Protein AF-0000000067315307 (afdb_homodimer)

InterPro domains:
  IPR007863 Peptidase M16, C-terminal [PF05193] (104-288)
  IPR011249 Metalloenzyme, LuxS/M16 peptidase-like [SSF63411] (2-149)
  IPR011249 Metalloenzyme, LuxS/M16 peptidase-like [SSF63411] (158-363)
  IPR011765 Peptidase M16, N-terminal [PF00675] (2-97)
  IPR050361 Mitochondrial Processing Peptidase/Ubiquinol-cytochrome c Reductase Complex [PTHR11851] (2-359)

Solvent-accessible surface area (backbone atoms only — not comparable to full-atom values): 39509 Å² total; per-residue (Å²): 108,71,64,56,53,59,40,35,55,52,18,31,39,36,37,56,49,78,58,92,88,48,76,47,78,47,75,46,62,46,78,90,46,44,66,60,49,52,50,51,55,50,44,57,68,74,61,65,77,63,50,55,70,59,44,51,53,50,48,55,53,48,55,51,49,47,54,49,36,68,72,30,65,69,61,37,40,61,50,44,43,32,46,46,20,29,43,55,58,68,20,52,64,85,65,72,51,73,75,53,62,74,68,61,46,36,66,58,52,49,52,50,44,60,65,63,68,20,53,87,72,62,73,91,54,75,52,94,61,59,66,67,61,49,44,67,58,45,47,78,72,52,69,76,50,57,71,48,71,91,69,79,79,75,64,62,44,81,64,22,38,76,46,72,42,77,43,98,53,81,44,22,37,39,37,44,32,20,47,35,82,34,16,55,70,34,53,68,60,41,50,51,49,53,32,48,38,50,34,33,23,24,41,45,54,67,60,69,88,26,69,43,68,43,62,75,12,45,35,23,56,71,36,38,72,69,36,78,68,35,45,28,37,25,45,47,74,51,75,40,60,64,30,26,36,40,34,41,38,36,31,22,36,44,92,47,34,42,59,50,53,50,48,52,52,49,55,56,49,37,51,36,34,87,81,65,63,49,70,65,54,49,49,14,16,46,35,30,48,52,40,52,52,56,59,49,56,46,34,51,71,51,39,16,52,50,44,32,51,29,35,74,74,70,70,43,70,76,60,68,63,59,55,52,49,51,56,69,67,60,48,69,63,55,49,20,52,51,38,36,57,28,45,34,41,55,49,23,39,27,31,35,12,48,42,87,47,41,70,56,64,68,62,59,47,58,75,38,46,86,51,84,108,70,64,56,54,59,40,37,58,52,20,32,38,38,36,56,49,75,59,92,87,47,75,47,77,46,74,46,61,46,76,90,45,44,66,59,48,52,50,50,53,49,44,58,70,73,60,66,77,63,49,54,69,60,44,53,54,51,49,55,52,48,54,53,48,48,55,50,38,70,72,30,64,69,62,37,40,60,50,45,42,32,45,46,19,29,43,54,59,68,20,51,66,84,65,72,50,73,76,53,63,73,68,63,47,35,65,58,51,47,52,49,43,59,64,63,70,21,52,87,71,62,73,91,55,74,52,95,61,59,65,68,61,50,47,68,57,44,47,77,73,52,70,77,50,56,71,47,71,90,69,80,78,74,64,63,44,82,66,22,38,74,47,74,43,78,42,95,52,80,44,22,36,40,37,44,29,21,49,34,80,34,15,56,72,34,52,68,60,40,50,52,49,54,30,48,38,50,35,34,23,24,41,47,54,68,62,68,85,27,71,43,68,43,63,76,11,46,36,22,56,72,36,38,73,70,37,79,68,36,46,28,37,26,47,48,73,53,76,39,59,64,31,26,37,39,35,40,40,35,32,20,36,44,91,47,35,41,58,49,51,51,48,52,51,49,56,56,50,38,50,36,34,88,81,64,64,49,69,66,53,50,50,14,16,46,35,30,48,52,38,52,53,56,57,48,58,46,33,51,70,49,39,16,52,48,45,32,51,30,35,72,74,67,70,42,72,77,59,69,62,58,56,52,49,52,57,70,67,60,46,70,64,54,50,18,52,50,38,35,57,27,45,33,42,57,50,22,38,27,33,35,12,48,43,86,48,42,70,56,63,68,62,58,49,55,74,38,45,85,52,85

Nearest PDB structures (foldseek):
  7jrg-assembly1_B  TM=9.815E-01  e=6.984E-47  Vigna radiata var. radiata
  8e73-assembly1_B  TM=9.822E-01  e=4.317E-45  Vigna radiata
  8e73-assembly1_N  TM=9.803E-01  e=6.118E-45  Vigna radiata
  7v4y-assembly1_B  TM=9.014E-01  e=3.109E-19  Thermus thermophilus HB8
  5hxk-assembly2_C  TM=8.940E-01  e=3.923E-19  Thermus thermophilus HB8

Structure (mmCIF, N/CA/C/O backbone):
data_AF-0000000067315307-model_v1
#
loop_
_entity.id
_entity.type
_entity.pdbx_description
1 polymer 'Uncharacterized protein'
#
loop_
_atom_site.group_PDB
_atom_site.id
_atom_site.type_symbol
_atom_site.label_atom_id
_atom_site.label_alt_id
_atom_site.label_comp_id
_atom_site.label_asym_id
_atom_site.label_entity_id
_atom_site.label_seq_id
_atom_site.pdbx_PDB_ins_code
_atom_site.Cartn_x
_atom_site.Cartn_y
_atom_site.Cartn_z
_atom_site.occupancy
_atom_site.B_iso_or_equiv
_atom_site.auth_seq_id
_atom_site.auth_comp_id
_atom_site.auth_asym_id
_atom_site.auth_atom_id
_atom_site.pdbx_PDB_model_num
ATOM 1 N N . MET A 1 1 ? -25.188 -9.914 -0.04 1 52.94 1 MET A N 1
ATOM 2 C CA . MET A 1 1 ? -24.797 -11.125 -0.756 1 52.94 1 MET A CA 1
ATOM 3 C C . MET A 1 1 ? -25.109 -11 -2.244 1 52.94 1 MET A C 1
ATOM 5 O O . MET A 1 1 ? -24.234 -11.258 -3.086 1 52.94 1 MET A O 1
ATOM 9 N N . GLN A 1 2 ? -26.344 -10.523 -2.566 1 55.81 2 GLN A N 1
ATOM 10 C CA . GLN A 1 2 ? -26.703 -10.406 -3.977 1 55.81 2 GLN A CA 1
ATOM 11 C C . GLN A 1 2 ? -25.812 -9.391 -4.688 1 55.81 2 GLN A C 1
ATOM 13 O O . GLN A 1 2 ? -25.344 -9.648 -5.801 1 55.81 2 GLN A O 1
ATOM 18 N N . ILE A 1 3 ? -25.484 -8.328 -4.004 1 61.16 3 ILE A N 1
ATOM 19 C CA . ILE A 1 3 ? -24.656 -7.266 -4.574 1 61.16 3 ILE A CA 1
ATOM 20 C C . ILE A 1 3 ? -23.25 -7.785 -4.816 1 61.16 3 ILE A C 1
ATOM 22 O O . ILE A 1 3 ? -22.656 -7.512 -5.859 1 61.16 3 ILE A O 1
ATOM 26 N N . VAL A 1 4 ? -22.922 -8.57 -3.928 1 60.66 4 VAL A N 1
ATOM 27 C CA . VAL A 1 4 ? -21.562 -9.086 -4.012 1 60.66 4 VAL A CA 1
ATOM 28 C C . VAL A 1 4 ? -21.422 -9.977 -5.246 1 60.66 4 VAL A C 1
ATOM 30 O O . VAL A 1 4 ? -20.422 -9.891 -5.969 1 60.66 4 VAL A O 1
ATOM 33 N N . GLN A 1 5 ? -22.469 -10.695 -5.516 1 63.44 5 GLN A N 1
ATOM 34 C CA . GLN A 1 5 ? -22.453 -11.586 -6.672 1 63.44 5 GLN A CA 1
ATOM 35 C C . GLN A 1 5 ? -22.438 -10.797 -7.977 1 63.44 5 GLN A C 1
ATOM 37 O O . GLN A 1 5 ? -21.734 -11.156 -8.922 1 63.44 5 GLN A O 1
ATOM 42 N N . GLU A 1 6 ? -23.156 -9.766 -7.977 1 67.06 6 GLU A N 1
ATOM 43 C CA . GLU A 1 6 ? -23.234 -8.938 -9.18 1 67.06 6 GLU A CA 1
ATOM 44 C C . GLU A 1 6 ? -21.906 -8.219 -9.43 1 67.06 6 GLU A C 1
ATOM 46 O O . GLU A 1 6 ? -21.469 -8.094 -10.578 1 67.06 6 GLU A O 1
ATOM 51 N N . VAL A 1 7 ? -21.328 -7.75 -8.445 1 70.06 7 VAL A N 1
ATOM 52 C CA . VAL A 1 7 ? -20.062 -7.027 -8.531 1 70.06 7 VAL A CA 1
ATOM 53 C C . VAL A 1 7 ? -18.969 -7.953 -9.07 1 70.06 7 VAL A C 1
ATOM 55 O O . VAL A 1 7 ? -18.203 -7.57 -9.953 1 70.06 7 VAL A O 1
ATOM 58 N N . GLU A 1 8 ? -19.094 -9.07 -8.641 1 64.25 8 GLU A N 1
ATOM 59 C CA . GLU A 1 8 ? -18 -10 -8.891 1 64.25 8 GLU A CA 1
ATOM 60 C C . GLU A 1 8 ? -18.047 -10.539 -10.312 1 64.25 8 GLU A C 1
ATOM 62 O O . GLU A 1 8 ? -17.016 -10.812 -10.914 1 64.25 8 GLU A O 1
ATOM 67 N N . ALA A 1 9 ? -19.297 -10.578 -10.766 1 72.31 9 ALA A N 1
ATOM 68 C CA . ALA A 1 9 ? -19.422 -11.094 -12.125 1 72.31 9 ALA A CA 1
ATOM 69 C C . ALA A 1 9 ? -18.703 -10.188 -13.125 1 72.31 9 ALA A C 1
ATOM 71 O O . ALA A 1 9 ? -18.203 -10.664 -14.148 1 72.31 9 ALA A O 1
ATOM 72 N N . THR A 1 10 ? -18.422 -9.008 -12.688 1 79.19 10 THR A N 1
ATOM 73 C CA . THR A 1 10 ? -17.828 -8.047 -13.617 1 79.19 10 THR A CA 1
ATOM 74 C C . THR A 1 10 ? -16.359 -7.824 -13.305 1 79.19 10 THR A C 1
ATOM 76 O O . THR A 1 10 ? -15.688 -7.043 -13.984 1 79.19 10 THR A O 1
ATOM 79 N N . GLY A 1 11 ? -15.898 -8.555 -12.32 1 78.25 11 GLY A N 1
ATOM 80 C CA . GLY A 1 11 ? -14.508 -8.367 -11.938 1 78.25 11 GLY A CA 1
ATOM 81 C C . GLY A 1 11 ? -14.258 -7.047 -11.227 1 78.25 11 GLY A C 1
ATOM 82 O O . GLY A 1 11 ? -13.133 -6.539 -11.227 1 78.25 11 GLY A O 1
ATOM 83 N N . GLY A 1 12 ? -15.328 -6.52 -10.75 1 83.69 12 GLY A N 1
ATOM 84 C CA . GLY A 1 12 ? -15.219 -5.227 -10.102 1 83.69 12 GLY A CA 1
ATOM 85 C C . GLY A 1 12 ? -14.727 -5.32 -8.664 1 83.69 12 GLY A C 1
ATOM 86 O O . GLY A 1 12 ? -14.703 -6.406 -8.086 1 83.69 12 GLY A O 1
ATOM 87 N N . ASN A 1 13 ? -14.164 -4.254 -8.188 1 84.5 13 ASN A N 1
ATOM 88 C CA . ASN A 1 13 ? -13.766 -4.094 -6.793 1 84.5 13 ASN A CA 1
ATOM 89 C C . ASN A 1 13 ? -14.602 -3.029 -6.086 1 84.5 13 ASN A C 1
ATOM 91 O O . ASN A 1 13 ? -14.852 -1.961 -6.648 1 84.5 13 ASN A O 1
ATOM 95 N N . VAL A 1 14 ? -15.039 -3.43 -4.918 1 86.88 14 VAL A N 1
ATOM 96 C CA . VAL A 1 14 ? -15.836 -2.48 -4.148 1 86.88 14 VAL A CA 1
ATOM 97 C C . VAL A 1 14 ? -15.109 -2.129 -2.85 1 86.88 14 VAL A C 1
ATOM 99 O O . VAL A 1 14 ? -14.305 -2.916 -2.35 1 86.88 14 VAL A O 1
ATOM 102 N N . GLY A 1 15 ? -15.359 -0.945 -2.439 1 85.88 15 GLY A N 1
ATOM 103 C CA . GLY A 1 15 ? -14.773 -0.488 -1.189 1 85.88 15 GLY A CA 1
ATOM 104 C C . GLY A 1 15 ? -15.625 0.542 -0.471 1 85.88 15 GLY A C 1
ATOM 105 O O . GLY A 1 15 ? -16.531 1.129 -1.066 1 85.88 15 GLY A O 1
ATOM 106 N N . ALA A 1 16 ? -15.391 0.588 0.813 1 90 16 ALA A N 1
ATOM 107 C CA . ALA A 1 16 ? -16 1.633 1.629 1 90 16 ALA A CA 1
ATOM 108 C C . ALA A 1 16 ? -15.008 2.197 2.637 1 90 16 ALA A C 1
ATOM 110 O O . ALA A 1 16 ? -14.18 1.463 3.174 1 90 16 ALA A O 1
ATOM 111 N N . SER A 1 17 ? -15.039 3.416 2.797 1 90.56 17 SER A N 1
ATOM 112 C CA . SER A 1 17 ? -14.211 4.082 3.795 1 90.56 17 SER A CA 1
ATOM 113 C C . SER A 1 17 ? -14.977 5.199 4.492 1 90.56 17 SER A C 1
ATOM 115 O O . SER A 1 17 ? -15.875 5.805 3.906 1 90.56 17 SER A O 1
ATOM 117 N N . ALA A 1 18 ? -14.609 5.348 5.77 1 91.38 18 ALA A N 1
ATOM 118 C CA . ALA A 1 18 ? -15.258 6.383 6.562 1 91.38 18 ALA A CA 1
ATOM 119 C C . ALA A 1 18 ? -14.227 7.332 7.18 1 91.38 18 ALA A C 1
ATOM 121 O O . ALA A 1 18 ? -13.164 6.895 7.629 1 91.38 18 ALA A O 1
ATOM 122 N N . SER A 1 19 ? -14.469 8.562 7.055 1 92.44 19 SER A N 1
ATOM 123 C CA . SER A 1 19 ? -13.797 9.594 7.832 1 92.44 19 SER A CA 1
ATOM 124 C C . SER A 1 19 ? -14.773 10.312 8.758 1 92.44 19 SER A C 1
ATOM 126 O O . SER A 1 19 ? -15.945 9.938 8.844 1 92.44 19 SER A O 1
ATOM 128 N N . ARG A 1 20 ? -14.328 11.305 9.508 1 92.62 20 ARG A N 1
ATOM 129 C CA . ARG A 1 20 ? -15.18 12.008 10.469 1 92.62 20 ARG A CA 1
ATOM 130 C C . ARG A 1 20 ? -16.219 12.867 9.75 1 92.62 20 ARG A C 1
ATOM 132 O O . ARG A 1 20 ? -17.25 13.211 10.328 1 92.62 20 ARG A O 1
ATOM 139 N N . GLU A 1 21 ? -15.977 13.18 8.469 1 92.62 21 GLU A N 1
ATOM 140 C CA . GLU A 1 21 ? -16.859 14.133 7.82 1 92.62 21 GLU A CA 1
ATOM 141 C C . GLU A 1 21 ? -17.453 13.562 6.531 1 92.62 21 GLU A C 1
ATOM 143 O O . GLU A 1 21 ? -18.312 14.172 5.91 1 92.62 21 GLU A O 1
ATOM 148 N N . GLN A 1 22 ? -16.953 12.383 6.152 1 92.31 22 GLN A N 1
ATOM 149 C CA . GLN A 1 22 ? -17.422 11.836 4.883 1 92.31 22 GLN A CA 1
ATOM 150 C C . GLN A 1 22 ? -17.359 10.312 4.891 1 92.31 22 GLN A C 1
ATOM 152 O O . GLN A 1 22 ? -16.547 9.711 5.598 1 92.31 22 GLN A O 1
ATOM 157 N N . MET A 1 23 ? -18.281 9.75 4.168 1 94 23 MET A N 1
ATOM 158 C CA . MET A 1 23 ? -18.281 8.328 3.844 1 94 23 MET A CA 1
ATOM 159 C C . MET A 1 23 ? -18.156 8.109 2.34 1 94 23 MET A C 1
ATOM 161 O O . MET A 1 23 ? -18.781 8.828 1.551 1 94 23 MET A O 1
ATOM 165 N N . VAL A 1 24 ? -17.312 7.168 1.98 1 95.38 24 VAL A N 1
ATOM 166 C CA . VAL A 1 24 ? -17.094 6.914 0.56 1 95.38 24 VAL A CA 1
ATOM 167 C C . VAL A 1 24 ? -17.406 5.449 0.248 1 95.38 24 VAL A C 1
ATOM 169 O O . VAL A 1 24 ? -16.938 4.547 0.951 1 95.38 24 VAL A O 1
ATOM 172 N N . TYR A 1 25 ? -18.25 5.219 -0.711 1 94.06 25 TYR A N 1
ATOM 173 C CA . TYR A 1 25 ? -18.453 3.92 -1.344 1 94.06 25 TYR A CA 1
ATOM 174 C C . TYR A 1 25 ? -17.922 3.916 -2.771 1 94.06 25 TYR A C 1
ATOM 176 O O . TYR A 1 25 ? -18.203 4.832 -3.547 1 94.06 25 TYR A O 1
ATOM 184 N N . SER A 1 26 ? -17.188 2.902 -3.055 1 92.62 26 SER A N 1
ATOM 185 C CA . SER A 1 26 ? -16.547 2.928 -4.363 1 92.62 26 SER A CA 1
ATOM 186 C C . SER A 1 26 ? -16.734 1.605 -5.098 1 92.62 26 SER A C 1
ATOM 188 O O . SER A 1 26 ? -16.938 0.564 -4.473 1 92.62 26 SER A O 1
ATOM 190 N N . TYR A 1 27 ? -16.766 1.679 -6.363 1 91.38 27 TYR A N 1
ATOM 191 C CA . TYR A 1 27 ? -16.828 0.565 -7.305 1 91.38 27 TYR A CA 1
ATOM 192 C C . TYR A 1 27 ? -15.867 0.776 -8.469 1 91.38 27 TYR A C 1
ATOM 194 O O . TYR A 1 27 ? -15.977 1.755 -9.203 1 91.38 27 TYR A O 1
ATOM 202 N N . ASP A 1 28 ? -14.883 -0.069 -8.57 1 91.5 28 ASP A N 1
ATOM 203 C CA . ASP A 1 28 ? -13.93 -0.054 -9.672 1 91.5 28 ASP A CA 1
ATOM 204 C C . ASP A 1 28 ? -14.141 -1.245 -10.609 1 91.5 28 ASP A C 1
ATOM 206 O O . ASP A 1 28 ? -14.258 -2.385 -10.148 1 91.5 28 ASP A O 1
ATOM 210 N N . THR A 1 29 ? -14.25 -0.979 -11.852 1 90.81 29 THR A N 1
ATOM 211 C CA . THR A 1 29 ? -14.531 -2.059 -12.789 1 90.81 29 THR A CA 1
ATOM 212 C C . THR A 1 29 ? -14.07 -1.681 -14.195 1 90.81 29 THR A C 1
ATOM 214 O O . THR A 1 29 ? -13.531 -0.591 -14.406 1 90.81 29 THR A O 1
ATOM 217 N N . LEU A 1 30 ? -14.203 -2.568 -15.094 1 91.19 30 LEU A N 1
ATOM 218 C CA . LEU A 1 30 ? -13.953 -2.316 -16.516 1 91.19 30 LEU A CA 1
ATOM 219 C C . LEU A 1 30 ? -15.008 -1.378 -17.078 1 91.19 30 LEU A C 1
ATOM 221 O O . LEU A 1 30 ? -16.172 -1.421 -16.672 1 91.19 30 LEU A O 1
ATOM 225 N N . LYS A 1 31 ? -14.648 -0.659 -18.141 1 90.56 31 LYS A N 1
ATOM 226 C CA . LYS A 1 31 ? -15.492 0.363 -18.75 1 90.56 31 LYS A CA 1
ATOM 227 C C . LYS A 1 31 ? -16.812 -0.229 -19.219 1 90.56 31 LYS A C 1
ATOM 229 O O . LYS A 1 31 ? -17.875 0.396 -19.078 1 90.56 31 LYS A O 1
ATOM 234 N N . ALA A 1 32 ? -16.734 -1.433 -19.672 1 89.25 32 ALA A N 1
ATOM 235 C CA . ALA A 1 32 ? -17.906 -2.094 -20.25 1 89.25 32 ALA A CA 1
ATOM 236 C C . ALA A 1 32 ? -18.984 -2.32 -19.188 1 89.25 32 ALA A C 1
ATOM 238 O O . ALA A 1 32 ? -20.172 -2.455 -19.516 1 89.25 32 ALA A O 1
ATOM 239 N N . TYR A 1 33 ? -18.641 -2.275 -17.953 1 91.31 33 TYR A N 1
ATOM 240 C CA . TYR A 1 33 ? -19.578 -2.654 -16.906 1 91.31 33 TYR A CA 1
ATOM 241 C C . TYR A 1 33 ? -19.969 -1.446 -16.062 1 91.31 33 TYR A C 1
ATOM 243 O O . TYR A 1 33 ? -20.547 -1.596 -14.992 1 91.31 33 TYR A O 1
ATOM 251 N N . ILE A 1 34 ? -19.719 -0.252 -16.578 1 90.56 34 ILE A N 1
ATOM 252 C CA . ILE A 1 34 ? -19.953 0.974 -15.82 1 90.56 34 ILE A CA 1
ATOM 253 C C . ILE A 1 34 ? -21.438 1.113 -15.508 1 90.56 34 ILE A C 1
ATOM 255 O O . ILE A 1 34 ? -21.812 1.391 -14.367 1 90.56 34 ILE A O 1
ATOM 259 N N . PRO A 1 35 ? -22.391 0.875 -16.453 1 91.75 35 PRO A N 1
ATOM 260 C CA . PRO A 1 35 ? -23.812 1.009 -16.109 1 91.75 35 PRO A CA 1
ATOM 261 C C . PRO A 1 35 ? -24.234 0.071 -14.984 1 91.75 35 PRO A C 1
ATOM 263 O O . PRO A 1 35 ? -24.922 0.495 -14.047 1 91.75 35 PRO A O 1
ATOM 266 N N . GLN A 1 36 ? -23.781 -1.107 -15.031 1 90.62 36 GLN A N 1
ATOM 267 C CA . GLN A 1 36 ? -24.094 -2.078 -13.984 1 90.62 36 GLN A CA 1
ATOM 268 C C . GLN A 1 36 ? -23.484 -1.67 -12.648 1 90.62 36 GLN A C 1
ATOM 270 O O . GLN A 1 36 ? -24.109 -1.796 -11.602 1 90.62 36 GLN A O 1
ATOM 275 N N . ALA A 1 37 ? -22.234 -1.221 -12.719 1 91.44 37 ALA A N 1
ATOM 276 C CA . ALA A 1 37 ? -21.531 -0.798 -11.508 1 91.44 37 ALA A CA 1
ATOM 277 C C . ALA A 1 37 ? -22.266 0.35 -10.82 1 91.44 37 ALA A C 1
ATOM 279 O O . ALA A 1 37 ? -22.438 0.346 -9.594 1 91.44 37 ALA A O 1
ATOM 280 N N . VAL A 1 38 ? -22.703 1.307 -11.625 1 93.56 38 VAL A N 1
ATOM 281 C CA . VAL A 1 38 ? -23.422 2.461 -11.086 1 93.56 38 VAL A CA 1
ATOM 282 C C . VAL A 1 38 ? -24.734 2.006 -10.438 1 93.56 38 VAL A C 1
ATOM 284 O O . VAL A 1 38 ? -25.062 2.436 -9.328 1 93.56 38 VAL A O 1
ATOM 287 N N . GLU A 1 39 ? -25.422 1.094 -11.023 1 92.44 39 GLU A N 1
ATOM 288 C CA . GLU A 1 39 ? -26.688 0.577 -10.484 1 92.44 39 GLU A CA 1
ATOM 289 C C . GLU A 1 39 ? -26.469 -0.132 -9.148 1 92.44 39 GLU A C 1
ATOM 291 O O . GLU A 1 39 ? -27.172 0.122 -8.18 1 92.44 39 GLU A O 1
ATOM 296 N N . VAL A 1 40 ? -25.5 -0.937 -9.156 1 90.69 40 VAL A N 1
ATOM 297 C CA . VAL A 1 40 ? -25.219 -1.722 -7.961 1 90.69 40 VAL A CA 1
ATOM 298 C C . VAL A 1 40 ? -24.766 -0.797 -6.828 1 90.69 40 VAL A C 1
ATOM 300 O O . VAL A 1 40 ? -25.219 -0.934 -5.691 1 90.69 40 VAL A O 1
ATOM 303 N N . LEU A 1 41 ? -23.859 0.117 -7.137 1 92.56 41 LEU A N 1
ATOM 304 C CA . LEU A 1 41 ? -23.344 1.056 -6.141 1 92.56 41 LEU A CA 1
ATOM 305 C C . LEU A 1 41 ? -24.484 1.877 -5.539 1 92.56 41 LEU A C 1
ATOM 307 O O . LEU A 1 41 ? -24.609 1.95 -4.312 1 92.56 41 LEU A O 1
ATOM 311 N N . LEU A 1 42 ? -25.281 2.42 -6.391 1 93.25 42 LEU A N 1
ATOM 312 C CA . LEU A 1 42 ? -26.375 3.279 -5.93 1 93.25 42 LEU A CA 1
ATOM 313 C C . LEU A 1 42 ? -27.422 2.471 -5.176 1 93.25 42 LEU A C 1
ATOM 315 O O . LEU A 1 42 ? -27.938 2.92 -4.152 1 93.25 42 LEU A O 1
ATOM 319 N N . ASP A 1 43 ? -27.719 1.337 -5.621 1 90.75 43 ASP A N 1
ATOM 320 C CA . ASP A 1 43 ? -28.688 0.486 -4.934 1 90.75 43 ASP A CA 1
ATOM 321 C C . ASP A 1 43 ? -28.203 0.119 -3.535 1 90.75 43 ASP A C 1
ATOM 323 O O . ASP A 1 43 ? -28.984 0.121 -2.578 1 90.75 43 ASP A O 1
ATOM 327 N N . SER A 1 44 ? -26.953 -0.183 -3.451 1 89.5 44 SER A N 1
ATOM 328 C CA . SER A 1 44 ? -26.375 -0.571 -2.168 1 89.5 44 SER A CA 1
ATOM 329 C C . SER A 1 44 ? -26.453 0.568 -1.157 1 89.5 44 SER A C 1
ATOM 331 O O . SER A 1 44 ? -26.625 0.331 0.041 1 89.5 44 SER A O 1
ATOM 333 N N . VAL A 1 45 ? -26.328 1.76 -1.615 1 91.94 45 VAL A N 1
ATOM 334 C CA . VAL A 1 45 ? -26.312 2.916 -0.726 1 91.94 45 VAL A CA 1
ATOM 335 C C . VAL A 1 45 ? -27.734 3.357 -0.428 1 91.94 45 VAL A C 1
ATOM 337 O O . VAL A 1 45 ? -28.062 3.715 0.707 1 91.94 45 VAL A O 1
ATOM 340 N N . ARG A 1 46 ? -28.609 3.244 -1.357 1 92.19 46 ARG A N 1
ATOM 341 C CA . ARG A 1 46 ? -29.953 3.805 -1.236 1 92.19 46 ARG A CA 1
ATOM 342 C C . ARG A 1 46 ? -30.891 2.83 -0.535 1 92.19 46 ARG A C 1
ATOM 344 O O . ARG A 1 46 ? -31.875 3.246 0.103 1 92.19 46 ARG A O 1
ATOM 351 N N . ASN A 1 47 ? -30.656 1.539 -0.734 1 89.88 47 ASN A N 1
ATOM 352 C CA . ASN A 1 47 ? -31.625 0.56 -0.26 1 89.88 47 ASN A CA 1
ATOM 353 C C . ASN A 1 47 ? -30.984 -0.468 0.666 1 89.88 47 ASN A C 1
ATOM 355 O O . ASN A 1 47 ? -31.141 -1.674 0.462 1 89.88 47 ASN A O 1
ATOM 359 N N . PRO A 1 48 ? -30.359 0.09 1.645 1 89.75 48 PRO A N 1
ATOM 360 C CA . PRO A 1 48 ? -29.812 -0.885 2.592 1 89.75 48 PRO A CA 1
ATOM 361 C C . PRO A 1 48 ? -30.891 -1.585 3.408 1 89.75 48 PRO A C 1
ATOM 363 O O . PRO A 1 48 ? -31.906 -0.975 3.738 1 89.75 48 PRO A O 1
ATOM 366 N N . LEU A 1 49 ? -30.828 -2.824 3.748 1 88.5 49 LEU A N 1
ATOM 367 C CA . LEU A 1 49 ? -31.875 -3.572 4.43 1 88.5 49 LEU A CA 1
ATOM 368 C C . LEU A 1 49 ? -31.609 -3.631 5.934 1 88.5 49 LEU A C 1
ATOM 370 O O . LEU A 1 49 ? -32.531 -3.783 6.723 1 88.5 49 LEU A O 1
ATOM 374 N N . PHE A 1 50 ? -30.531 -3.41 6.52 1 91.81 50 PHE A N 1
ATOM 375 C CA . PHE A 1 50 ? -30.062 -3.463 7.902 1 91.81 50 PHE A CA 1
ATOM 376 C C . PHE A 1 50 ? -30.703 -4.637 8.641 1 91.81 50 PHE A C 1
ATOM 378 O O . PHE A 1 50 ? -31.344 -4.453 9.672 1 91.81 50 PHE A O 1
ATOM 385 N N . ILE A 1 51 ? -30.531 -5.844 8.164 1 92.12 51 ILE A N 1
ATOM 386 C CA . ILE A 1 51 ? -31.016 -7.051 8.82 1 92.12 51 ILE A CA 1
ATOM 387 C C . ILE A 1 51 ? -30.281 -7.27 10.133 1 92.12 51 ILE A C 1
ATOM 389 O O . ILE A 1 51 ? -29.047 -7.23 10.164 1 92.12 51 ILE A O 1
ATOM 393 N N . GLN A 1 52 ? -31.078 -7.551 11.203 1 93 52 GLN A N 1
ATOM 394 C CA . GLN A 1 52 ? -30.484 -7.594 12.539 1 93 52 GLN A CA 1
ATOM 395 C C . GLN A 1 52 ? -29.344 -8.609 12.609 1 93 52 GLN A C 1
ATOM 397 O O . GLN A 1 52 ? -28.297 -8.336 13.188 1 93 52 GLN A O 1
ATOM 402 N N . ASP A 1 53 ? -29.562 -9.695 11.977 1 88.06 53 ASP A N 1
ATOM 403 C CA . ASP A 1 53 ? -28.547 -10.734 12 1 88.06 53 ASP A CA 1
ATOM 404 C C . ASP A 1 53 ? -27.25 -10.227 11.367 1 88.06 53 ASP A C 1
ATOM 406 O O . ASP A 1 53 ? -26.156 -10.531 11.852 1 88.06 53 ASP A O 1
ATOM 410 N N . GLU A 1 54 ? -27.359 -9.523 10.305 1 84.12 54 GLU A N 1
ATOM 411 C CA . GLU A 1 54 ? -26.188 -8.961 9.625 1 84.12 54 GLU A CA 1
ATOM 412 C C . GLU A 1 54 ? -25.547 -7.867 10.469 1 84.12 54 GLU A C 1
ATOM 414 O O . GLU A 1 54 ? -24.312 -7.77 10.531 1 84.12 54 GLU A O 1
ATOM 419 N N . VAL A 1 55 ? -26.328 -7.152 11.109 1 90.38 55 VAL A N 1
ATOM 420 C CA . VAL A 1 55 ? -25.828 -6.102 11.992 1 90.38 55 VAL A CA 1
ATOM 421 C C . VAL A 1 55 ? -25.047 -6.723 13.141 1 90.38 55 VAL A C 1
ATOM 423 O O . VAL A 1 55 ? -23.953 -6.258 13.477 1 90.38 55 VAL A O 1
ATOM 426 N N . ASP A 1 56 ? -25.594 -7.758 13.648 1 88.5 56 ASP A N 1
ATOM 427 C CA . ASP A 1 56 ? -24.938 -8.43 14.758 1 88.5 56 ASP A CA 1
ATOM 428 C C . ASP A 1 56 ? -23.562 -8.969 14.336 1 88.5 56 ASP A C 1
ATOM 430 O O . ASP A 1 56 ? -22.609 -8.875 15.102 1 88.5 56 ASP A O 1
ATOM 434 N N . ARG A 1 57 ? -23.562 -9.484 13.227 1 82.56 57 ARG A N 1
ATOM 435 C CA . ARG A 1 57 ? -22.297 -9.992 12.711 1 82.56 57 ARG A CA 1
ATOM 436 C C . ARG A 1 57 ? -21.281 -8.875 12.555 1 82.56 57 ARG A C 1
ATOM 438 O O . ARG A 1 57 ? -20.109 -9.039 12.922 1 82.56 57 ARG A O 1
ATOM 445 N N . GLN A 1 58 ? -21.703 -7.73 12.008 1 84.75 58 GLN A N 1
ATOM 446 C CA . GLN A 1 58 ? -20.812 -6.59 11.828 1 84.75 58 GLN A CA 1
ATOM 447 C C . GLN A 1 58 ? -20.359 -6.016 13.172 1 84.75 58 GLN A C 1
ATOM 449 O O . GLN A 1 58 ? -19.234 -5.539 13.305 1 84.75 58 GLN A O 1
ATOM 454 N N . LEU A 1 59 ? -21.219 -6.07 14.094 1 88.44 59 LEU A N 1
ATOM 455 C CA . LEU A 1 59 ? -20.875 -5.574 15.422 1 88.44 59 LEU A CA 1
ATOM 456 C C . LEU A 1 59 ? -19.781 -6.422 16.047 1 88.44 59 LEU A C 1
ATOM 458 O O . LEU A 1 59 ? -18.891 -5.895 16.719 1 88.44 59 LEU A O 1
ATOM 462 N N . ALA A 1 60 ? -19.891 -7.68 15.828 1 83.62 60 ALA A N 1
ATOM 463 C CA . ALA A 1 60 ? -18.844 -8.57 16.344 1 83.62 60 ALA A CA 1
ATOM 464 C C . ALA A 1 60 ? -17.5 -8.25 15.711 1 83.62 60 ALA A C 1
ATOM 466 O O . ALA A 1 60 ? -16.469 -8.211 16.406 1 83.62 60 ALA A O 1
ATOM 467 N N . LEU A 1 61 ? -17.5 -7.941 14.461 1 80.88 61 LEU A N 1
ATOM 468 C CA . LEU A 1 61 ? -16.281 -7.578 13.766 1 80.88 61 LEU A CA 1
ATOM 469 C C . LEU A 1 61 ? -15.742 -6.242 14.273 1 80.88 61 LEU A C 1
ATOM 471 O O . LEU A 1 61 ? -14.531 -6.078 14.445 1 80.88 61 LEU A O 1
ATOM 475 N N . THR A 1 62 ? -16.609 -5.348 14.469 1 87.06 62 THR A N 1
ATOM 476 C CA . THR A 1 62 ? -16.234 -4.023 14.945 1 87.06 62 THR A CA 1
ATOM 477 C C . THR A 1 62 ? -15.609 -4.105 16.344 1 87.06 62 THR A C 1
ATOM 479 O O . THR A 1 62 ? -14.688 -3.355 16.656 1 87.06 62 T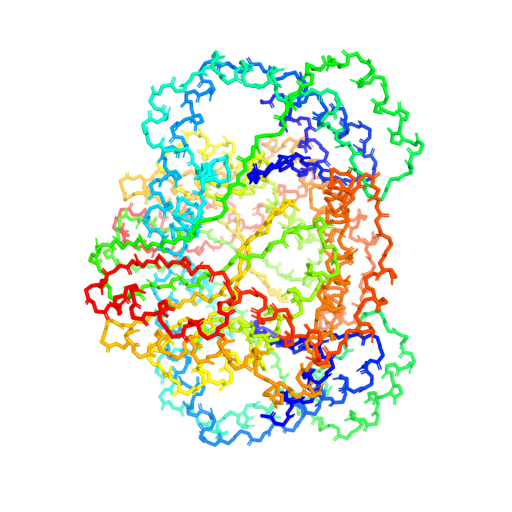HR A O 1
ATOM 482 N N . ARG A 1 63 ? -16.141 -5.004 17.141 1 87.5 63 ARG A N 1
ATOM 483 C CA . ARG A 1 63 ? -15.586 -5.188 18.484 1 87.5 63 ARG A CA 1
ATOM 484 C C . ARG A 1 63 ? -14.125 -5.625 18.422 1 87.5 63 ARG A C 1
ATOM 486 O O . ARG A 1 63 ? -13.297 -5.152 19.203 1 87.5 63 ARG A O 1
ATOM 493 N N . GLU A 1 64 ? -13.836 -6.434 17.453 1 81.75 64 GLU A N 1
ATOM 494 C CA . GLU A 1 64 ? -12.453 -6.867 17.25 1 81.75 64 GLU A CA 1
ATOM 495 C C . GLU A 1 64 ? -11.578 -5.715 16.781 1 81.75 64 GLU A C 1
ATOM 497 O O . GLU A 1 64 ? -10.43 -5.582 17.203 1 81.75 64 GLU A O 1
ATOM 502 N N . GLU A 1 65 ? -12.125 -4.898 15.945 1 82.62 65 GLU A N 1
ATOM 503 C CA . GLU A 1 65 ? -11.398 -3.74 15.43 1 82.62 65 GLU A CA 1
ATOM 504 C C . GLU A 1 65 ? -11.062 -2.758 16.547 1 82.62 65 GLU A C 1
ATOM 506 O O . GLU A 1 65 ? -9.969 -2.184 16.578 1 82.62 65 GLU A O 1
ATOM 511 N N . VAL A 1 66 ? -12.023 -2.607 17.359 1 87.44 66 VAL A N 1
ATOM 512 C CA . VAL A 1 66 ? -11.828 -1.692 18.484 1 87.44 66 VAL A CA 1
ATOM 513 C C . VAL A 1 66 ? -10.68 -2.186 19.359 1 87.44 66 VAL A C 1
ATOM 515 O O . VAL A 1 66 ? -9.828 -1.396 19.781 1 87.44 66 VAL A O 1
ATOM 518 N N . GLN A 1 67 ? -10.609 -3.459 19.562 1 85.56 67 GLN A N 1
ATOM 519 C CA . GLN A 1 67 ? -9.547 -4.047 20.375 1 85.56 67 GLN A CA 1
ATOM 520 C C . GLN A 1 67 ? -8.188 -3.92 19.688 1 85.56 67 GLN A C 1
ATOM 522 O O . GLN A 1 67 ? -7.18 -3.66 20.359 1 85.56 67 GLN A O 1
ATOM 527 N N . GLU A 1 68 ? -8.258 -4.004 18.438 1 83.31 68 GLU A N 1
ATOM 528 C CA . GLU A 1 68 ? -7.016 -3.91 17.688 1 83.31 68 GLU A CA 1
ATOM 529 C C . GLU A 1 68 ? -6.453 -2.492 17.719 1 83.31 68 GLU A C 1
ATOM 531 O O . GLU A 1 68 ? -5.238 -2.301 17.812 1 83.31 68 GLU A O 1
ATOM 536 N N . VAL A 1 69 ? -7.258 -1.576 17.547 1 86.12 69 VAL A N 1
ATOM 537 C CA . VAL A 1 69 ? -6.84 -0.179 17.562 1 86.12 69 VAL A CA 1
ATOM 538 C C . VAL A 1 69 ? -6.203 0.156 18.906 1 86.12 69 VAL A C 1
ATOM 540 O O . VAL A 1 69 ? -5.195 0.862 18.969 1 86.12 69 VAL A O 1
ATOM 543 N N . GLN A 1 70 ? -6.746 -0.394 19.953 1 85.81 70 GLN A N 1
ATOM 544 C CA . GLN A 1 70 ? -6.246 -0.124 21.297 1 85.81 70 GLN A CA 1
ATOM 545 C C . GLN A 1 70 ? -4.852 -0.712 21.5 1 85.81 70 GLN A C 1
ATOM 547 O O . GLN A 1 70 ? -4.059 -0.201 22.297 1 85.81 70 GLN A O 1
ATOM 552 N N . LYS A 1 71 ? -4.555 -1.668 20.719 1 86.75 71 LYS A N 1
ATOM 553 C CA . LYS A 1 71 ? -3.268 -2.348 20.844 1 86.75 71 LYS A CA 1
ATOM 554 C C . LYS A 1 71 ? -2.225 -1.716 19.922 1 86.75 71 LYS A C 1
ATOM 556 O O . LYS A 1 71 ? -1.054 -2.104 19.938 1 86.75 71 LYS A O 1
ATOM 561 N N . ASN A 1 72 ? -2.713 -0.76 19.141 1 91.75 72 ASN A N 1
ATOM 562 C CA . ASN A 1 72 ? -1.82 -0.024 18.25 1 91.75 72 ASN A CA 1
ATOM 563 C C . ASN A 1 72 ? -1.618 1.413 18.719 1 91.75 72 ASN A C 1
ATOM 565 O O . ASN A 1 72 ? -2.436 2.289 18.422 1 91.75 72 ASN A O 1
ATOM 569 N N . PRO A 1 73 ? -0.479 1.62 19.297 1 94.94 73 PRO A N 1
ATOM 570 C CA . PRO A 1 73 ? -0.291 2.924 19.938 1 94.94 73 PRO A CA 1
ATOM 571 C C . PRO A 1 73 ? -0.432 4.086 18.953 1 94.94 73 PRO A C 1
ATOM 573 O O . PRO A 1 73 ? -1.003 5.125 19.312 1 94.94 73 PRO A O 1
ATOM 576 N N . GLU A 1 74 ? 0.058 3.938 17.797 1 93.75 74 GLU A N 1
ATOM 577 C CA . GLU A 1 74 ? -0.004 5.027 16.828 1 93.75 74 GLU A CA 1
ATOM 578 C C . GLU A 1 74 ? -1.447 5.34 16.453 1 93.75 74 GLU A C 1
ATOM 580 O O . GLU A 1 74 ? -1.856 6.504 16.453 1 93.75 74 GLU A O 1
ATOM 585 N N . LYS A 1 75 ? -2.207 4.324 16.094 1 93.19 75 LYS A N 1
ATOM 586 C CA . LYS A 1 75 ? -3.611 4.527 15.75 1 93.19 75 LYS A CA 1
ATOM 587 C C . LYS A 1 75 ? -4.398 5.059 16.938 1 93.19 75 LYS A C 1
ATOM 589 O O . LYS A 1 75 ? -5.23 5.957 16.797 1 93.19 75 LYS A O 1
ATOM 594 N N . PHE A 1 76 ? -4.09 4.473 18.062 1 94.75 76 PHE A N 1
ATOM 595 C CA . PHE A 1 76 ? -4.75 4.875 19.297 1 94.75 76 PHE A CA 1
ATOM 596 C C . PHE A 1 76 ? -4.512 6.355 19.578 1 94.75 76 PHE A C 1
ATOM 598 O O . PHE A 1 76 ? -5.457 7.098 19.859 1 94.75 76 PHE A O 1
ATOM 605 N N . LEU A 1 77 ? -3.303 6.82 19.438 1 96.88 77 LEU A N 1
ATOM 606 C CA . LEU A 1 77 ? -2.973 8.203 19.75 1 96.88 77 LEU A CA 1
ATOM 607 C C . LEU A 1 77 ? -3.592 9.156 18.75 1 96.88 77 LEU A C 1
ATOM 609 O O . LEU A 1 77 ? -3.979 10.273 19.094 1 96.88 77 LEU A O 1
ATOM 613 N N . GLN A 1 78 ? -3.705 8.734 17.5 1 94.56 78 GLN A N 1
ATOM 614 C CA . GLN A 1 78 ? -4.328 9.586 16.484 1 94.56 78 GLN A CA 1
ATOM 615 C C . GLN A 1 78 ? -5.793 9.852 16.828 1 94.56 78 GLN A C 1
ATOM 617 O O . GLN A 1 78 ? -6.281 10.969 16.641 1 94.56 78 GLN A O 1
ATOM 622 N N . GLU A 1 79 ? -6.449 8.875 17.359 1 93.88 79 GLU A N 1
ATOM 623 C CA . GLU A 1 79 ? -7.836 9.031 17.797 1 93.88 79 GLU A CA 1
ATOM 624 C C . GLU A 1 79 ? -7.93 9.922 19.031 1 93.88 79 GLU A C 1
ATOM 626 O O . GLU A 1 79 ? -8.805 10.789 19.109 1 93.88 79 GLU A O 1
ATOM 631 N N . VAL A 1 80 ? -7.012 9.727 19.875 1 95.75 80 VAL A N 1
ATOM 632 C CA . VAL A 1 80 ? -7.051 10.406 21.172 1 95.75 80 VAL A CA 1
ATOM 633 C C . VAL A 1 80 ? -6.766 11.898 20.969 1 95.75 80 VAL A C 1
ATOM 635 O O . VAL A 1 80 ? -7.309 12.734 21.703 1 95.75 80 VAL A O 1
ATOM 638 N N . LEU A 1 81 ? -6.004 12.25 20 1 97.81 81 LEU A N 1
ATOM 639 C CA . LEU A 1 81 ? -5.711 13.656 19.719 1 97.81 81 LEU A CA 1
ATOM 640 C C . LEU A 1 81 ? -6.996 14.438 19.484 1 97.81 81 LEU A C 1
ATOM 642 O O . LEU A 1 81 ? -7.129 15.578 19.938 1 97.81 81 LEU A O 1
ATOM 646 N N . ASN A 1 82 ? -7.906 13.836 18.734 1 97.12 82 ASN A N 1
ATOM 647 C CA . ASN A 1 82 ? -9.18 14.508 18.516 1 97.12 82 ASN A CA 1
ATOM 648 C C . ASN A 1 82 ? -9.992 14.602 19.812 1 97.12 82 ASN A C 1
ATOM 650 O O . ASN A 1 82 ? -10.586 15.641 20.094 1 97.12 82 ASN A O 1
ATOM 654 N N . LEU A 1 83 ? -9.984 13.539 20.516 1 95.88 83 LEU A N 1
ATOM 655 C CA . LEU A 1 83 ? -10.75 13.469 21.75 1 95.88 83 LEU A CA 1
ATOM 656 C C . LEU A 1 83 ? -10.312 14.562 22.719 1 95.88 83 LEU A C 1
ATOM 658 O O . LEU A 1 83 ? -11.148 15.203 23.359 1 95.88 83 LEU A O 1
ATOM 662 N N . VAL A 1 84 ? -9.031 14.766 22.75 1 97 84 VAL A N 1
ATOM 663 C CA . VAL A 1 84 ? -8.484 15.688 23.734 1 97 84 VAL A CA 1
ATOM 664 C C . VAL A 1 84 ? -8.383 17.094 23.141 1 97 84 VAL A C 1
ATOM 666 O O . VAL A 1 84 ? -8.555 18.094 23.844 1 97 84 VAL A O 1
ATOM 669 N N . GLY A 1 85 ? -8.164 17.219 21.906 1 98.06 85 GLY A N 1
ATOM 670 C CA . GLY A 1 85 ? -7.875 18.484 21.266 1 98.06 85 GLY A CA 1
ATOM 671 C C . GLY A 1 85 ? -9.125 19.281 20.938 1 98.06 85 GLY A C 1
ATOM 672 O O . GLY A 1 85 ? -9.055 20.5 20.734 1 98.06 85 GLY A O 1
ATOM 673 N N . TYR A 1 86 ? -10.266 18.625 20.875 1 98.25 86 TYR A N 1
ATOM 674 C CA . TYR A 1 86 ? -11.461 19.312 20.406 1 98.25 86 TYR A CA 1
ATOM 675 C C . TYR A 1 86 ? -12.609 19.141 21.391 1 98.25 86 TYR A C 1
ATOM 677 O O . TYR A 1 86 ? -12.633 18.188 22.172 1 98.25 86 TYR A O 1
ATOM 685 N N . GLU A 1 87 ? -13.492 20.094 21.359 1 97.81 87 GLU A N 1
ATOM 686 C CA . GLU A 1 87 ? -14.859 19.969 21.844 1 97.81 87 GLU A CA 1
ATOM 687 C C . GLU A 1 87 ? -15.859 19.953 20.688 1 97.81 87 GLU A C 1
ATOM 689 O O . GLU A 1 87 ? -15.648 20.625 19.672 1 97.81 87 GLU A O 1
ATOM 694 N N . GLY A 1 88 ? -16.906 19.078 20.891 1 95.88 88 GLY A N 1
ATOM 695 C CA . GLY A 1 88 ? -17.891 19 19.828 1 95.88 88 GLY A CA 1
ATOM 696 C C . GLY A 1 88 ? -17.75 17.766 18.969 1 95.88 88 GLY A C 1
ATOM 697 O O . GLY A 1 88 ? -17.219 16.75 19.422 1 95.88 88 GLY A O 1
ATOM 698 N N . ALA A 1 89 ? -18.234 17.797 17.766 1 94.69 89 ALA A N 1
ATOM 699 C CA . ALA A 1 89 ? -18.453 16.625 16.922 1 94.69 89 ALA A CA 1
ATOM 700 C C . ALA A 1 89 ? -17.125 16 16.5 1 94.69 89 ALA A C 1
ATOM 702 O O . ALA A 1 89 ? -17 14.773 16.422 1 94.69 89 ALA A O 1
ATOM 703 N N . ILE A 1 90 ? -16.109 16.844 16.266 1 96.31 90 ILE A N 1
ATOM 704 C CA . ILE A 1 90 ? -14.828 16.344 15.773 1 96.31 90 ILE A CA 1
ATOM 705 C C . ILE A 1 90 ? -14.141 15.531 16.859 1 96.31 90 ILE A C 1
ATOM 707 O O . ILE A 1 90 ? -13.281 14.695 16.578 1 96.31 90 ILE A O 1
ATOM 711 N N . ALA A 1 91 ? -14.523 15.742 18.078 1 96.38 91 ALA A N 1
ATOM 712 C CA . ALA A 1 91 ? -13.953 15.016 19.219 1 96.38 91 ALA A CA 1
ATOM 713 C C . ALA A 1 91 ? -14.445 13.578 19.25 1 96.38 91 ALA A C 1
ATOM 715 O O . ALA A 1 91 ? -13.859 12.727 19.938 1 96.38 91 ALA A O 1
ATOM 716 N N . ASN A 1 92 ? -15.547 13.32 18.609 1 93.12 92 ASN A N 1
ATOM 717 C CA . ASN A 1 92 ? -16.094 11.969 18.625 1 93.12 92 ASN A CA 1
ATOM 718 C C . ASN A 1 92 ? -15.156 10.984 17.938 1 93.12 92 ASN A C 1
ATOM 720 O O . ASN A 1 92 ? -14.555 11.305 16.906 1 93.12 92 ASN A O 1
ATOM 724 N N . PRO A 1 93 ? -15.031 9.812 18.578 1 91.94 93 PRO A N 1
ATOM 725 C CA . PRO A 1 93 ? -14.172 8.82 17.938 1 91.94 93 PRO A CA 1
ATOM 726 C C . PRO A 1 93 ? -14.719 8.336 16.594 1 91.94 93 PRO A C 1
ATOM 728 O O . PRO A 1 93 ? -15.938 8.242 16.422 1 91.94 93 PRO A O 1
ATOM 731 N N . LEU A 1 94 ? -13.82 8.133 15.664 1 90.81 94 LEU A N 1
ATOM 732 C CA . LEU A 1 94 ? -14.211 7.555 14.383 1 90.81 94 LEU A CA 1
ATOM 733 C C . LEU A 1 94 ? -14.648 6.102 14.555 1 90.81 94 LEU A C 1
ATOM 735 O O . LEU A 1 94 ? -15.617 5.66 13.93 1 90.81 94 LEU A O 1
ATOM 739 N N . ILE A 1 95 ? -13.906 5.359 15.398 1 88 95 ILE A N 1
ATOM 740 C CA . ILE A 1 95 ? -14.266 3.982 15.719 1 88 95 ILE A CA 1
ATOM 741 C C . ILE A 1 95 ? -15.164 3.953 16.953 1 88 95 ILE A C 1
ATOM 743 O O . ILE A 1 95 ? -14.844 4.555 17.969 1 88 95 ILE A O 1
ATOM 747 N N . ALA A 1 96 ? -16.25 3.227 16.891 1 88.5 96 ALA A N 1
ATOM 748 C CA . ALA A 1 96 ? -17.234 3.178 17.969 1 88.5 96 ALA A CA 1
ATOM 749 C C . ALA A 1 96 ? -16.625 2.617 19.25 1 88.5 96 ALA A C 1
ATOM 751 O O . ALA A 1 96 ? -15.984 1.56 19.234 1 88.5 96 ALA A O 1
ATOM 752 N N . PRO A 1 97 ? -16.812 3.375 20.312 1 87.69 97 PRO A N 1
ATOM 753 C CA . PRO A 1 97 ? -16.344 2.828 21.594 1 87.69 97 PRO A CA 1
ATOM 754 C C . PRO A 1 97 ? -17.094 1.556 21.984 1 87.69 97 PRO A C 1
ATOM 756 O O . PRO A 1 97 ? -18.203 1.303 21.5 1 87.69 97 PRO A O 1
ATOM 759 N N . GLU A 1 98 ? -16.5 0.813 22.875 1 87.81 98 GLU A N 1
ATOM 760 C CA . GLU A 1 98 ? -17.062 -0.471 23.281 1 87.81 98 GLU A CA 1
ATOM 761 C C . GLU A 1 98 ? -18.453 -0.303 23.891 1 87.81 98 GLU A C 1
ATOM 763 O O . GLU A 1 98 ? -19.344 -1.114 23.625 1 87.81 98 GLU A O 1
ATOM 768 N N . GLU A 1 99 ? -18.672 0.726 24.625 1 89.25 99 GLU A N 1
ATOM 769 C CA . GLU A 1 99 ? -19.969 0.978 25.266 1 89.25 99 GLU A CA 1
ATOM 770 C C . GLU A 1 99 ? -21.062 1.208 24.219 1 89.25 99 GLU A C 1
ATOM 772 O O . GLU A 1 99 ? -22.203 0.786 24.422 1 89.25 99 GLU A O 1
ATOM 777 N N . ALA A 1 100 ? -20.703 1.864 23.188 1 90.81 100 ALA A N 1
ATOM 778 C CA . ALA A 1 100 ? -21.656 2.137 22.125 1 90.81 100 ALA A CA 1
ATOM 779 C C . ALA A 1 100 ? -22.016 0.861 21.375 1 90.81 100 ALA A C 1
ATOM 781 O O . ALA A 1 100 ? -23.156 0.69 20.938 1 90.81 100 ALA A O 1
ATOM 782 N N . LEU A 1 101 ? -21.062 -0.041 21.203 1 92.06 101 LEU A N 1
ATOM 783 C CA . LEU A 1 101 ? -21.281 -1.277 20.469 1 92.06 101 LEU A CA 1
ATOM 784 C C . LEU A 1 101 ? -22.312 -2.156 21.156 1 92.06 101 LEU A C 1
ATOM 786 O O . LEU A 1 101 ? -22.984 -2.965 20.5 1 92.06 101 LEU A O 1
ATOM 790 N N . GLU A 1 102 ? -22.484 -1.95 22.438 1 91.12 102 GLU A N 1
ATOM 791 C CA . GLU A 1 102 ? -23.438 -2.746 23.203 1 91.12 102 GLU A CA 1
ATOM 792 C C . GLU A 1 102 ? -24.859 -2.283 22.938 1 91.12 102 GLU A C 1
ATOM 794 O O . GLU A 1 102 ? -25.812 -3.043 23.141 1 91.12 102 GLU A O 1
ATOM 799 N N . ILE A 1 103 ? -25 -1.111 22.453 1 93.69 103 ILE A N 1
ATOM 800 C CA . ILE A 1 103 ? -26.328 -0.522 22.344 1 93.69 103 ILE A CA 1
ATOM 801 C C . ILE A 1 103 ? -26.766 -0.474 20.875 1 93.69 103 ILE A C 1
ATOM 803 O O . ILE A 1 103 ? -27.953 -0.461 20.562 1 93.69 103 ILE A O 1
ATOM 807 N N . ILE A 1 104 ? -25.844 -0.469 19.938 1 94.62 104 ILE A N 1
ATOM 808 C CA . ILE A 1 104 ? -26.125 -0.319 18.516 1 94.62 104 ILE A CA 1
ATOM 809 C C . ILE A 1 104 ? -26.922 -1.524 18.016 1 94.62 104 ILE A C 1
ATOM 811 O O . ILE A 1 104 ? -26.625 -2.664 18.375 1 94.62 104 ILE A O 1
ATOM 815 N N . ASN A 1 105 ? -27.938 -1.311 17.312 1 95.19 105 ASN A N 1
ATOM 816 C CA . ASN A 1 105 ? -28.75 -2.328 16.641 1 95.19 105 ASN A CA 1
ATOM 817 C C . ASN A 1 105 ? -29.281 -1.841 15.297 1 95.19 105 ASN A C 1
ATOM 819 O O . ASN A 1 105 ? -28.953 -0.73 14.867 1 95.19 105 ASN A O 1
ATOM 823 N N . ALA A 1 106 ? -30.047 -2.619 14.68 1 96 106 ALA A N 1
ATOM 824 C CA . ALA A 1 106 ? -30.516 -2.336 13.328 1 96 106 ALA A CA 1
ATOM 825 C C . ALA A 1 106 ? -31.359 -1.062 13.289 1 96 106 ALA A C 1
ATOM 827 O O . ALA A 1 106 ? -31.234 -0.249 12.375 1 96 106 ALA A O 1
ATOM 828 N N . ASP A 1 107 ? -32.156 -0.852 14.297 1 96.31 107 ASP A N 1
ATOM 829 C CA . ASP A 1 107 ? -33.031 0.305 14.336 1 96.31 107 ASP A CA 1
ATOM 830 C C . ASP A 1 107 ? -32.25 1.603 14.477 1 96.31 107 ASP A C 1
ATOM 832 O O . ASP A 1 107 ? -32.562 2.6 13.82 1 96.31 107 ASP A O 1
ATOM 836 N N . ILE A 1 108 ? -31.297 1.563 15.273 1 95.38 108 ILE A N 1
ATOM 837 C CA . ILE A 1 108 ? -30.469 2.74 15.5 1 95.38 108 ILE A CA 1
ATOM 838 C C . ILE A 1 108 ? -29.719 3.094 14.211 1 95.38 108 ILE A C 1
ATOM 840 O O . ILE A 1 108 ? -29.656 4.262 13.82 1 95.38 108 ILE A O 1
ATOM 844 N N . ILE A 1 109 ? -29.156 2.1 13.539 1 95.06 109 ILE A N 1
ATOM 845 C CA . ILE A 1 109 ? -28.422 2.324 12.305 1 95.06 109 ILE A CA 1
ATOM 846 C C . ILE A 1 109 ? -29.375 2.84 11.227 1 95.06 109 ILE A C 1
ATOM 848 O O . ILE A 1 109 ? -29.031 3.742 10.461 1 95.06 109 ILE A O 1
ATOM 852 N N . ARG A 1 110 ? -30.516 2.275 11.211 1 94.44 110 ARG A N 1
ATOM 853 C CA . ARG A 1 110 ? -31.516 2.701 10.242 1 94.44 110 ARG A CA 1
ATOM 854 C C . ARG A 1 110 ? -31.891 4.168 10.445 1 94.44 110 ARG A C 1
ATOM 856 O O . ARG A 1 110 ? -32 4.926 9.477 1 94.44 110 ARG A O 1
ATOM 863 N N . LYS A 1 111 ? -32.125 4.52 11.648 1 92.75 111 LYS A N 1
ATOM 864 C CA . LYS A 1 111 ? -32.438 5.91 11.961 1 92.75 111 LYS A CA 1
ATOM 865 C C . LYS A 1 111 ? -31.297 6.844 11.539 1 92.75 111 LYS A C 1
ATOM 867 O O . LYS A 1 111 ? -31.547 7.883 10.922 1 92.75 111 LYS A O 1
ATOM 872 N N . PHE A 1 112 ? -30.109 6.496 11.867 1 92.25 112 PHE A N 1
ATOM 873 C CA . PHE A 1 112 ? -28.953 7.289 11.469 1 92.25 112 PHE A CA 1
ATOM 874 C C . PHE A 1 112 ? -28.891 7.441 9.953 1 92.25 112 PHE A C 1
ATOM 876 O O . PHE A 1 112 ? -28.688 8.539 9.445 1 92.25 112 PHE A O 1
ATOM 883 N N . TYR A 1 113 ? -29 6.293 9.336 1 92.75 113 TYR A N 1
ATOM 884 C CA . TYR A 1 113 ? -28.969 6.289 7.875 1 92.75 113 TYR A CA 1
ATOM 885 C C . TYR A 1 113 ? -30.016 7.246 7.309 1 92.75 113 TYR A C 1
ATOM 887 O O . TYR A 1 113 ? -29.688 8.102 6.48 1 92.75 113 TYR A O 1
ATOM 895 N N . HIS A 1 114 ? -31.219 7.188 7.797 1 90.31 114 HIS A N 1
ATOM 896 C CA . HIS A 1 114 ? -32.312 8.008 7.285 1 90.31 114 HIS A CA 1
ATOM 897 C C . HIS A 1 114 ? -32.031 9.492 7.512 1 90.31 114 HIS A C 1
ATOM 899 O O . HIS A 1 114 ? -32.406 10.328 6.68 1 90.31 114 HIS A O 1
ATOM 905 N N . GLU A 1 115 ? -31.375 9.734 8.547 1 89.25 115 GLU A N 1
ATOM 906 C CA . GLU A 1 115 ? -31.141 11.125 8.922 1 89.25 115 GLU A CA 1
ATOM 907 C C . GLU A 1 115 ? -29.953 11.711 8.172 1 89.25 115 GLU A C 1
ATOM 909 O O . GLU A 1 115 ? -29.875 12.914 7.953 1 89.25 115 GLU A O 1
ATOM 914 N N . ASN A 1 116 ? -29.047 10.852 7.77 1 90.31 116 ASN A N 1
ATOM 915 C CA . ASN A 1 116 ? -27.766 11.406 7.328 1 90.31 116 ASN A CA 1
ATOM 916 C C . ASN A 1 116 ? -27.5 11.086 5.855 1 90.31 116 ASN A C 1
ATOM 918 O O . ASN A 1 116 ? -26.734 11.797 5.195 1 90.31 116 ASN A O 1
ATOM 922 N N . PHE A 1 117 ? -28.078 10.008 5.355 1 92.12 117 PHE A N 1
ATOM 923 C CA . PHE A 1 117 ? -27.891 9.641 3.953 1 92.12 117 PHE A CA 1
ATOM 924 C C . PHE A 1 117 ? -29.047 10.164 3.105 1 92.12 117 PHE A C 1
ATOM 926 O O . PHE A 1 117 ? -29.984 9.43 2.803 1 92.12 117 PHE A O 1
ATOM 933 N N . THR A 1 118 ? -28.938 11.469 2.766 1 91.75 118 THR A N 1
ATOM 934 C CA . THR A 1 118 ? -30 12.172 2.045 1 91.75 118 THR A CA 1
ATOM 935 C C . THR A 1 118 ? -29.469 12.711 0.713 1 91.75 118 THR A C 1
ATOM 937 O O . THR A 1 118 ? -28.266 12.859 0.53 1 91.75 118 THR A O 1
ATOM 940 N N . ALA A 1 119 ? -30.328 13.031 -0.217 1 90.31 119 ALA A N 1
ATOM 941 C CA . ALA A 1 119 ? -30 13.383 -1.597 1 90.31 119 ALA A CA 1
ATOM 942 C C . ALA A 1 119 ? -29.141 14.648 -1.653 1 90.31 119 ALA A C 1
ATOM 944 O O . ALA A 1 119 ? -28.297 14.797 -2.549 1 90.31 119 ALA A O 1
ATOM 945 N N . ASP A 1 120 ? -29.297 15.539 -0.692 1 88.25 120 ASP A N 1
ATOM 946 C CA . ASP A 1 120 ? -28.578 16.812 -0.71 1 88.25 120 ASP A CA 1
ATOM 947 C C . ASP A 1 120 ? -27.172 16.656 -0.147 1 88.25 120 ASP A C 1
ATOM 949 O O . ASP A 1 120 ? -26.375 17.594 -0.176 1 88.25 120 ASP A O 1
ATOM 953 N N . ARG A 1 121 ? -26.844 15.43 0.281 1 90.06 121 ARG A N 1
ATOM 954 C CA . ARG A 1 121 ? -25.547 15.219 0.922 1 90.06 121 ARG A CA 1
ATOM 955 C C . ARG A 1 121 ? -24.734 14.164 0.18 1 90.06 121 ARG A C 1
ATOM 957 O O . ARG A 1 121 ? -23.797 13.594 0.737 1 90.06 121 ARG A O 1
ATOM 964 N N . VAL A 1 122 ? -25.109 13.883 -1.012 1 92.56 122 VAL A N 1
ATOM 965 C CA . VAL A 1 122 ? -24.438 12.812 -1.74 1 92.56 122 VAL A CA 1
ATOM 966 C C . VAL A 1 122 ? -23.891 13.344 -3.062 1 92.56 122 VAL A C 1
ATOM 968 O O . VAL A 1 122 ? -24.547 14.156 -3.729 1 92.56 122 VAL A O 1
ATOM 971 N N . VAL A 1 123 ? -22.734 12.953 -3.387 1 95.38 123 VAL A N 1
ATOM 972 C CA . VAL A 1 123 ? -22.125 13.211 -4.691 1 95.38 123 VAL A CA 1
ATOM 973 C C . VAL A 1 123 ? -21.734 11.883 -5.34 1 95.38 123 VAL A C 1
ATOM 975 O O . VAL A 1 123 ? -21.141 11.023 -4.695 1 95.38 123 VAL A O 1
ATOM 978 N N . LEU A 1 124 ? -22.156 11.656 -6.551 1 96.5 124 LEU A N 1
ATOM 979 C CA . LEU A 1 124 ? -21.656 10.562 -7.375 1 96.5 124 LEU A CA 1
ATOM 980 C C . LEU A 1 124 ? -20.578 11.047 -8.328 1 96.5 124 LEU A C 1
ATOM 982 O O . LEU A 1 124 ? -20.812 11.961 -9.125 1 96.5 124 LEU A O 1
ATOM 986 N N . ALA A 1 125 ? -19.391 10.547 -8.125 1 96.75 125 ALA A N 1
ATOM 987 C CA . ALA A 1 125 ? -18.25 10.914 -8.969 1 96.75 125 ALA A CA 1
ATOM 988 C C . ALA A 1 125 ? -17.703 9.695 -9.711 1 96.75 125 ALA A C 1
ATOM 990 O O . ALA A 1 125 ? -17.766 8.578 -9.203 1 96.75 125 ALA A O 1
ATOM 991 N N . ALA A 1 126 ? -17.203 9.875 -10.898 1 96.75 126 ALA A N 1
ATOM 992 C CA . ALA A 1 126 ? -16.625 8.82 -11.719 1 96.75 126 ALA A CA 1
ATOM 993 C C . ALA A 1 126 ? -15.445 9.344 -12.531 1 96.75 126 ALA A C 1
ATOM 995 O O . ALA A 1 126 ? -15.367 10.539 -12.82 1 96.75 126 ALA A O 1
ATOM 996 N N . SER A 1 127 ? -14.539 8.562 -12.789 1 95.25 127 SER A N 1
ATOM 997 C CA . SER A 1 127 ? -13.406 8.852 -13.664 1 95.25 127 SER A CA 1
ATOM 998 C C . SER A 1 127 ? -13.297 7.824 -14.789 1 95.25 127 SER A C 1
ATOM 1000 O O . SER A 1 127 ? -13.508 6.629 -14.562 1 95.25 127 SER A O 1
ATOM 1002 N N . GLY A 1 128 ? -12.992 8.305 -16 1 91.69 128 GLY A N 1
ATOM 1003 C CA . GLY A 1 128 ? -12.891 7.438 -17.172 1 91.69 128 GLY A CA 1
ATOM 1004 C C . GLY A 1 128 ? -14.227 7.152 -17.812 1 91.69 128 GLY A C 1
ATOM 1005 O O . GLY A 1 128 ? -14.383 6.152 -18.516 1 91.69 128 GLY A O 1
ATOM 1006 N N . VAL A 1 129 ? -15.188 7.945 -17.5 1 94.25 129 VAL A N 1
ATOM 1007 C CA . VAL A 1 129 ? -16.531 7.781 -18.031 1 94.25 129 VAL A CA 1
ATOM 1008 C C . VAL A 1 129 ? -17.016 9.102 -18.641 1 94.25 129 VAL A C 1
ATOM 1010 O O . VAL A 1 129 ? -16.719 10.172 -18.109 1 94.25 129 VAL A O 1
ATOM 1013 N N . ASP A 1 130 ? -17.703 8.953 -19.75 1 94.44 130 ASP A N 1
ATOM 1014 C CA . ASP A 1 130 ? -18.359 10.141 -20.297 1 94.44 130 ASP A CA 1
ATOM 1015 C C . ASP A 1 130 ? -19.438 10.664 -19.344 1 94.44 130 ASP A C 1
ATOM 1017 O O . ASP A 1 130 ? -20.25 9.891 -18.828 1 94.44 130 ASP A O 1
ATOM 1021 N N . HIS A 1 131 ? -19.375 11.93 -19.125 1 95.06 131 HIS A N 1
ATOM 1022 C CA . HIS A 1 131 ? -20.25 12.516 -18.125 1 95.06 131 HIS A CA 1
ATOM 1023 C C . HIS A 1 131 ? -21.719 12.273 -18.469 1 95.06 131 HIS A C 1
ATOM 1025 O O . HIS A 1 131 ? -22.516 11.922 -17.594 1 95.06 131 HIS A O 1
ATOM 1031 N N . GLN A 1 132 ? -22.094 12.484 -19.719 1 95.88 132 GLN A N 1
ATOM 1032 C CA . GLN A 1 132 ? -23.484 12.305 -20.109 1 95.88 132 GLN A CA 1
ATOM 1033 C C . GLN A 1 132 ? -23.922 10.844 -19.953 1 95.88 132 GLN A C 1
ATOM 1035 O O . GLN A 1 132 ? -25.031 10.562 -19.531 1 95.88 132 GLN A O 1
ATOM 1040 N N . GLN A 1 133 ? -23.031 9.969 -20.234 1 94.38 133 GLN A N 1
ATOM 1041 C CA . GLN A 1 133 ? -23.328 8.555 -20.047 1 94.38 133 GLN A CA 1
ATOM 1042 C C . GLN A 1 133 ? -23.594 8.242 -18.578 1 94.38 133 GLN A C 1
ATOM 1044 O O . GLN A 1 133 ? -24.5 7.469 -18.25 1 94.38 133 GLN A O 1
ATOM 1049 N N . LEU A 1 134 ? -22.781 8.82 -17.75 1 96.19 134 LEU A N 1
ATOM 1050 C CA . LEU A 1 134 ? -22.984 8.641 -16.312 1 96.19 134 LEU A CA 1
ATOM 1051 C C . LEU A 1 134 ? -24.344 9.172 -15.891 1 96.19 134 LEU A C 1
ATOM 1053 O O . LEU A 1 134 ? -25.078 8.5 -15.148 1 96.19 134 LEU A O 1
ATOM 1057 N N . LEU A 1 135 ? -24.703 10.336 -16.375 1 95.88 135 LEU A N 1
ATOM 1058 C CA . LEU A 1 135 ? -25.984 10.961 -16.031 1 95.88 135 LEU A CA 1
ATOM 1059 C C . LEU A 1 135 ? -27.141 10.094 -16.5 1 95.88 135 LEU A C 1
ATOM 1061 O O . LEU A 1 135 ? -28.125 9.922 -15.766 1 95.88 135 LEU A O 1
ATOM 1065 N N . ASP A 1 136 ? -27 9.539 -17.656 1 95.88 136 ASP A N 1
ATOM 1066 C CA . ASP A 1 136 ? -28.062 8.734 -18.234 1 95.88 136 ASP A CA 1
ATOM 1067 C C . ASP A 1 136 ? -28.391 7.531 -17.359 1 95.88 136 ASP A C 1
ATOM 1069 O O . ASP A 1 136 ? -29.547 7.125 -17.25 1 95.88 136 ASP A O 1
ATOM 1073 N N . VAL A 1 137 ? -27.438 7.023 -16.75 1 95.38 137 VAL A N 1
ATOM 1074 C CA . VAL A 1 137 ? -27.625 5.848 -15.906 1 95.38 137 VAL A CA 1
ATOM 1075 C C . VAL A 1 137 ? -28.047 6.281 -14.5 1 95.38 137 VAL A C 1
ATOM 1077 O O . VAL A 1 137 ? -28.938 5.68 -13.898 1 95.38 137 VAL A O 1
ATOM 1080 N N . ALA A 1 138 ? -27.438 7.316 -13.984 1 95.81 138 ALA A N 1
ATOM 1081 C CA . ALA A 1 138 ? -27.562 7.688 -12.578 1 95.81 138 ALA A CA 1
ATOM 1082 C C . ALA A 1 138 ? -28.859 8.453 -12.312 1 95.81 138 ALA A C 1
ATOM 1084 O O . ALA A 1 138 ? -29.469 8.289 -11.258 1 95.81 138 ALA A O 1
ATOM 1085 N N . GLU A 1 139 ? -29.297 9.297 -13.172 1 94.88 139 GLU A N 1
ATOM 1086 C CA . GLU A 1 139 ? -30.391 10.227 -12.93 1 94.88 139 GLU A CA 1
ATOM 1087 C C . GLU A 1 139 ? -31.672 9.477 -12.57 1 94.88 139 GLU A C 1
ATOM 1089 O O . GLU A 1 139 ? -32.312 9.789 -11.57 1 94.88 139 GLU A O 1
ATOM 1094 N N . PRO A 1 140 ? -32 8.438 -13.32 1 94.31 140 PRO A N 1
ATOM 1095 C CA . PRO A 1 140 ? -33.25 7.723 -12.961 1 94.31 140 PRO A CA 1
ATOM 1096 C C . PRO A 1 140 ? -33.156 7.055 -11.594 1 94.31 140 PRO A C 1
ATOM 1098 O O . PRO A 1 140 ? -34.188 6.867 -10.922 1 94.31 140 PRO A O 1
ATOM 1101 N N . LEU A 1 141 ? -32 6.73 -11.203 1 92.81 141 LEU A N 1
ATOM 1102 C CA . LEU A 1 141 ? -31.812 6.016 -9.945 1 92.81 141 LEU A CA 1
ATOM 1103 C C . LEU A 1 141 ? -31.812 6.98 -8.766 1 92.81 141 LEU A C 1
ATOM 1105 O O . LEU A 1 141 ? -32.062 6.574 -7.625 1 92.81 141 LEU A O 1
ATOM 1109 N N . LEU A 1 142 ? -31.516 8.234 -9.016 1 92.94 142 LEU A N 1
ATOM 1110 C CA . LEU A 1 142 ? -31.328 9.188 -7.926 1 92.94 142 LEU A CA 1
ATOM 1111 C C . LEU A 1 142 ? -32.5 10.148 -7.828 1 92.94 142 LEU A C 1
ATOM 1113 O O . LEU A 1 142 ? -32.625 10.883 -6.848 1 92.94 142 LEU A O 1
ATOM 1117 N N . SER A 1 143 ? -33.406 10.102 -8.766 1 88.81 143 SER A N 1
ATOM 1118 C CA . SER A 1 143 ? -34.438 11.117 -8.898 1 88.81 143 SER A CA 1
ATOM 1119 C C . SER A 1 143 ? -35.438 11.062 -7.738 1 88.81 143 SER A C 1
ATOM 1121 O O . SER A 1 143 ? -36 12.086 -7.344 1 88.81 143 SER A O 1
ATOM 1123 N N . ASP A 1 144 ? -35.531 9.922 -7.078 1 89.12 144 ASP A N 1
ATOM 1124 C CA . ASP A 1 144 ? -36.562 9.797 -6.039 1 89.12 144 ASP A CA 1
ATOM 1125 C C . ASP A 1 144 ? -35.938 9.648 -4.66 1 89.12 144 ASP A C 1
ATOM 1127 O O . ASP A 1 144 ? -36.594 9.227 -3.709 1 89.12 144 ASP A O 1
ATOM 1131 N N . TRP A 1 145 ? -34.688 9.945 -4.629 1 88.38 145 TRP A N 1
ATOM 1132 C CA . TRP A 1 145 ? -34.031 9.844 -3.33 1 88.38 145 TRP A CA 1
ATOM 1133 C C . TRP A 1 145 ? -34.5 10.938 -2.383 1 88.38 145 TRP A C 1
ATOM 1135 O O . TRP A 1 145 ? -34.656 12.094 -2.781 1 88.38 145 TRP A O 1
ATOM 1145 N N . HIS A 1 146 ? -34.875 10.594 -1.227 1 84.94 146 HIS A N 1
ATOM 1146 C CA . HIS A 1 146 ? -35.469 11.516 -0.258 1 84.94 146 HIS A CA 1
ATOM 1147 C C . HIS A 1 146 ? -34.5 12.641 0.084 1 84.94 146 HIS A C 1
ATOM 1149 O O . HIS A 1 146 ? -33.281 12.414 0.216 1 84.94 146 HIS A O 1
ATOM 1155 N N . LYS A 1 147 ? -35.188 13.836 0.087 1 82.25 147 LYS A N 1
ATOM 1156 C CA . LYS A 1 147 ? -34.406 14.984 0.549 1 82.25 147 LYS A CA 1
ATOM 1157 C C . LYS A 1 147 ? -34.469 15.102 2.07 1 82.25 147 LYS A C 1
ATOM 1159 O O . LYS A 1 147 ? -35.5 14.82 2.688 1 82.25 147 LYS A O 1
ATOM 1164 N N . GLY A 1 148 ? -33.375 14.945 2.654 1 74.56 148 GLY A N 1
ATOM 1165 C CA . GLY A 1 148 ? -33.344 15.086 4.102 1 74.56 148 GLY A CA 1
ATOM 1166 C C . GLY A 1 148 ? -33.625 16.5 4.574 1 74.56 148 GLY A C 1
ATOM 1167 O O . GLY A 1 148 ? -33.844 17.391 3.762 1 74.56 148 GLY A O 1
ATOM 1168 N N . SER A 1 149 ? -34.031 16.516 5.918 1 77.19 149 SER A N 1
ATOM 1169 C CA . SER A 1 149 ? -34.125 17.844 6.543 1 77.19 149 SER A CA 1
ATOM 1170 C C . SER A 1 149 ? -32.75 18.469 6.672 1 77.19 149 SER A C 1
ATOM 1172 O O . SER A 1 149 ? -31.75 17.766 6.855 1 77.19 149 SER A O 1
ATOM 1174 N N . PRO A 1 150 ? -32.781 19.734 6.344 1 71.19 150 PRO A N 1
ATOM 1175 C CA . PRO A 1 150 ? -31.484 20.391 6.547 1 71.19 150 PRO A CA 1
ATOM 1176 C C . PRO A 1 150 ? -30.906 20.141 7.941 1 71.19 150 PRO A C 1
ATOM 1178 O O . PRO A 1 150 ? -31.625 20.266 8.938 1 71.19 150 PRO A O 1
ATOM 1181 N N . VAL A 1 151 ? -29.859 19.422 7.949 1 74.31 151 VAL A N 1
ATOM 1182 C CA . VAL A 1 151 ? -29.172 19.234 9.227 1 74.31 151 VAL A CA 1
ATOM 1183 C C . VAL A 1 151 ? -27.969 20.172 9.32 1 74.31 151 VAL A C 1
ATOM 1185 O O . VAL A 1 151 ? -27.188 20.281 8.383 1 74.31 151 VAL A O 1
ATOM 1188 N N . GLU A 1 152 ? -28.031 21 10.406 1 80.94 152 GLU A N 1
ATOM 1189 C CA . GLU A 1 152 ? -26.891 21.875 10.648 1 80.94 152 GLU A CA 1
ATOM 1190 C C . GLU A 1 152 ? -25.641 21.062 10.984 1 80.94 152 GLU A C 1
ATOM 1192 O O . GLU A 1 152 ? -25.719 20.078 11.727 1 80.94 152 GLU A O 1
ATOM 1197 N N . THR A 1 153 ? -24.547 21.406 10.328 1 84.12 153 THR A N 1
ATOM 1198 C CA . THR A 1 153 ? -23.281 20.781 10.68 1 84.12 153 THR A CA 1
ATOM 1199 C C . THR A 1 153 ? -22.906 21.109 12.125 1 84.12 153 THR A C 1
ATOM 1201 O O . THR A 1 153 ? -22.875 22.281 12.523 1 84.12 153 THR A O 1
ATOM 1204 N N . PRO A 1 154 ? -22.688 20.062 12.836 1 88.31 154 PRO A N 1
ATOM 1205 C CA . PRO A 1 154 ? -22.312 20.328 14.219 1 88.31 154 PRO A CA 1
ATOM 1206 C C . PRO A 1 154 ? -21 21.109 14.336 1 88.31 154 PRO A C 1
ATOM 1208 O O . PRO A 1 154 ? -20.078 20.875 13.547 1 88.31 154 PRO A O 1
ATOM 1211 N N . LYS A 1 155 ? -20.922 21.953 15.297 1 90.25 155 LYS A N 1
ATOM 1212 C CA . LYS A 1 155 ? -19.75 22.797 15.5 1 90.25 155 LYS A CA 1
ATOM 1213 C C . LYS A 1 155 ? -18.703 22.062 16.359 1 90.25 155 LYS A C 1
ATOM 1215 O O . LYS A 1 155 ? -19.047 21.219 17.188 1 90.25 155 LYS A O 1
ATOM 1220 N N . SER A 1 156 ? -17.469 22.359 16.062 1 95.81 156 SER A N 1
ATOM 1221 C CA . SER A 1 156 ? -16.344 21.891 16.891 1 95.81 156 SER A CA 1
ATOM 1222 C C . SER A 1 156 ? -15.391 23.031 17.203 1 95.81 156 SER A C 1
ATOM 1224 O O . SER A 1 156 ? -15.234 23.969 16.406 1 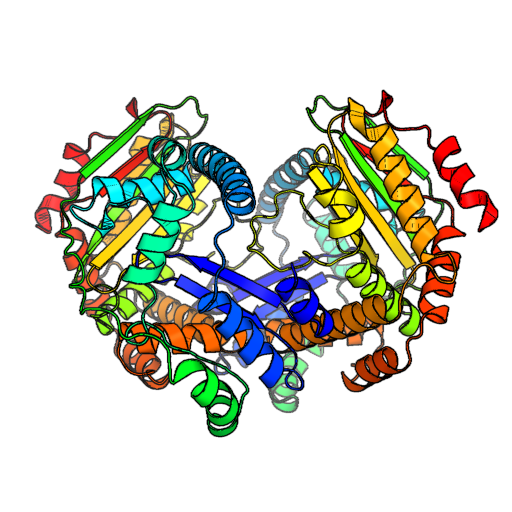95.81 156 SER A O 1
ATOM 1226 N N . THR A 1 157 ? -14.875 22.969 18.422 1 97.44 157 THR A N 1
ATOM 1227 C CA . THR A 1 157 ? -13.914 23.969 18.875 1 97.44 157 THR A CA 1
ATOM 1228 C C . THR A 1 157 ? -12.609 23.297 19.312 1 97.44 157 THR A C 1
ATOM 1230 O O . THR A 1 157 ? -12.633 22.312 20.047 1 97.44 157 THR A O 1
ATOM 1233 N N . TYR A 1 158 ? -11.547 23.844 18.812 1 98.19 158 TYR A N 1
ATOM 1234 C CA . TYR A 1 158 ? -10.242 23.359 19.25 1 98.19 158 TYR A CA 1
ATOM 1235 C C . TYR A 1 158 ? -9.867 23.969 20.594 1 98.19 158 TYR A C 1
ATOM 1237 O O . TYR A 1 158 ? -9.961 25.188 20.797 1 98.19 158 TYR A O 1
ATOM 1245 N N . THR A 1 159 ? -9.375 23.125 21.531 1 97.94 159 THR A N 1
ATOM 1246 C CA . THR A 1 159 ? -9.062 23.609 22.875 1 97.94 159 THR A CA 1
ATOM 1247 C C . THR A 1 159 ? -7.641 23.219 23.281 1 97.94 159 THR A C 1
ATOM 1249 O O . THR A 1 159 ? -7.066 23.797 24.203 1 97.94 159 THR A O 1
ATOM 1252 N N . GLY A 1 160 ? -7.012 22.297 22.562 1 97.69 160 GLY A N 1
ATOM 1253 C CA . GLY A 1 160 ? -5.777 21.688 23.047 1 97.69 160 GLY A CA 1
ATOM 1254 C C . GLY A 1 160 ? -5.98 20.812 24.266 1 97.69 160 GLY A C 1
ATOM 1255 O O . GLY A 1 160 ? -7.117 20.578 24.688 1 97.69 160 GLY A O 1
ATOM 1256 N N . GLY A 1 161 ? -4.879 20.188 24.719 1 98 161 GLY A N 1
ATOM 1257 C CA . GLY A 1 161 ? -5.004 19.344 25.906 1 98 161 GLY A CA 1
ATOM 1258 C C . GLY A 1 161 ? -3.941 18.266 25.984 1 98 161 GLY A C 1
ATOM 1259 O O . GLY A 1 161 ? -3.01 18.234 25.172 1 98 161 GLY A O 1
ATOM 1260 N N . ASP A 1 162 ? -4.023 17.438 27.094 1 98.38 162 ASP A N 1
ATOM 1261 C CA . ASP A 1 162 ? -3.033 16.422 27.406 1 98.38 162 ASP A CA 1
ATOM 1262 C C . ASP A 1 162 ? -3.705 15.094 27.75 1 98.38 162 ASP A C 1
ATOM 1264 O O . ASP A 1 162 ? -4.727 15.078 28.453 1 98.38 162 ASP A O 1
ATOM 1268 N N . PHE A 1 163 ? -3.248 14.062 27.141 1 98.19 163 PHE A N 1
ATOM 1269 C CA . PHE A 1 163 ? -3.695 12.719 27.469 1 98.19 163 PHE A CA 1
ATOM 1270 C C . PHE A 1 163 ? -2.508 11.766 27.609 1 98.19 163 PHE A C 1
ATOM 1272 O O . PHE A 1 163 ? -1.607 11.773 26.766 1 98.19 163 PHE A O 1
ATOM 1279 N N . ARG A 1 164 ? -2.498 11.031 28.656 1 98.06 164 ARG A N 1
ATOM 1280 C CA . ARG A 1 164 ? -1.415 10.094 28.938 1 98.06 164 ARG A CA 1
ATOM 1281 C C . ARG A 1 164 ? -1.96 8.703 29.266 1 98.06 164 ARG A C 1
ATOM 1283 O O . ARG A 1 164 ? -2.777 8.547 30.172 1 98.06 164 ARG A O 1
ATOM 1290 N N . HIS A 1 165 ? -1.562 7.793 28.484 1 97.19 165 HIS A N 1
ATOM 1291 C CA . HIS A 1 165 ? -1.963 6.406 28.703 1 97.19 165 HIS A CA 1
ATOM 1292 C C . HIS A 1 165 ? -0.771 5.547 29.109 1 97.19 165 HIS A C 1
ATOM 1294 O O . HIS A 1 165 ? 0.011 5.121 28.25 1 97.19 165 HIS A O 1
ATOM 1300 N N . LYS A 1 166 ? -0.729 5.203 30.438 1 96.88 166 LYS A N 1
ATOM 1301 C CA . LYS A 1 166 ? 0.336 4.336 30.938 1 96.88 166 LYS A CA 1
ATOM 1302 C C . LYS A 1 166 ? 0.125 2.893 30.484 1 96.88 166 LYS A C 1
ATOM 1304 O O . LYS A 1 166 ? -0.968 2.344 30.641 1 96.88 166 LYS A O 1
ATOM 1309 N N . ALA A 1 167 ? 1.08 2.389 29.797 1 95.31 167 ALA A N 1
ATOM 1310 C CA . ALA A 1 167 ? 1.02 1.011 29.312 1 95.31 167 ALA A CA 1
ATOM 1311 C C . ALA A 1 167 ? 2.377 0.324 29.453 1 95.31 167 ALA A C 1
ATOM 1313 O O . ALA A 1 167 ? 3.418 0.985 29.438 1 95.31 167 ALA A O 1
ATOM 1314 N N . GLU A 1 168 ? 2.307 -0.998 29.672 1 92.38 168 GLU A N 1
ATOM 1315 C CA . GLU A 1 168 ? 3.543 -1.773 29.625 1 92.38 168 GLU A CA 1
ATOM 1316 C C . GLU A 1 168 ? 4.051 -1.933 28.203 1 92.38 168 GLU A C 1
ATOM 1318 O O . GLU A 1 168 ? 3.453 -2.658 27.406 1 92.38 168 GLU A O 1
ATOM 1323 N N . SER A 1 169 ? 5.012 -1.18 27.875 1 92.75 169 SER A N 1
ATOM 1324 C CA . SER A 1 169 ? 5.598 -1.165 26.547 1 92.75 169 SER A CA 1
ATOM 1325 C C . SER A 1 169 ? 7.078 -0.808 26.594 1 92.75 169 SER A C 1
ATOM 1327 O O . SER A 1 169 ? 7.508 -0.038 27.453 1 92.75 169 SER A O 1
ATOM 1329 N N . ASP A 1 170 ? 7.812 -1.39 25.672 1 93.56 170 ASP A N 1
ATOM 1330 C CA . ASP A 1 170 ? 9.234 -1.09 25.578 1 93.56 170 ASP A CA 1
ATOM 1331 C C . ASP A 1 170 ? 9.469 0.292 24.969 1 93.56 170 ASP A C 1
ATOM 1333 O O . ASP A 1 170 ? 10.562 0.844 25.062 1 93.56 170 ASP A O 1
ATOM 1337 N N . MET A 1 171 ? 8.422 0.764 24.328 1 96.19 171 MET A N 1
ATOM 1338 C CA . MET A 1 171 ? 8.531 2.059 23.656 1 96.19 171 MET A CA 1
ATOM 1339 C C . MET A 1 171 ? 7.547 3.061 24.25 1 96.19 171 MET A C 1
ATOM 1341 O O . MET A 1 171 ? 6.508 2.672 24.797 1 96.19 171 MET A O 1
ATOM 1345 N N . THR A 1 172 ? 7.922 4.266 24.188 1 98.19 172 THR A N 1
ATOM 1346 C CA . THR A 1 172 ? 7.031 5.375 24.516 1 98.19 172 THR A CA 1
ATOM 1347 C C . THR A 1 172 ? 6.672 6.172 23.25 1 98.19 172 THR A C 1
ATOM 1349 O O . THR A 1 172 ? 7.547 6.48 22.438 1 98.19 172 THR A O 1
ATOM 1352 N N . HIS A 1 173 ? 5.406 6.41 23.062 1 98.44 173 HIS A N 1
ATOM 1353 C CA . HIS A 1 173 ? 4.867 7.141 21.922 1 98.44 173 HIS A CA 1
ATOM 1354 C C . HIS A 1 173 ? 4.355 8.516 22.328 1 98.44 173 HIS A C 1
ATOM 1356 O O . HIS A 1 173 ? 3.727 8.656 23.391 1 98.44 173 HIS A O 1
ATOM 1362 N N . VAL A 1 174 ? 4.652 9.484 21.547 1 98.75 174 VAL A N 1
ATOM 1363 C CA . VAL A 1 174 ? 4.152 10.828 21.828 1 98.75 174 VAL A CA 1
ATOM 1364 C C . VAL A 1 174 ? 3.697 11.484 20.516 1 98.75 174 VAL A C 1
ATOM 1366 O O . VAL A 1 174 ? 4.395 11.406 19.5 1 98.75 174 VAL A O 1
ATOM 1369 N N . ALA A 1 175 ? 2.555 12.031 20.516 1 98.75 175 ALA A N 1
ATOM 1370 C CA . ALA A 1 175 ? 2.064 12.906 19.453 1 98.75 175 ALA A CA 1
ATOM 1371 C C . ALA A 1 175 ? 1.849 14.328 19.969 1 98.75 175 ALA A C 1
ATOM 1373 O O . ALA A 1 175 ? 1.152 14.531 20.969 1 98.75 175 ALA A O 1
ATOM 1374 N N . LEU A 1 176 ? 2.5 15.258 19.391 1 98.81 176 LEU A N 1
ATOM 1375 C CA . LEU A 1 176 ? 2.377 16.672 19.688 1 98.81 176 LEU A CA 1
ATOM 1376 C C . LEU A 1 176 ? 1.816 17.438 18.5 1 98.81 176 LEU A C 1
ATOM 1378 O O . LEU A 1 176 ? 2.439 17.484 17.438 1 98.81 176 LEU A O 1
ATOM 1382 N N . ALA A 1 177 ? 0.674 18.047 18.703 1 98.75 177 ALA A N 1
ATOM 1383 C CA . ALA A 1 177 ? -0.002 18.656 17.547 1 98.75 177 ALA A CA 1
ATOM 1384 C C . ALA A 1 177 ? -0.585 20.016 17.906 1 98.75 177 ALA A C 1
ATOM 1386 O O . ALA A 1 177 ? -0.709 20.359 19.094 1 98.75 177 ALA A O 1
ATOM 1387 N N . PHE A 1 178 ? -0.899 20.766 16.906 1 98.75 178 PHE A N 1
ATOM 1388 C CA . PHE A 1 178 ? -1.496 22.094 16.984 1 98.75 178 PHE A CA 1
ATOM 1389 C C . PHE A 1 178 ? -2.643 22.234 15.992 1 98.75 178 PHE A C 1
ATOM 1391 O O . PHE A 1 178 ? -2.73 21.469 15.023 1 98.75 178 PHE A O 1
ATOM 1398 N N . GLU A 1 179 ? -3.453 23.172 16.234 1 98.5 179 GLU A N 1
ATOM 1399 C CA . GLU A 1 179 ? -4.598 23.375 15.352 1 98.5 179 GLU A CA 1
ATOM 1400 C C . GLU A 1 179 ? -4.168 23.984 14.016 1 98.5 179 GLU A C 1
ATOM 1402 O O . GLU A 1 179 ? -3.326 24.875 13.984 1 98.5 179 GLU A O 1
ATOM 1407 N N . VAL A 1 180 ? -4.723 23.5 12.992 1 97.94 180 VAL A N 1
ATOM 1408 C CA . VAL A 1 180 ? -4.734 24.156 11.688 1 97.94 180 VAL A CA 1
ATOM 1409 C C . VAL A 1 180 ? -6.098 24.812 11.445 1 97.94 180 VAL A C 1
ATOM 1411 O O . VAL A 1 180 ? -7.004 24.172 10.898 1 97.94 180 VAL A O 1
ATOM 1414 N N . PRO A 1 181 ? -6.188 26.078 11.734 1 96.75 181 PRO A N 1
ATOM 1415 C CA . PRO A 1 181 ? -7.488 26.719 11.562 1 96.75 181 PRO A CA 1
ATOM 1416 C C . PRO A 1 181 ? -7.934 26.781 10.102 1 96.75 181 PRO A C 1
ATOM 1418 O O . PRO A 1 181 ? -7.109 26.984 9.211 1 96.75 181 PRO A O 1
ATOM 1421 N N . GLY A 1 182 ? -9.227 26.578 9.867 1 96.19 182 GLY A N 1
ATOM 1422 C CA . GLY A 1 182 ? -9.82 26.688 8.539 1 96.19 182 GLY A CA 1
ATOM 1423 C C . GLY A 1 182 ? -9.773 25.375 7.766 1 96.19 182 GLY A C 1
ATOM 1424 O O . GLY A 1 182 ? -10.523 25.203 6.805 1 96.19 182 GLY A O 1
ATOM 1425 N N . GLY A 1 183 ? -8.883 24.484 8.156 1 96.25 183 GLY A N 1
ATOM 1426 C CA . GLY A 1 183 ? -8.828 23.156 7.551 1 96.25 183 GLY A CA 1
ATOM 1427 C C . GLY A 1 183 ? -8.742 23.203 6.039 1 96.25 183 GLY A C 1
ATOM 1428 O O . GLY A 1 183 ? -7.992 24 5.477 1 96.25 183 GLY A O 1
ATOM 1429 N N . TRP A 1 184 ? -9.492 22.391 5.363 1 95.94 184 TRP A N 1
ATOM 1430 C CA . TRP A 1 184 ? -9.477 22.266 3.91 1 95.94 184 TRP A CA 1
ATOM 1431 C C . TRP A 1 184 ? -10.086 23.516 3.26 1 95.94 184 TRP A C 1
ATOM 1433 O O . TRP A 1 184 ? -9.766 23.844 2.117 1 95.94 184 TRP A O 1
ATOM 1443 N N . LEU A 1 185 ? -10.938 24.188 3.957 1 96.31 185 LEU A N 1
ATOM 1444 C CA . LEU A 1 185 ? -11.656 25.328 3.377 1 96.31 185 LEU A CA 1
ATOM 1445 C C . LEU A 1 185 ? -10.711 26.5 3.158 1 96.31 185 LEU A C 1
ATOM 1447 O O . LEU A 1 185 ? -10.984 27.375 2.318 1 96.31 185 LEU A O 1
ATOM 1451 N N . LYS A 1 186 ? -9.688 26.562 3.973 1 96.56 186 LYS A N 1
ATOM 1452 C CA . LYS A 1 186 ? -8.625 27.531 3.701 1 96.56 186 LYS A CA 1
ATOM 1453 C C . LYS A 1 186 ? -7.566 26.938 2.775 1 96.56 186 LYS A C 1
ATOM 1455 O O . LYS A 1 186 ? -6.488 26.547 3.229 1 96.56 186 LYS A O 1
ATOM 1460 N N . GLU A 1 187 ? -7.816 26.984 1.532 1 94.25 187 GLU A N 1
ATOM 1461 C CA . GLU A 1 187 ? -7.113 26.234 0.496 1 94.25 187 GLU A CA 1
ATOM 1462 C C . GLU A 1 187 ? -5.617 26.547 0.512 1 94.25 187 GLU A C 1
ATOM 1464 O O . GLU A 1 187 ? -4.789 25.641 0.43 1 94.25 187 GLU A O 1
ATOM 1469 N N . ARG A 1 188 ? -5.242 27.781 0.562 1 94.88 188 ARG A N 1
ATOM 1470 C CA . ARG A 1 188 ? -3.836 28.172 0.541 1 94.88 188 ARG A CA 1
ATOM 1471 C C . ARG A 1 188 ? -3.1 27.625 1.76 1 94.88 188 ARG A C 1
ATOM 1473 O O . ARG A 1 188 ? -2.01 27.062 1.634 1 94.88 188 ARG A O 1
ATOM 1480 N N . ASP A 1 189 ? -3.732 27.766 2.936 1 96.44 189 ASP A N 1
ATOM 1481 C CA . ASP A 1 189 ? -3.133 27.25 4.16 1 96.44 189 ASP A CA 1
ATOM 1482 C C . ASP A 1 189 ? -2.967 25.734 4.094 1 96.44 189 ASP A C 1
ATOM 1484 O O . ASP A 1 189 ? -1.945 25.203 4.531 1 96.44 189 ASP A O 1
ATOM 1488 N N . ALA A 1 190 ? -4.016 25.078 3.549 1 95.94 190 ALA A N 1
ATOM 1489 C CA . ALA A 1 190 ? -3.945 23.625 3.408 1 95.94 190 ALA A CA 1
ATOM 1490 C C . ALA A 1 190 ? -2.785 23.219 2.502 1 95.94 190 ALA A C 1
ATOM 1492 O O . ALA A 1 190 ? -2.109 22.219 2.76 1 95.94 190 ALA A O 1
ATOM 1493 N N . THR A 1 191 ? -2.561 23.953 1.481 1 96.44 191 THR A N 1
ATOM 1494 C CA . THR A 1 191 ? -1.452 23.703 0.57 1 96.44 191 THR A CA 1
ATOM 1495 C C . THR A 1 191 ? -0.114 23.891 1.277 1 96.44 191 THR A C 1
ATOM 1497 O O . THR A 1 191 ? 0.782 23.062 1.167 1 96.44 191 THR A O 1
ATOM 1500 N N . ILE A 1 192 ? 0.008 24.984 1.996 1 97.94 192 ILE A N 1
ATOM 1501 C CA . ILE A 1 192 ? 1.229 25.266 2.74 1 97.94 192 ILE A CA 1
ATOM 1502 C C . ILE A 1 192 ? 1.498 24.156 3.744 1 97.94 192 ILE A C 1
ATOM 1504 O O . ILE A 1 192 ? 2.631 23.672 3.869 1 97.94 192 ILE A O 1
ATOM 1508 N N . MET A 1 193 ? 0.433 23.719 4.387 1 98.06 193 MET A N 1
ATOM 1509 C CA . MET A 1 193 ? 0.542 22.625 5.359 1 98.06 193 MET A CA 1
ATOM 1510 C C . MET A 1 193 ? 1.103 21.375 4.707 1 98.06 193 MET A C 1
ATOM 1512 O O . MET A 1 193 ? 1.967 20.703 5.281 1 98.06 193 MET A O 1
ATOM 1516 N N . THR A 1 194 ? 0.58 21.062 3.566 1 97.38 194 THR A N 1
ATOM 1517 C CA . THR A 1 194 ? 1.017 19.859 2.854 1 97.38 194 THR A CA 1
ATOM 1518 C C . THR A 1 194 ? 2.498 19.953 2.504 1 97.38 194 THR A C 1
ATOM 1520 O O . THR A 1 194 ? 3.234 18.969 2.635 1 97.38 194 THR A O 1
ATOM 1523 N N . VAL A 1 195 ? 2.934 21.094 2.104 1 97.5 195 VAL A N 1
ATOM 1524 C CA . VAL A 1 195 ? 4.34 21.297 1.764 1 97.5 195 VAL A CA 1
ATOM 1525 C C . VAL A 1 195 ? 5.195 21.188 3.021 1 97.5 195 VAL A C 1
ATOM 1527 O O . VAL A 1 195 ? 6.258 20.562 3.002 1 97.5 195 VAL A O 1
ATOM 1530 N N . ILE A 1 196 ? 4.715 21.75 4.086 1 98.19 196 ILE A N 1
ATOM 1531 C CA . ILE A 1 196 ? 5.461 21.703 5.34 1 98.19 196 ILE A CA 1
ATOM 1532 C C . ILE A 1 196 ? 5.562 20.25 5.816 1 98.19 196 ILE A C 1
ATOM 1534 O O . ILE A 1 196 ? 6.605 19.828 6.324 1 98.19 196 ILE A O 1
ATOM 1538 N N . GLN A 1 197 ? 4.488 19.562 5.676 1 97.69 197 GLN A N 1
ATOM 1539 C CA . GLN A 1 197 ? 4.531 18.156 6.051 1 97.69 197 GLN A CA 1
ATOM 1540 C C . GLN A 1 197 ? 5.59 17.406 5.246 1 97.69 197 GLN A C 1
ATOM 1542 O O . GLN A 1 197 ? 6.34 16.594 5.801 1 97.69 197 GLN A O 1
ATOM 1547 N N . THR A 1 198 ? 5.594 17.672 3.975 1 94.75 198 THR A N 1
ATOM 1548 C CA . THR A 1 198 ? 6.59 17.062 3.104 1 94.75 198 THR A CA 1
ATOM 1549 C C . THR A 1 198 ? 7.996 17.516 3.482 1 94.75 198 THR A C 1
ATOM 1551 O O . THR A 1 198 ? 8.93 16.719 3.516 1 94.75 198 THR A O 1
ATOM 1554 N N . LEU A 1 199 ? 8.164 18.781 3.766 1 95.62 199 LEU A N 1
ATOM 1555 C CA . LEU A 1 199 ? 9.43 19.391 4.152 1 95.62 199 LEU A CA 1
ATOM 1556 C C . LEU A 1 199 ? 9.992 18.734 5.41 1 95.62 199 LEU A C 1
ATOM 1558 O O . LEU A 1 199 ? 11.164 18.359 5.457 1 95.62 199 LEU A O 1
ATOM 1562 N N . MET A 1 200 ? 9.102 18.562 6.355 1 96.94 200 MET A N 1
ATOM 1563 C CA . MET A 1 200 ? 9.531 17.969 7.613 1 96.94 200 MET A CA 1
ATOM 1564 C C . MET A 1 200 ? 9.742 16.469 7.457 1 96.94 200 MET A C 1
ATOM 1566 O O . MET A 1 200 ? 10.773 15.93 7.867 1 96.94 200 MET A O 1
ATOM 1570 N N . GLY A 1 201 ? 8.742 15.789 6.867 1 94.12 201 GLY A N 1
ATOM 1571 C CA . GLY A 1 201 ? 8.836 14.375 6.551 1 94.12 201 GLY A CA 1
ATOM 1572 C C . GLY A 1 201 ? 9.055 13.5 7.777 1 94.12 201 GLY A C 1
ATOM 1573 O O . GLY A 1 201 ? 8.297 13.586 8.742 1 94.12 201 GLY A O 1
ATOM 1574 N N . GLY A 1 202 ? 10.094 12.75 7.703 1 91.62 202 GLY A N 1
ATOM 1575 C CA . GLY A 1 202 ? 10.414 11.844 8.789 1 91.62 202 GLY A CA 1
ATOM 1576 C C . GLY A 1 202 ? 10.102 10.391 8.461 1 91.62 202 GLY A C 1
ATOM 1577 O O . GLY A 1 202 ? 10.359 9.938 7.344 1 91.62 202 GLY A O 1
ATOM 1578 N N . GLY A 1 203 ? 9.789 9.586 9.383 1 87.44 203 GLY A N 1
ATOM 1579 C CA . GLY A 1 203 ? 9.516 8.164 9.227 1 87.44 203 GLY A CA 1
ATOM 1580 C C . GLY A 1 203 ? 10.164 7.309 10.297 1 87.44 203 GLY A C 1
ATOM 1581 O O . GLY A 1 203 ? 10.367 7.766 11.43 1 87.44 203 GLY A O 1
ATOM 1582 N N . GLY A 1 204 ? 10.234 6.086 9.992 1 78.06 204 GLY A N 1
ATOM 1583 C CA . GLY A 1 204 ? 10.945 5.188 10.891 1 78.06 204 GLY A CA 1
ATOM 1584 C C . GLY A 1 204 ? 12.445 5.199 10.672 1 78.06 204 GLY A C 1
ATOM 1585 O O . GLY A 1 204 ? 12.914 5.5 9.57 1 78.06 204 GLY A O 1
ATOM 1586 N N . SER A 1 205 ? 13.086 5.059 11.773 1 58.69 205 SER A N 1
ATOM 1587 C CA . SER A 1 205 ? 14.539 5.051 11.703 1 58.69 205 SER A CA 1
ATOM 1588 C C . SER A 1 205 ? 15.047 3.99 10.727 1 58.69 205 SER A C 1
ATOM 1590 O O . SER A 1 205 ? 16.109 4.145 10.125 1 58.69 205 SER A O 1
ATOM 1592 N N . PHE A 1 206 ? 14.211 2.844 10.719 1 53.81 206 PHE A N 1
ATOM 1593 C CA . PHE A 1 206 ? 14.68 1.746 9.883 1 53.81 206 PHE A CA 1
ATOM 1594 C C . PHE A 1 206 ? 13.961 1.739 8.539 1 53.81 206 PHE A C 1
ATOM 1596 O O . PHE A 1 206 ? 13.875 0.703 7.875 1 53.81 206 PHE A O 1
ATOM 1603 N N . SER A 1 207 ? 13.203 2.711 8.25 1 50.56 207 SER A N 1
ATOM 1604 C CA . SER A 1 207 ? 12.375 2.674 7.047 1 50.56 207 SER A CA 1
ATOM 1605 C C . SER A 1 207 ? 13.078 1.931 5.918 1 50.56 207 SER A C 1
ATOM 1607 O O . SER A 1 207 ? 14.172 2.314 5.5 1 50.56 207 SER A O 1
ATOM 1609 N N . SER A 1 208 ? 12.93 0.621 6.039 1 39.19 208 SER A N 1
ATOM 1610 C CA . SER A 1 208 ? 13.273 -0.383 5.035 1 39.19 208 SER A CA 1
ATOM 1611 C C . SER A 1 208 ? 12.812 0.049 3.645 1 39.19 208 SER A C 1
ATOM 1613 O O . SER A 1 208 ? 13.008 -0.678 2.668 1 39.19 208 SER A O 1
ATOM 1615 N N . GLY A 1 209 ? 11.703 0.854 3.602 1 43.56 209 GLY A N 1
ATOM 1616 C CA . GLY A 1 209 ? 11.039 0.904 2.309 1 43.56 209 GLY A CA 1
ATOM 1617 C C . GLY A 1 209 ? 11.961 1.365 1.188 1 43.56 209 GLY A C 1
ATOM 1618 O O . GLY A 1 209 ? 11.492 1.702 0.098 1 43.56 209 GLY A O 1
ATOM 1619 N N . GLY A 1 210 ? 13.141 1.056 1.285 1 42.97 210 GLY A N 1
ATOM 1620 C CA . GLY A 1 210 ? 14.125 1.309 0.243 1 42.97 210 GLY A CA 1
ATOM 1621 C C . GLY A 1 210 ? 14.805 2.658 0.379 1 42.97 210 GLY A C 1
ATOM 1622 O O . GLY A 1 210 ? 14.305 3.547 1.069 1 42.97 210 GLY A O 1
ATOM 1623 N N . PRO A 1 211 ? 15.984 2.697 0.177 1 39.38 211 PRO A N 1
ATOM 1624 C CA . PRO A 1 211 ? 16.797 3.912 0.061 1 39.38 211 PRO A CA 1
ATOM 1625 C C . PRO A 1 211 ? 16.141 4.973 -0.821 1 39.38 211 PRO A C 1
ATOM 1627 O O . PRO A 1 211 ? 15.672 4.668 -1.918 1 39.38 211 PRO A O 1
ATOM 1630 N N . GLY A 1 212 ? 15.484 6.07 -0.048 1 50.88 212 GLY A N 1
ATOM 1631 C CA . GLY A 1 212 ? 15.281 7.223 -0.911 1 50.88 212 GLY A CA 1
ATOM 1632 C C . GLY A 1 212 ? 14.078 8.062 -0.513 1 50.88 212 GLY A C 1
ATOM 1633 O O . GLY A 1 212 ? 14.016 9.25 -0.826 1 50.88 212 GLY A O 1
ATOM 1634 N N . LYS A 1 213 ? 12.891 7.09 -0.181 1 56.75 213 LYS A N 1
ATOM 1635 C CA . LYS A 1 213 ? 11.773 8.008 0.036 1 56.75 213 LYS A CA 1
ATOM 1636 C C . LYS A 1 213 ? 11.922 8.734 1.367 1 56.75 213 LYS A C 1
ATOM 1638 O O . LYS A 1 213 ? 12.031 8.109 2.42 1 56.75 213 LYS A O 1
ATOM 1643 N N . GLY A 1 214 ? 11.977 9.953 1.361 1 62.06 214 GLY A N 1
ATOM 1644 C CA . GLY A 1 214 ? 11.945 10.82 2.527 1 62.06 214 GLY A CA 1
ATOM 1645 C C . GLY A 1 214 ? 13.297 10.953 3.207 1 62.06 214 GLY A C 1
ATOM 1646 O O . GLY A 1 214 ? 13.422 11.625 4.234 1 62.06 214 GLY A O 1
ATOM 1647 N N . MET A 1 215 ? 14.273 10.289 2.604 1 69.19 215 MET A N 1
ATOM 1648 C CA . MET A 1 215 ? 15.586 10.25 3.244 1 69.19 215 MET A CA 1
ATOM 1649 C C . MET A 1 215 ? 16.219 11.633 3.279 1 69.19 215 MET A C 1
ATOM 1651 O O . MET A 1 215 ? 17.25 11.828 3.928 1 69.19 215 MET A O 1
ATOM 1655 N N . HIS A 1 216 ? 15.484 12.602 2.77 1 75.75 216 HIS A N 1
ATOM 1656 C CA . HIS A 1 216 ? 16.078 13.93 2.76 1 75.75 216 HIS A CA 1
ATOM 1657 C C . HIS A 1 216 ? 15.211 14.938 3.494 1 75.75 216 HIS A C 1
ATOM 1659 O O . HIS A 1 216 ? 15.5 16.141 3.49 1 75.75 216 HIS A O 1
ATOM 1665 N N . SER A 1 217 ? 14.234 14.43 4.035 1 86.94 217 SER A N 1
ATOM 1666 C CA . SER A 1 217 ? 13.391 15.344 4.793 1 86.94 217 SER A CA 1
ATOM 1667 C C . SER A 1 217 ? 14.086 15.82 6.062 1 86.94 217 SER A C 1
ATOM 1669 O O . SER A 1 217 ? 15.062 15.211 6.504 1 86.94 217 SER A O 1
ATOM 1671 N N . ARG A 1 218 ? 13.656 16.859 6.594 1 92.5 218 ARG A N 1
ATOM 1672 C CA . ARG A 1 218 ? 14.281 17.5 7.75 1 92.5 218 ARG A CA 1
ATOM 1673 C C . ARG A 1 218 ? 14.344 16.547 8.938 1 92.5 218 ARG A C 1
ATOM 1675 O O . ARG A 1 218 ? 15.398 16.375 9.555 1 92.5 218 ARG A O 1
ATOM 1682 N N . LEU A 1 219 ? 13.234 15.906 9.172 1 95.44 219 LEU A N 1
ATOM 1683 C CA . LEU A 1 219 ? 13.195 15.086 10.383 1 95.44 219 LEU A CA 1
ATOM 1684 C C . LEU A 1 219 ? 14.008 13.805 10.195 1 95.44 219 LEU A C 1
ATOM 1686 O O . LEU A 1 219 ? 14.531 13.25 11.164 1 95.44 219 LEU A O 1
ATOM 1690 N N . TYR A 1 220 ? 14.117 13.391 9 1 89.62 220 TYR A N 1
ATOM 1691 C CA . TYR A 1 220 ? 15.016 12.266 8.758 1 89.62 220 TYR A CA 1
ATOM 1692 C C . TYR A 1 220 ? 16.469 12.672 8.984 1 89.62 220 TYR A C 1
ATOM 1694 O O . TYR A 1 220 ? 17.203 12 9.711 1 89.62 220 TYR A O 1
ATOM 1702 N N . LEU A 1 221 ? 16.875 13.797 8.406 1 86.88 221 LEU A N 1
ATOM 1703 C CA . LEU A 1 221 ? 18.281 14.211 8.422 1 86.88 221 LEU A CA 1
ATOM 1704 C C . LEU A 1 221 ? 18.672 14.734 9.797 1 86.88 221 LEU A C 1
ATOM 1706 O O . LEU A 1 221 ? 19.781 14.453 10.273 1 86.88 221 LEU A O 1
ATOM 1710 N N . ARG A 1 222 ? 17.828 15.43 10.367 1 92.81 222 ARG A N 1
ATOM 1711 C CA . ARG A 1 222 ? 18.188 16.156 11.586 1 92.81 222 ARG A CA 1
ATOM 1712 C C . ARG A 1 222 ? 17.906 15.305 12.828 1 92.81 222 ARG A C 1
ATOM 1714 O O . ARG A 1 222 ? 18.406 15.594 13.914 1 92.81 222 ARG A O 1
ATOM 1721 N N . VAL A 1 223 ? 17.062 14.242 12.641 1 94.69 223 VAL A N 1
ATOM 1722 C CA . VAL A 1 223 ? 16.672 13.523 13.844 1 94.69 223 VAL A CA 1
ATOM 1723 C C . VAL A 1 223 ? 17 12.039 13.688 1 94.69 223 VAL A C 1
ATOM 1725 O O . VAL A 1 223 ? 17.859 11.508 14.391 1 94.69 223 VAL A O 1
ATOM 1728 N N . LEU A 1 224 ? 16.469 11.375 12.727 1 90.44 224 LEU A N 1
ATOM 1729 C CA . LEU A 1 224 ? 16.547 9.922 12.641 1 90.44 224 LEU A CA 1
ATOM 1730 C C . LEU A 1 224 ? 17.984 9.477 12.352 1 90.44 224 LEU A C 1
ATOM 1732 O O . LEU A 1 224 ? 18.422 8.438 12.836 1 90.44 224 LEU A O 1
ATOM 1736 N N . THR A 1 225 ? 18.734 10.281 11.602 1 83.75 225 THR A N 1
ATOM 1737 C CA . THR A 1 225 ? 20.109 9.922 11.281 1 83.75 225 THR A CA 1
ATOM 1738 C C . THR A 1 225 ? 21.031 10.258 12.445 1 83.75 225 THR A C 1
ATOM 1740 O O . THR A 1 225 ? 22.156 9.734 12.523 1 83.75 225 THR A O 1
ATOM 1743 N N . ARG A 1 226 ? 20.609 11.094 13.359 1 89.06 226 ARG A N 1
ATOM 1744 C CA . ARG A 1 226 ? 21.484 11.594 14.414 1 89.06 226 ARG A CA 1
ATOM 1745 C C . ARG A 1 226 ? 21.203 10.898 15.742 1 89.06 226 ARG A C 1
ATOM 1747 O O . ARG A 1 226 ? 22.109 10.75 16.578 1 89.06 226 ARG A O 1
ATOM 1754 N N . TYR A 1 227 ? 19.984 10.555 15.922 1 92 227 TYR A N 1
ATOM 1755 C CA . TYR A 1 227 ? 19.594 9.93 17.172 1 92 227 TYR A CA 1
ATOM 1756 C C . TYR A 1 227 ? 19.094 8.508 16.953 1 92 227 TYR A C 1
ATOM 1758 O O . TYR A 1 227 ? 17.906 8.297 16.672 1 92 227 TYR A O 1
ATOM 1766 N N . HIS A 1 228 ? 19.859 7.574 17.25 1 85.69 228 HIS A N 1
ATOM 1767 C CA . HIS A 1 228 ? 19.594 6.188 16.875 1 85.69 228 HIS A CA 1
ATOM 1768 C C . HIS A 1 228 ? 18.578 5.555 17.828 1 85.69 228 HIS A C 1
ATOM 1770 O O . HIS A 1 228 ? 18.016 4.5 17.531 1 85.69 228 HIS A O 1
ATOM 1776 N N . ASP A 1 229 ? 18.391 6.223 18.938 1 89.75 229 ASP A N 1
ATOM 1777 C CA . ASP A 1 229 ? 17.406 5.719 19.891 1 89.75 229 ASP A CA 1
ATOM 1778 C C . ASP A 1 229 ? 15.984 5.941 19.391 1 89.75 229 ASP A C 1
ATOM 1780 O O . ASP A 1 229 ? 15.047 5.32 19.891 1 89.75 229 ASP A O 1
ATOM 1784 N N . VAL A 1 230 ? 15.867 6.855 18.469 1 93.62 230 VAL A N 1
ATOM 1785 C CA . VAL A 1 230 ? 14.539 7.195 17.969 1 93.62 230 VAL A CA 1
ATOM 1786 C C . VAL A 1 230 ? 14.102 6.176 16.922 1 93.62 230 VAL A C 1
ATOM 1788 O O . VAL A 1 230 ? 14.773 6.004 15.891 1 93.62 230 VAL A O 1
ATOM 1791 N N . GLN A 1 231 ? 13.031 5.574 17.188 1 91 231 GLN A N 1
ATOM 1792 C CA . GLN A 1 231 ? 12.531 4.559 16.266 1 91 231 GLN A CA 1
ATOM 1793 C C . GLN A 1 231 ? 11.703 5.188 15.148 1 91 231 GLN A C 1
ATOM 1795 O O . GLN A 1 231 ? 11.789 4.766 13.992 1 91 231 GLN A O 1
ATOM 1800 N N . SER A 1 232 ? 10.906 6.109 15.539 1 94.19 232 SER A N 1
ATOM 1801 C CA . SER A 1 232 ? 10.109 6.828 14.555 1 94.19 232 SER A CA 1
ATOM 1802 C C . SER A 1 232 ? 9.992 8.305 14.906 1 94.19 232 SER A C 1
ATOM 1804 O O . SER A 1 232 ? 9.977 8.664 16.094 1 94.19 232 SER A O 1
ATOM 1806 N N . PHE A 1 233 ? 9.977 9.117 13.961 1 96.38 233 PHE A N 1
ATOM 1807 C CA . PHE A 1 233 ? 9.859 10.57 14.062 1 96.38 233 PHE A CA 1
ATOM 1808 C C . PHE A 1 233 ? 9.328 11.156 12.758 1 96.38 233 PHE A C 1
ATOM 1810 O O . PHE A 1 233 ? 10.031 11.172 11.75 1 96.38 233 PHE A O 1
ATOM 1817 N N . SER A 1 234 ? 8.07 11.633 12.828 1 96.88 234 SER A N 1
ATOM 1818 C CA . SER A 1 234 ? 7.492 12.047 11.555 1 96.88 234 SER A CA 1
ATOM 1819 C C . SER A 1 234 ? 6.453 13.148 11.758 1 96.88 234 SER A C 1
ATOM 1821 O O . SER A 1 234 ? 5.746 13.172 12.766 1 96.88 234 SER A O 1
ATOM 1823 N N . ALA A 1 235 ? 6.383 13.969 10.75 1 97.81 235 ALA A N 1
ATOM 1824 C CA . ALA A 1 235 ? 5.301 14.953 10.688 1 97.81 235 ALA A CA 1
ATOM 1825 C C . ALA A 1 235 ? 4 14.297 10.219 1 97.81 235 ALA A C 1
ATOM 1827 O O . ALA A 1 235 ? 4.02 13.383 9.398 1 97.81 235 ALA A O 1
ATOM 1828 N N . PHE A 1 236 ? 2.902 14.773 10.789 1 97.75 236 PHE A N 1
ATOM 1829 C CA . PHE A 1 236 ? 1.604 14.273 10.352 1 97.75 236 PHE A CA 1
ATOM 1830 C C . PHE A 1 236 ? 0.572 15.391 10.32 1 97.75 236 PHE A C 1
ATOM 1832 O O . PHE A 1 236 ? 0.789 16.453 10.898 1 97.75 236 PHE A O 1
ATOM 1839 N N . SER A 1 237 ? -0.52 15.156 9.602 1 97.88 237 SER A N 1
ATOM 1840 C CA . SER A 1 237 ? -1.675 16.047 9.609 1 97.88 237 SER A CA 1
ATOM 1841 C C . SER A 1 237 ? -2.98 15.258 9.578 1 97.88 237 SER A C 1
ATOM 1843 O O . SER A 1 237 ? -3.053 14.188 8.984 1 97.88 237 SER A O 1
ATOM 1845 N N . ASN A 1 238 ? -3.912 15.68 10.312 1 96.56 238 ASN A N 1
ATOM 1846 C CA . ASN A 1 238 ? -5.316 15.281 10.273 1 96.56 238 ASN A CA 1
ATOM 1847 C C . ASN A 1 238 ? -6.227 16.469 9.984 1 96.56 238 ASN A C 1
ATOM 1849 O O . ASN A 1 238 ? -6.504 17.281 10.867 1 96.56 238 ASN A O 1
ATOM 1853 N N . VAL A 1 239 ? -6.789 16.5 8.805 1 96.44 239 VAL A N 1
ATOM 1854 C CA . VAL A 1 239 ? -7.43 17.75 8.391 1 96.44 239 VAL A CA 1
ATOM 1855 C C . VAL A 1 239 ? -8.914 17.5 8.125 1 96.44 239 VAL A C 1
ATOM 1857 O O . VAL A 1 239 ? -9.289 16.469 7.57 1 96.44 239 VAL A O 1
ATOM 1860 N N . TYR A 1 240 ? -9.695 18.453 8.523 1 96.62 240 TYR A N 1
ATOM 1861 C CA . TYR A 1 240 ? -11.141 18.5 8.305 1 96.62 240 TYR A CA 1
ATOM 1862 C C . TYR A 1 240 ? -11.523 19.75 7.52 1 96.62 240 TYR A C 1
ATOM 1864 O O . TYR A 1 240 ? -10.648 20.516 7.078 1 96.62 240 TYR A O 1
ATOM 1872 N N . ASP A 1 241 ? -12.797 19.922 7.328 1 95.31 241 ASP A N 1
ATOM 1873 C CA . ASP A 1 241 ? -13.234 21.016 6.469 1 95.31 241 ASP A CA 1
ATOM 1874 C C . ASP A 1 241 ? -12.828 22.359 7.051 1 95.31 241 ASP A C 1
ATOM 1876 O O . ASP A 1 241 ? -12.211 23.188 6.367 1 95.31 241 ASP A O 1
ATOM 1880 N N . SER A 1 242 ? -13.055 22.578 8.406 1 96.25 242 SER A N 1
ATOM 1881 C CA . SER A 1 242 ? -12.93 23.922 8.953 1 96.25 242 SER A CA 1
ATOM 1882 C C . SER A 1 242 ? -11.82 24 10 1 96.25 242 SER A C 1
ATOM 1884 O O . SER A 1 242 ? -11.617 25.031 10.633 1 96.25 242 SER A O 1
ATOM 1886 N N . THR A 1 243 ? -11.18 22.922 10.266 1 97.31 243 THR A N 1
ATOM 1887 C CA . THR A 1 243 ? -10.094 22.828 11.234 1 97.31 243 THR A CA 1
ATOM 1888 C C . THR A 1 243 ? -9.195 21.641 10.945 1 97.31 243 THR A C 1
ATOM 1890 O O . THR A 1 243 ? -9.406 20.922 9.969 1 97.31 243 THR A O 1
ATOM 1893 N N . GLY A 1 244 ? -8.148 21.453 11.609 1 97.44 244 GLY A N 1
ATOM 1894 C CA . GLY A 1 244 ? -7.254 20.312 11.5 1 97.44 244 GLY A CA 1
ATOM 1895 C C . GLY A 1 244 ? -6.152 20.312 12.547 1 97.44 244 GLY A C 1
ATOM 1896 O O . GLY A 1 244 ? -6.082 21.219 13.375 1 97.44 244 GLY A O 1
ATOM 1897 N N . LEU A 1 245 ? -5.414 19.281 12.523 1 98.38 245 LEU A N 1
ATOM 1898 C CA . LEU A 1 245 ? -4.25 19.141 13.391 1 98.38 245 LEU A CA 1
ATOM 1899 C C . LEU A 1 245 ? -2.986 18.906 12.57 1 98.38 245 LEU A C 1
ATOM 1901 O O . LEU A 1 245 ? -3.02 18.188 11.57 1 98.38 245 LEU A O 1
ATOM 1905 N N . PHE A 1 246 ? -1.936 19.516 12.969 1 98.69 246 PHE A N 1
ATOM 1906 C CA . PHE A 1 246 ? -0.603 19.266 12.438 1 98.69 246 PHE A CA 1
ATOM 1907 C C . PHE A 1 246 ? 0.408 19.078 13.562 1 98.69 246 PHE A C 1
ATOM 1909 O O . PHE A 1 246 ? 0.377 19.812 14.555 1 98.69 246 PHE A O 1
ATOM 1916 N N . GLY A 1 247 ? 1.265 18.062 13.359 1 98.38 247 GLY A N 1
ATOM 1917 C CA . GLY A 1 247 ? 2.242 17.891 14.422 1 98.38 247 GLY A CA 1
ATOM 1918 C C . GLY A 1 247 ? 3.27 16.812 14.125 1 98.38 247 GLY A C 1
ATOM 1919 O O . GLY A 1 247 ? 3.557 16.531 12.953 1 98.38 247 GLY A O 1
ATOM 1920 N N . ILE A 1 248 ? 3.934 16.359 15.156 1 98.62 248 ILE A N 1
ATOM 1921 C CA . ILE A 1 248 ? 4.977 15.344 15.062 1 98.62 248 ILE A CA 1
ATOM 1922 C C . ILE A 1 248 ? 4.605 14.148 15.93 1 98.62 248 ILE A C 1
ATOM 1924 O O . ILE A 1 248 ? 4.125 14.305 17.047 1 98.62 248 ILE A O 1
ATOM 1928 N N . TYR A 1 249 ? 4.723 13.031 15.359 1 98.38 249 TYR A N 1
ATOM 1929 C CA . TYR A 1 249 ? 4.617 11.758 16.062 1 98.38 249 TYR A CA 1
ATOM 1930 C C . TYR A 1 249 ? 5.988 11.117 16.25 1 98.38 249 TYR A C 1
ATOM 1932 O O . TYR A 1 249 ? 6.805 11.109 15.328 1 98.38 249 TYR A O 1
ATOM 1940 N N . LEU A 1 250 ? 6.25 10.586 17.484 1 98.25 250 LEU A N 1
ATOM 1941 C CA . LEU A 1 250 ? 7.555 9.977 17.734 1 98.25 250 LEU A CA 1
ATOM 1942 C C . LEU A 1 250 ? 7.414 8.727 18.594 1 98.25 250 LEU A C 1
ATOM 1944 O O . LEU A 1 250 ? 6.469 8.609 19.375 1 98.25 250 LEU A O 1
ATOM 1948 N N . THR A 1 251 ? 8.25 7.809 18.438 1 97.69 251 THR A N 1
ATOM 1949 C CA . THR A 1 251 ? 8.383 6.586 19.219 1 97.69 251 THR A CA 1
ATOM 1950 C C . THR A 1 251 ? 9.836 6.371 19.625 1 97.69 251 THR A C 1
ATOM 1952 O O . THR A 1 251 ? 10.734 6.359 18.781 1 97.69 251 THR A O 1
ATOM 1955 N N . THR A 1 252 ? 10.109 6.191 20.891 1 97.25 252 THR A N 1
ATOM 1956 C CA . THR A 1 252 ? 11.453 5.996 21.422 1 97.25 252 THR A CA 1
ATOM 1957 C C . THR A 1 252 ? 11.414 5.191 22.719 1 97.25 252 THR A C 1
ATOM 1959 O O . THR A 1 252 ? 10.352 5.027 23.328 1 97.25 252 THR A O 1
ATOM 1962 N N . PRO A 1 253 ? 12.516 4.613 23.078 1 96.62 253 PRO A N 1
ATOM 1963 C CA . PRO A 1 253 ? 12.578 4.051 24.422 1 96.62 253 PRO A CA 1
ATOM 1964 C C . PRO A 1 253 ? 12.312 5.09 25.516 1 96.62 253 PRO A C 1
ATOM 1966 O O . PRO A 1 253 ? 12.57 6.281 25.297 1 96.62 253 PRO A O 1
ATOM 1969 N N . PRO A 1 254 ? 11.844 4.574 26.641 1 97.31 254 PRO A N 1
ATOM 1970 C CA . PRO A 1 254 ? 11.43 5.492 27.703 1 97.31 254 PRO A CA 1
ATOM 1971 C C . PRO A 1 254 ? 12.555 6.418 28.156 1 97.31 254 PRO A C 1
ATOM 1973 O O . PRO A 1 254 ? 12.312 7.594 28.453 1 97.31 254 PRO A O 1
ATOM 1976 N N . ASP A 1 255 ? 13.734 5.988 28.141 1 97.31 255 ASP A N 1
ATOM 1977 C CA . ASP A 1 255 ? 14.836 6.766 28.703 1 97.31 255 ASP A CA 1
ATOM 1978 C C . ASP A 1 255 ? 15.18 7.953 27.797 1 97.31 255 ASP A C 1
ATOM 1980 O O . ASP A 1 255 ? 15.836 8.898 28.25 1 97.31 255 ASP A O 1
ATOM 1984 N N . PHE A 1 256 ? 14.68 7.898 26.594 1 98 256 PHE A N 1
ATOM 1985 C CA . PHE A 1 256 ? 15.055 8.945 25.656 1 98 256 PHE A CA 1
ATOM 1986 C C . PHE A 1 256 ? 13.867 9.859 25.359 1 98 256 PHE A C 1
ATOM 1988 O O . PHE A 1 256 ? 14 10.836 24.609 1 98 256 PHE A O 1
ATOM 1995 N N . VAL A 1 257 ? 12.742 9.617 25.891 1 98.5 257 VAL A N 1
ATOM 1996 C CA . VAL A 1 257 ? 11.5 10.25 25.453 1 98.5 257 VAL A CA 1
ATOM 1997 C C . VAL A 1 257 ? 11.531 11.734 25.797 1 98.5 257 VAL A C 1
ATOM 1999 O O . VAL A 1 257 ? 11.039 12.562 25.016 1 98.5 257 VAL A O 1
ATOM 2002 N N . ALA A 1 258 ? 12.062 12.148 26.922 1 98.38 258 ALA A N 1
ATOM 2003 C CA . ALA A 1 258 ? 12.141 13.562 27.281 1 98.38 258 ALA A CA 1
ATOM 2004 C C . ALA A 1 258 ? 12.961 14.344 26.25 1 98.38 258 ALA A C 1
ATOM 2006 O O . ALA A 1 258 ? 12.539 15.406 25.781 1 98.38 258 ALA A O 1
ATOM 2007 N N . LYS A 1 259 ? 14.055 13.789 25.891 1 98.44 259 LYS A N 1
ATOM 2008 C CA . LYS A 1 259 ? 14.906 14.406 24.891 1 98.44 259 LYS A CA 1
ATOM 2009 C C . LYS A 1 259 ? 14.219 14.438 23.531 1 98.44 259 LYS A C 1
ATOM 2011 O O . LYS A 1 259 ? 14.305 15.438 22.797 1 98.44 259 LYS A O 1
ATOM 2016 N N . ALA A 1 260 ? 13.516 13.344 23.188 1 98.5 260 ALA A N 1
ATOM 2017 C CA . ALA A 1 260 ? 12.82 13.281 21.906 1 98.5 260 ALA A CA 1
ATOM 2018 C C . ALA A 1 260 ? 11.742 14.359 21.812 1 98.5 260 ALA A C 1
ATOM 2020 O O . ALA A 1 260 ? 11.562 14.977 20.766 1 98.5 260 ALA A O 1
ATOM 2021 N N . VAL A 1 261 ? 11.07 14.547 22.875 1 98.75 261 VAL A N 1
ATOM 2022 C CA . VAL A 1 261 ? 10.039 15.586 22.922 1 98.75 261 VAL A CA 1
ATOM 2023 C C . VAL A 1 261 ? 10.688 16.953 22.75 1 98.75 261 VAL A C 1
ATOM 2025 O O . VAL A 1 261 ? 10.172 17.812 22.031 1 98.75 261 VAL A O 1
ATOM 2028 N N . ASP A 1 262 ? 11.805 17.141 23.406 1 98.56 262 ASP A N 1
ATOM 2029 C CA . ASP A 1 262 ? 12.547 18.391 23.266 1 98.56 262 ASP A CA 1
ATOM 2030 C C . ASP A 1 262 ? 12.953 18.625 21.812 1 98.56 262 ASP A C 1
ATOM 2032 O O . ASP A 1 262 ? 12.844 19.75 21.297 1 98.56 262 ASP A O 1
ATOM 2036 N N . ILE A 1 263 ? 13.383 17.609 21.203 1 98.56 263 ILE A N 1
ATOM 2037 C CA . ILE A 1 263 ? 13.781 17.688 19.797 1 98.56 263 ILE A CA 1
ATOM 2038 C C . ILE A 1 263 ? 12.57 18.062 18.938 1 98.56 263 ILE A C 1
ATOM 2040 O O . ILE A 1 263 ? 12.672 18.891 18.031 1 98.56 263 ILE A O 1
ATOM 2044 N N . ALA A 1 264 ? 11.43 17.406 19.203 1 98.75 264 ALA A N 1
ATOM 2045 C CA . ALA A 1 264 ? 10.203 17.719 18.469 1 98.75 264 ALA A CA 1
ATOM 2046 C C . ALA A 1 264 ? 9.852 19.203 18.594 1 98.75 264 ALA A C 1
ATOM 2048 O O . ALA A 1 264 ? 9.508 19.859 17.609 1 98.75 264 ALA A O 1
ATOM 2049 N N . VAL A 1 265 ? 9.945 19.703 19.812 1 98.69 265 VAL A N 1
ATOM 2050 C CA . VAL A 1 265 ? 9.656 21.109 20.094 1 98.69 265 VAL A CA 1
ATOM 2051 C C . VAL A 1 265 ? 10.602 22 19.297 1 98.69 265 VAL A C 1
ATOM 2053 O O . VAL A 1 265 ? 10.164 22.938 18.625 1 98.69 265 VAL A O 1
ATOM 2056 N N . GLN A 1 266 ? 11.836 21.656 19.281 1 98.44 266 GLN A N 1
ATOM 2057 C CA . GLN A 1 266 ? 12.844 22.469 18.609 1 98.44 266 GLN A CA 1
ATOM 2058 C C . GLN A 1 266 ? 12.617 22.469 17.094 1 98.44 266 GLN A C 1
ATOM 2060 O O . GLN A 1 266 ? 12.766 23.5 16.438 1 98.44 266 GLN A O 1
ATOM 2065 N N . GLU A 1 267 ? 12.289 21.328 16.562 1 98.5 267 GLU A N 1
ATOM 2066 C CA . GLU A 1 267 ? 12.078 21.234 15.125 1 98.5 267 GLU A CA 1
ATOM 2067 C C . GLU A 1 267 ? 10.836 22.016 14.695 1 98.5 267 GLU A C 1
ATOM 2069 O O . GLU A 1 267 ? 10.82 22.625 13.617 1 98.5 267 GLU A O 1
ATOM 2074 N N . LEU A 1 268 ? 9.789 21.969 15.516 1 98.69 268 LEU A N 1
ATOM 2075 C CA . LEU A 1 268 ? 8.594 22.75 15.227 1 98.69 268 LEU A CA 1
ATOM 2076 C C . LEU A 1 268 ? 8.898 24.25 15.297 1 98.69 268 LEU A C 1
ATOM 2078 O O . LEU A 1 268 ? 8.469 25.016 14.43 1 98.69 268 LEU A O 1
ATOM 2082 N N . ILE A 1 269 ? 9.641 24.656 16.281 1 98.56 269 ILE A N 1
ATOM 2083 C CA . ILE A 1 269 ? 10.008 26.062 16.438 1 98.56 269 ILE A CA 1
ATOM 2084 C C . ILE A 1 269 ? 10.906 26.484 15.273 1 98.56 269 ILE A C 1
ATOM 2086 O O . ILE A 1 269 ? 10.797 27.609 14.781 1 98.56 269 ILE A O 1
ATOM 2090 N N . ALA A 1 270 ? 11.766 25.594 14.836 1 98.31 270 ALA A N 1
ATOM 2091 C CA . ALA A 1 270 ? 12.688 25.906 13.75 1 98.31 270 ALA A CA 1
ATOM 2092 C C . ALA A 1 270 ? 11.938 26.297 12.484 1 98.31 270 ALA A C 1
ATOM 2094 O O . ALA A 1 270 ? 12.328 27.234 11.789 1 98.31 270 ALA A O 1
ATOM 2095 N N . ILE A 1 271 ? 10.867 25.625 12.172 1 98.06 271 ILE A N 1
ATOM 2096 C CA . ILE A 1 271 ? 10.102 25.938 10.961 1 98.06 271 ILE A CA 1
ATOM 2097 C C . ILE A 1 271 ? 9.461 27.312 11.102 1 98.06 271 ILE A C 1
ATOM 2099 O O . ILE A 1 271 ? 9.258 28.016 10.109 1 98.06 271 ILE A O 1
ATOM 2103 N N . ALA A 1 272 ? 9.18 27.75 12.328 1 98.25 272 ALA A N 1
ATOM 2104 C CA . ALA A 1 272 ? 8.523 29.031 12.602 1 98.25 272 ALA A CA 1
ATOM 2105 C C . ALA A 1 272 ? 9.539 30.156 12.734 1 98.25 272 ALA A C 1
ATOM 2107 O O . ALA A 1 272 ? 9.18 31.297 13.016 1 98.25 272 ALA A O 1
ATOM 2108 N N . THR A 1 273 ? 10.789 29.875 12.594 1 97.94 273 THR A N 1
ATOM 2109 C CA . THR A 1 273 ? 11.852 30.844 12.766 1 97.94 273 THR A CA 1
ATOM 2110 C C . THR A 1 273 ? 12.406 31.281 11.414 1 97.94 273 THR A C 1
ATOM 2112 O O . THR A 1 273 ? 12.914 30.469 10.648 1 97.94 273 THR A O 1
ATOM 2115 N N . PRO A 1 274 ? 12.352 32.594 11.156 1 96.81 274 PRO A N 1
ATOM 2116 C CA . PRO A 1 274 ? 12.883 33.062 9.875 1 96.81 274 PRO A CA 1
ATOM 2117 C C . PRO A 1 274 ? 14.336 32.656 9.648 1 96.81 274 PRO A C 1
ATOM 2119 O O . PRO A 1 274 ? 15.156 32.719 10.57 1 96.81 274 PRO A O 1
ATOM 2122 N N . GLY A 1 275 ? 14.609 32.156 8.445 1 95.94 275 GLY A N 1
ATOM 2123 C CA . GLY A 1 275 ? 15.977 31.797 8.062 1 95.94 275 GLY A CA 1
ATOM 2124 C C . GLY A 1 275 ? 16.328 30.359 8.344 1 95.94 275 GLY A C 1
ATOM 2125 O O . GLY A 1 275 ? 17.359 29.859 7.879 1 95.94 275 GLY A O 1
ATOM 2126 N N . GLN A 1 276 ? 15.523 29.672 9.023 1 97.12 276 GLN A N 1
ATOM 2127 C CA . GLN A 1 276 ? 15.852 28.312 9.43 1 97.12 276 GLN A CA 1
ATOM 2128 C C . GLN A 1 276 ? 15.516 27.312 8.32 1 97.12 276 GLN A C 1
ATOM 2130 O O . GLN A 1 276 ? 16.078 26.219 8.266 1 97.12 276 GLN A O 1
ATOM 2135 N N . VAL A 1 277 ? 14.586 27.641 7.484 1 96.69 277 VAL A N 1
ATOM 2136 C CA . VAL A 1 277 ? 14.297 26.844 6.293 1 96.69 277 VAL A CA 1
ATOM 2137 C C . VAL A 1 277 ? 14.953 27.5 5.074 1 96.69 277 VAL A C 1
ATOM 2139 O O . VAL A 1 277 ? 14.82 28.703 4.852 1 96.69 277 VAL A O 1
ATOM 2142 N N . THR A 1 278 ? 15.703 26.703 4.34 1 93.69 278 THR A N 1
ATOM 2143 C CA . THR A 1 278 ? 16.422 27.25 3.195 1 93.69 278 THR A CA 1
ATOM 2144 C C . THR A 1 278 ? 15.578 27.156 1.93 1 93.69 278 THR A C 1
ATOM 2146 O O . THR A 1 278 ? 14.617 26.391 1.874 1 93.69 278 THR A O 1
ATOM 2149 N N . GLU A 1 279 ? 16.016 27.906 0.929 1 93.38 279 GLU A N 1
ATOM 2150 C CA . GLU A 1 279 ? 15.352 27.875 -0.368 1 93.38 279 GLU A CA 1
ATOM 2151 C C . GLU A 1 279 ? 15.477 26.5 -1.015 1 93.38 279 GLU A C 1
ATOM 2153 O O . GLU A 1 279 ? 14.555 26.031 -1.697 1 93.38 279 GLU A O 1
ATOM 2158 N N . VAL A 1 280 ? 16.547 25.875 -0.807 1 89.25 280 VAL A N 1
ATOM 2159 C CA . VAL A 1 280 ? 16.797 24.547 -1.371 1 89.25 280 VAL A CA 1
ATOM 2160 C C . VAL A 1 280 ? 15.812 23.547 -0.77 1 89.25 280 VAL A C 1
ATOM 2162 O O . VAL A 1 280 ? 15.211 22.734 -1.49 1 89.25 280 VAL A O 1
ATOM 2165 N N . GLU A 1 281 ? 15.609 23.609 0.517 1 91.88 281 GLU A N 1
ATOM 2166 C CA . GLU A 1 281 ? 14.672 22.719 1.203 1 91.88 281 GLU A CA 1
ATOM 2167 C C . GLU A 1 281 ? 13.242 22.953 0.723 1 91.88 281 GLU A C 1
ATOM 2169 O O . GLU A 1 281 ? 12.508 21.984 0.482 1 91.88 281 GLU A O 1
ATOM 2174 N N . LEU A 1 282 ? 12.93 24.219 0.637 1 94.94 282 LEU A N 1
ATOM 2175 C CA . LEU A 1 282 ? 11.57 24.547 0.212 1 94.94 282 LEU A CA 1
ATOM 2176 C C . LEU A 1 282 ? 11.32 24.078 -1.218 1 94.94 282 LEU A C 1
ATOM 2178 O O . LEU A 1 282 ? 10.281 23.484 -1.508 1 94.94 282 LEU A O 1
ATOM 2182 N N . THR A 1 283 ? 12.219 24.344 -2.096 1 92.19 283 THR A N 1
ATOM 2183 C CA . THR A 1 283 ? 12.07 23.938 -3.488 1 92.19 283 THR A CA 1
ATOM 2184 C C . THR A 1 283 ? 11.914 22.422 -3.594 1 92.19 283 THR A C 1
ATOM 2186 O O . THR A 1 283 ? 11.062 21.922 -4.328 1 92.19 283 THR A O 1
ATOM 2189 N N . ARG A 1 284 ? 12.68 21.781 -2.865 1 90.31 284 ARG A N 1
ATOM 2190 C CA . ARG A 1 284 ? 12.586 20.312 -2.844 1 90.31 284 ARG A CA 1
ATOM 2191 C C . ARG A 1 284 ? 11.219 19.859 -2.355 1 90.31 284 ARG A C 1
ATOM 2193 O O . ARG A 1 284 ? 10.617 18.953 -2.941 1 90.31 284 ARG A O 1
ATOM 2200 N N . ALA A 1 285 ? 10.82 20.375 -1.289 1 94.06 285 ALA A N 1
ATOM 2201 C CA . ALA A 1 285 ? 9.523 20.016 -0.712 1 94.06 285 ALA A CA 1
ATOM 2202 C C . ALA A 1 285 ? 8.391 20.297 -1.691 1 94.06 285 ALA A C 1
ATOM 2204 O O . ALA A 1 285 ? 7.469 19.484 -1.83 1 94.06 285 ALA A O 1
ATOM 2205 N N . LYS A 1 286 ? 8.484 21.453 -2.338 1 94.94 286 LYS A N 1
ATOM 2206 C CA . LYS A 1 286 ? 7.484 21.812 -3.344 1 94.94 286 LYS A CA 1
ATOM 2207 C C . LYS A 1 286 ? 7.461 20.781 -4.477 1 94.94 286 LYS A C 1
ATOM 2209 O O . LYS A 1 286 ? 6.402 20.266 -4.828 1 94.94 286 LYS A O 1
ATOM 2214 N N . ASN A 1 287 ? 8.617 20.5 -4.996 1 92.44 287 ASN A N 1
ATOM 2215 C CA . ASN A 1 287 ? 8.719 19.547 -6.102 1 92.44 287 ASN A CA 1
ATOM 2216 C C . ASN A 1 287 ? 8.219 18.156 -5.699 1 92.44 287 ASN A C 1
ATOM 2218 O O . ASN A 1 287 ? 7.516 17.5 -6.465 1 92.44 287 ASN A O 1
ATOM 2222 N N . SER A 1 288 ? 8.594 17.75 -4.535 1 92.5 288 SER A N 1
ATOM 2223 C CA . SER A 1 288 ? 8.156 16.453 -4.031 1 92.5 288 SER A CA 1
ATOM 2224 C C . SER A 1 288 ? 6.645 16.406 -3.869 1 92.5 288 SER A C 1
ATOM 2226 O O . SER A 1 288 ? 6.008 15.406 -4.191 1 92.5 288 SER A O 1
ATOM 2228 N N . THR A 1 289 ? 6.09 17.422 -3.344 1 95 289 THR A N 1
ATOM 2229 C CA . THR A 1 289 ? 4.641 17.5 -3.168 1 95 289 THR A CA 1
ATOM 2230 C C . THR A 1 289 ? 3.932 17.469 -4.52 1 95 289 THR A C 1
ATOM 2232 O O . THR A 1 289 ? 2.963 16.719 -4.691 1 95 289 THR A O 1
ATOM 2235 N N . ILE A 1 290 ? 4.43 18.25 -5.434 1 94.81 290 ILE A N 1
ATOM 2236 C CA . ILE A 1 290 ? 3.863 18.266 -6.777 1 94.81 290 ILE A CA 1
ATOM 2237 C C . ILE A 1 290 ? 3.93 16.875 -7.387 1 94.81 290 ILE A C 1
ATOM 2239 O O . ILE A 1 290 ? 2.936 16.375 -7.914 1 94.81 290 ILE A O 1
ATOM 2243 N N . SER A 1 291 ? 5.09 16.266 -7.289 1 91.12 291 SER A N 1
ATOM 2244 C CA . SER A 1 291 ? 5.281 14.922 -7.832 1 91.12 291 SER A CA 1
ATOM 2245 C C . SER A 1 291 ? 4.281 13.938 -7.238 1 91.12 291 SER A C 1
ATOM 2247 O O . SER A 1 291 ? 3.658 13.156 -7.965 1 91.12 291 SER A O 1
ATOM 2249 N N . SER A 1 292 ? 4.164 13.938 -5.965 1 93.06 292 SER A N 1
ATOM 2250 C CA . SER A 1 292 ? 3.26 13.031 -5.27 1 93.06 292 SER A CA 1
ATOM 2251 C C . SER A 1 292 ? 1.818 13.234 -5.723 1 93.06 292 SER A C 1
ATOM 2253 O O . SER A 1 292 ? 1.104 12.266 -5.984 1 93.06 292 SER A O 1
ATOM 2255 N N . VAL A 1 293 ? 1.416 14.406 -5.812 1 94.31 293 VAL A N 1
ATOM 2256 C CA . VAL A 1 293 ? 0.05 14.727 -6.211 1 94.31 293 VAL A CA 1
ATOM 2257 C C . VAL A 1 293 ? -0.188 14.266 -7.648 1 94.31 293 VAL A C 1
ATOM 2259 O O . VAL A 1 293 ? -1.205 13.633 -7.945 1 94.31 293 VAL A O 1
ATOM 2262 N N . LEU A 1 294 ? 0.708 14.578 -8.539 1 93.38 294 LEU A N 1
ATOM 2263 C CA . LEU A 1 294 ? 0.562 14.211 -9.945 1 93.38 294 LEU A CA 1
ATOM 2264 C C . LEU A 1 294 ? 0.559 12.695 -10.117 1 93.38 294 LEU A C 1
ATOM 2266 O O . LEU A 1 294 ? -0.207 12.156 -10.914 1 93.38 294 LEU A O 1
ATOM 2270 N N . MET A 1 295 ? 1.344 12.008 -9.375 1 92.31 295 MET A N 1
ATOM 2271 C CA . MET A 1 295 ? 1.376 10.547 -9.422 1 92.31 295 MET A CA 1
ATOM 2272 C C . MET A 1 295 ? 0.05 9.961 -8.953 1 92.31 295 MET A C 1
ATOM 2274 O O . MET A 1 295 ? -0.455 9.008 -9.555 1 92.31 295 MET A O 1
ATOM 2278 N N . ASN A 1 296 ? -0.455 10.484 -7.891 1 93.88 296 ASN A N 1
ATOM 2279 C CA . ASN A 1 296 ? -1.75 10.023 -7.395 1 93.88 296 ASN A CA 1
ATOM 2280 C C . ASN A 1 296 ? -2.848 10.219 -8.438 1 93.88 296 ASN A C 1
ATOM 2282 O O . ASN A 1 296 ? -3.719 9.359 -8.594 1 93.88 296 ASN A O 1
ATOM 2286 N N . LEU A 1 297 ? -2.768 11.258 -9.172 1 94 297 LEU A N 1
ATOM 2287 C CA . LEU A 1 297 ? -3.816 11.617 -10.117 1 94 297 LEU A CA 1
ATOM 2288 C C . LEU A 1 297 ? -3.705 10.789 -11.391 1 94 297 LEU A C 1
ATOM 2290 O O . LEU A 1 297 ? -4.559 10.883 -12.281 1 94 297 LEU A O 1
ATOM 2294 N N . GLU A 1 298 ? -2.699 9.969 -11.492 1 93.88 298 GLU A N 1
ATOM 2295 C CA . GLU A 1 298 ? -2.627 9 -12.594 1 93.88 298 GLU A CA 1
ATOM 2296 C C . GLU A 1 298 ? -3.67 7.902 -12.422 1 93.88 298 GLU A C 1
ATOM 2298 O O . GLU A 1 298 ? -4.094 7.289 -13.406 1 93.88 298 GLU A O 1
ATOM 2303 N N . SER A 1 299 ? -4.055 7.641 -11.203 1 94 299 SER A N 1
ATOM 2304 C CA . SER A 1 299 ? -5 6.57 -10.891 1 94 299 SER A CA 1
ATOM 2305 C C . SER A 1 299 ? -6.441 7.055 -11.016 1 94 299 SER A C 1
ATOM 2307 O O . SER A 1 299 ? -6.859 7.969 -10.297 1 94 299 SER A O 1
ATOM 2309 N N . ARG A 1 300 ? -7.188 6.375 -11.82 1 93.88 300 ARG A N 1
ATOM 2310 C CA . ARG A 1 300 ? -8.586 6.746 -11.992 1 93.88 300 ARG A CA 1
ATOM 2311 C C . ARG A 1 300 ? -9.359 6.594 -10.688 1 93.88 300 ARG A C 1
ATOM 2313 O O . ARG A 1 300 ? -10.289 7.355 -10.422 1 93.88 300 ARG A O 1
ATOM 2320 N N . VAL A 1 301 ? -8.961 5.594 -9.938 1 92.5 301 VAL A N 1
ATOM 2321 C CA . VAL A 1 301 ? -9.609 5.375 -8.648 1 92.5 301 VAL A CA 1
ATOM 2322 C C . VAL A 1 301 ? -9.398 6.594 -7.75 1 92.5 301 VAL A C 1
ATOM 2324 O O . VAL A 1 301 ? -10.344 7.102 -7.148 1 92.5 301 VAL A O 1
ATOM 2327 N N . ILE A 1 302 ? -8.18 7.102 -7.711 1 94.62 302 ILE A N 1
ATOM 2328 C CA . ILE A 1 302 ? -7.852 8.258 -6.883 1 94.62 302 ILE A CA 1
ATOM 2329 C C . ILE A 1 302 ? -8.547 9.5 -7.434 1 94.62 302 ILE A C 1
ATOM 2331 O O . ILE A 1 302 ? -9.062 10.32 -6.672 1 94.62 302 ILE A O 1
ATOM 2335 N N . VAL A 1 303 ? -8.617 9.664 -8.75 1 96.25 303 VAL A N 1
ATOM 2336 C CA . VAL A 1 303 ? -9.242 10.82 -9.391 1 96.25 303 VAL A CA 1
ATOM 2337 C C . VAL A 1 303 ? -10.734 10.859 -9.047 1 96.25 303 VAL A C 1
ATOM 2339 O O . VAL A 1 303 ? -11.273 11.914 -8.719 1 96.25 303 VAL A O 1
ATOM 2342 N N . ALA A 1 304 ? -11.383 9.711 -9.125 1 96.31 304 ALA A N 1
ATOM 2343 C CA . ALA A 1 304 ? -12.812 9.664 -8.812 1 96.31 304 ALA A CA 1
ATOM 2344 C C . ALA A 1 304 ? -13.07 10.109 -7.379 1 96.31 304 ALA A C 1
ATOM 2346 O O . ALA A 1 304 ? -13.984 10.898 -7.129 1 96.31 304 ALA A O 1
ATOM 2347 N N . GLU A 1 305 ? -12.289 9.602 -6.492 1 95.25 305 GLU A N 1
ATOM 2348 C CA . GLU A 1 305 ? -12.438 9.992 -5.09 1 95.25 305 GLU A CA 1
ATOM 2349 C C . GLU A 1 305 ? -12.156 11.484 -4.906 1 95.25 305 GLU A C 1
ATOM 2351 O O . GLU A 1 305 ? -12.867 12.164 -4.164 1 95.25 305 GLU A O 1
ATOM 2356 N N . ASP A 1 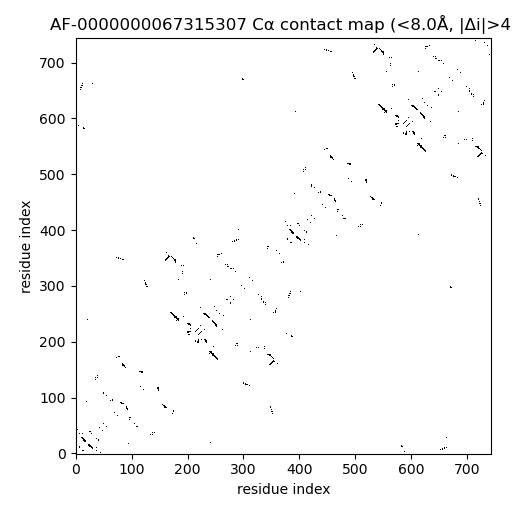306 ? -11.141 11.938 -5.523 1 95.62 306 ASP A N 1
ATOM 2357 C CA . ASP A 1 306 ? -10.766 13.344 -5.434 1 95.62 306 ASP A CA 1
ATOM 2358 C C . ASP A 1 306 ? -11.883 14.25 -5.938 1 95.62 306 ASP A C 1
ATOM 2360 O O . ASP A 1 306 ? -12.18 15.281 -5.332 1 95.62 306 ASP A O 1
ATOM 2364 N N . ILE A 1 307 ? -12.523 13.898 -7.055 1 96.56 307 ILE A N 1
ATOM 2365 C CA . ILE A 1 307 ? -13.656 14.648 -7.586 1 96.56 307 ILE A CA 1
ATOM 2366 C C . ILE A 1 307 ? -14.766 14.727 -6.543 1 96.56 307 ILE A C 1
ATOM 2368 O O . ILE A 1 307 ? -15.266 15.812 -6.234 1 96.56 307 ILE A O 1
ATOM 2372 N N . GLY A 1 308 ? -15.094 13.555 -6.012 1 96.31 308 GLY A N 1
ATOM 2373 C CA . GLY A 1 308 ? -16.156 13.5 -5.016 1 96.31 308 GLY A CA 1
ATOM 2374 C C . GLY A 1 308 ? -15.852 14.336 -3.783 1 96.31 308 GLY A C 1
ATOM 2375 O O . GLY A 1 308 ? -16.703 15.094 -3.314 1 96.31 308 GLY A O 1
ATOM 2376 N N . ARG A 1 309 ? -14.656 14.289 -3.291 1 94.81 309 ARG A N 1
ATOM 2377 C CA . ARG A 1 309 ? -14.266 15.023 -2.088 1 94.81 309 ARG A CA 1
ATOM 2378 C C . ARG A 1 309 ? -14.281 16.531 -2.328 1 94.81 309 ARG A C 1
ATOM 2380 O O . ARG A 1 309 ? -14.742 17.297 -1.479 1 94.81 309 ARG A O 1
ATOM 2387 N N . GLN A 1 310 ? -13.766 16.969 -3.416 1 95.56 310 GLN A N 1
ATOM 2388 C CA . GLN A 1 310 ? -13.734 18.391 -3.723 1 95.56 310 GLN A CA 1
ATOM 2389 C C . GLN A 1 310 ? -15.148 18.953 -3.881 1 95.56 310 GLN A C 1
ATOM 2391 O O . GLN A 1 310 ? -15.438 20.047 -3.406 1 95.56 310 GLN A O 1
ATOM 2396 N N . LEU A 1 311 ? -16.016 18.188 -4.574 1 96.12 311 LEU A N 1
ATOM 2397 C CA . LEU A 1 311 ? -17.391 18.656 -4.742 1 96.12 311 LEU A CA 1
ATOM 2398 C C . LEU A 1 311 ? -18.094 18.781 -3.395 1 96.12 311 LEU A C 1
ATOM 2400 O O . LEU A 1 311 ? -18.844 19.719 -3.162 1 96.12 311 LEU A O 1
ATOM 2404 N N . LEU A 1 312 ? -17.812 17.828 -2.553 1 93.81 312 LEU A N 1
ATOM 2405 C CA . LEU A 1 312 ? -18.438 17.859 -1.233 1 93.81 312 LEU A CA 1
ATOM 2406 C C . LEU A 1 312 ? -17.875 18.984 -0.387 1 93.81 312 LEU A C 1
ATOM 2408 O O . LEU A 1 312 ? -18.594 19.609 0.39 1 93.81 312 LEU A O 1
ATOM 2412 N N . THR A 1 313 ? -16.594 19.25 -0.535 1 93.19 313 THR A N 1
ATOM 2413 C CA . THR A 1 313 ? -15.922 20.219 0.322 1 93.19 313 THR A CA 1
ATOM 2414 C C . THR A 1 313 ? -16.047 21.641 -0.244 1 93.19 313 THR A C 1
ATOM 2416 O O . THR A 1 313 ? -16.328 22.578 0.494 1 93.19 313 THR A O 1
ATOM 2419 N N . TYR A 1 314 ? -15.914 21.797 -1.58 1 94 314 TYR A N 1
ATOM 2420 C CA . TYR A 1 314 ? -15.789 23.125 -2.174 1 94 314 TYR A CA 1
ATOM 2421 C C . TYR A 1 314 ? -16.984 23.438 -3.068 1 94 314 TYR A C 1
ATOM 2423 O O . TYR A 1 314 ? -17.156 24.578 -3.496 1 94 314 TYR A O 1
ATOM 2431 N N . GLY A 1 315 ? -17.75 22.469 -3.453 1 94 315 GLY A N 1
ATOM 2432 C CA . GLY A 1 315 ? -18.844 22.641 -4.387 1 94 315 GLY A CA 1
ATOM 2433 C C . GLY A 1 315 ? -18.406 22.594 -5.84 1 94 315 GLY A C 1
ATOM 2434 O O . GLY A 1 315 ? -19.25 22.641 -6.746 1 94 315 GLY A O 1
ATOM 2435 N N . SER A 1 316 ? -17.141 22.484 -6 1 94.75 316 SER A N 1
ATOM 2436 C CA . SER A 1 316 ? -16.578 22.391 -7.348 1 94.75 316 SER A CA 1
ATOM 2437 C C . SER A 1 316 ? -15.234 21.688 -7.34 1 94.75 316 SER A C 1
ATOM 2439 O O . SER A 1 316 ? -14.594 21.578 -6.293 1 94.75 316 SER A O 1
ATOM 2441 N N . ARG A 1 317 ? -14.867 21.141 -8.492 1 93.38 317 ARG A N 1
ATOM 2442 C CA . ARG A 1 317 ? -13.539 20.547 -8.641 1 93.38 317 ARG A CA 1
ATOM 2443 C C . ARG A 1 317 ? -12.531 21.609 -9.078 1 93.38 317 ARG A C 1
ATOM 2445 O O . ARG A 1 317 ? -12.695 22.234 -10.125 1 93.38 317 ARG A O 1
ATOM 2452 N N . LYS A 1 318 ? -11.547 21.75 -8.32 1 92.44 318 LYS A N 1
ATOM 2453 C CA . LYS A 1 318 ? -10.492 22.703 -8.656 1 92.44 318 LYS A CA 1
ATOM 2454 C C . LYS A 1 318 ? -9.477 22.062 -9.609 1 92.44 318 LYS A C 1
ATOM 2456 O O . LYS A 1 318 ? -9.039 20.938 -9.398 1 92.44 318 LYS A O 1
ATOM 2461 N N . PRO A 1 319 ? -9.109 22.844 -10.664 1 91.31 319 PRO A N 1
ATOM 2462 C CA . PRO A 1 319 ? -8.086 22.312 -11.57 1 91.31 319 PRO A CA 1
ATOM 2463 C C . PRO A 1 319 ? -6.719 22.172 -10.906 1 91.31 319 PRO A C 1
ATOM 2465 O O . PRO A 1 319 ? -6.395 22.922 -9.984 1 91.31 319 PRO A O 1
ATOM 2468 N N . ILE A 1 320 ? -5.965 21.281 -11.414 1 92.88 320 ILE A N 1
ATOM 2469 C CA . ILE A 1 320 ? -4.629 21.031 -10.875 1 92.88 320 ILE A CA 1
ATOM 2470 C C . ILE A 1 320 ? -3.768 22.281 -11.023 1 92.88 320 ILE A C 1
ATOM 2472 O O . ILE A 1 320 ? -2.887 22.531 -10.195 1 92.88 320 ILE A O 1
ATOM 2476 N N . ASP A 1 321 ? -4.055 23.109 -11.977 1 93.31 321 ASP A N 1
ATOM 2477 C CA . ASP A 1 321 ? -3.289 24.328 -12.227 1 93.31 321 ASP A CA 1
ATOM 2478 C C . ASP A 1 321 ? -3.369 25.281 -11.039 1 93.31 321 ASP A C 1
ATOM 2480 O O . ASP A 1 321 ? -2.416 26 -10.758 1 93.31 321 ASP A O 1
ATOM 2484 N N . HIS A 1 322 ? -4.5 25.281 -10.453 1 92 322 HIS A N 1
ATOM 2485 C CA . HIS A 1 322 ? -4.648 26.109 -9.258 1 92 322 HIS A CA 1
ATOM 2486 C C . HIS A 1 322 ? -3.654 25.688 -8.172 1 92 322 HIS A C 1
ATOM 2488 O O . HIS A 1 322 ? -2.994 26.547 -7.574 1 92 322 HIS A O 1
ATOM 2494 N N . PHE A 1 323 ? -3.58 24.516 -7.988 1 92.12 323 PHE A N 1
ATOM 2495 C CA . PHE A 1 323 ? -2.635 23.969 -7.023 1 92.12 323 PHE A CA 1
ATOM 2496 C C . PHE A 1 323 ? -1.201 24.312 -7.418 1 92.12 323 PHE A C 1
ATOM 2498 O O . PHE A 1 323 ? -0.408 24.75 -6.582 1 92.12 323 PHE A O 1
ATOM 2505 N N . LEU A 1 324 ? -0.834 24.141 -8.672 1 94.94 324 LEU A N 1
ATOM 2506 C CA . LEU A 1 324 ? 0.513 24.406 -9.164 1 94.94 324 LEU A CA 1
ATOM 2507 C C . LEU A 1 324 ? 0.858 25.875 -9.039 1 94.94 324 LEU A C 1
ATOM 2509 O O . LEU A 1 324 ? 2.002 26.234 -8.742 1 94.94 324 LEU A O 1
ATOM 2513 N N . GLN A 1 325 ? -0.087 26.688 -9.242 1 95.38 325 GLN A N 1
ATOM 2514 C CA . GLN A 1 325 ? 0.12 28.125 -9.078 1 95.38 325 GLN A CA 1
ATOM 2515 C C . GLN A 1 325 ? 0.429 28.469 -7.621 1 95.38 325 GLN A C 1
ATOM 2517 O O . GLN A 1 325 ? 1.319 29.281 -7.344 1 95.38 325 GLN A O 1
ATOM 2522 N N . CYS A 1 326 ? -0.33 27.859 -6.734 1 94.31 326 CYS A N 1
ATOM 2523 C CA . CYS A 1 326 ? -0.057 28.062 -5.312 1 94.31 326 CYS A CA 1
ATOM 2524 C C . CYS A 1 326 ? 1.364 27.641 -4.965 1 94.31 326 CYS A C 1
ATOM 2526 O O . CYS A 1 326 ? 2.053 28.328 -4.207 1 94.31 326 CYS A O 1
ATOM 2528 N N . MET A 1 327 ? 1.766 26.562 -5.543 1 95.19 327 MET A N 1
ATOM 2529 C CA . MET A 1 327 ? 3.113 26.047 -5.305 1 95.19 327 MET A CA 1
ATOM 2530 C C . MET A 1 327 ? 4.164 27.031 -5.809 1 95.19 327 MET A C 1
ATOM 2532 O O . MET A 1 327 ? 5.164 27.281 -5.133 1 95.19 327 MET A O 1
ATOM 2536 N N . GLU A 1 328 ? 3.91 27.562 -6.91 1 95.06 328 GLU A N 1
ATOM 2537 C CA . GLU A 1 328 ? 4.848 28.516 -7.512 1 95.06 328 GLU A CA 1
ATOM 2538 C C . GLU A 1 328 ? 4.973 29.781 -6.672 1 95.06 328 GLU A C 1
ATOM 2540 O O . GLU A 1 328 ? 6.062 30.344 -6.543 1 95.06 328 GLU A O 1
ATOM 2545 N N . GLU A 1 329 ? 3.961 30.172 -6.051 1 97.06 329 GLU A N 1
ATOM 2546 C CA . GLU A 1 329 ? 3.916 31.453 -5.328 1 97.06 329 GLU A CA 1
ATOM 2547 C C . GLU A 1 329 ? 4.391 31.281 -3.889 1 97.06 329 GLU A C 1
ATOM 2549 O O . GLU A 1 329 ? 4.676 32.25 -3.203 1 97.06 329 GLU A O 1
ATOM 2554 N N . LEU A 1 330 ? 4.461 30.109 -3.455 1 97.81 330 LEU A N 1
ATOM 2555 C CA . LEU A 1 330 ? 4.781 29.828 -2.061 1 97.81 330 LEU A CA 1
ATOM 2556 C C . LEU A 1 330 ? 6.199 30.281 -1.726 1 97.81 330 LEU A C 1
ATOM 2558 O O . LEU A 1 330 ? 7.145 29.953 -2.441 1 97.81 330 LEU A O 1
ATOM 2562 N N . THR A 1 331 ? 6.383 31.016 -0.633 1 98 331 THR A N 1
ATOM 2563 C CA . THR A 1 331 ? 7.672 31.578 -0.231 1 98 331 THR A CA 1
ATOM 2564 C C . THR A 1 331 ? 8.062 31.062 1.155 1 98 331 THR A C 1
ATOM 2566 O O . THR A 1 331 ? 7.25 30.469 1.855 1 98 331 THR A O 1
ATOM 2569 N N . LEU A 1 332 ? 9.289 31.391 1.482 1 98.19 332 LEU A N 1
ATOM 2570 C CA . LEU A 1 332 ? 9.781 31.062 2.818 1 98.19 332 LEU A CA 1
ATOM 2571 C C . LEU A 1 332 ? 8.984 31.812 3.885 1 98.19 332 LEU A C 1
ATOM 2573 O O . LEU A 1 332 ? 8.75 31.281 4.977 1 98.19 332 LEU A O 1
ATOM 2577 N N . ASP A 1 333 ? 8.586 32.969 3.557 1 98.31 333 ASP A N 1
ATOM 2578 C CA . ASP A 1 333 ? 7.797 33.75 4.492 1 98.31 333 ASP A CA 1
ATOM 2579 C C . ASP A 1 333 ? 6.445 33.094 4.766 1 98.31 333 ASP A C 1
ATOM 2581 O O . ASP A 1 333 ? 5.938 33.156 5.887 1 98.31 333 ASP A O 1
ATOM 2585 N N . ASP A 1 334 ? 5.859 32.531 3.738 1 98.31 334 ASP A N 1
ATOM 2586 C CA . ASP A 1 334 ? 4.598 31.828 3.91 1 98.31 334 ASP A CA 1
ATOM 2587 C C . ASP A 1 334 ? 4.758 30.656 4.875 1 98.31 334 ASP A C 1
ATOM 2589 O O . ASP A 1 334 ? 3.893 30.422 5.723 1 98.31 334 ASP A O 1
ATOM 2593 N N . ILE A 1 335 ? 5.875 29.938 4.73 1 98.38 335 ILE A N 1
ATOM 2594 C CA . ILE A 1 335 ? 6.164 28.797 5.59 1 98.38 335 ILE A CA 1
ATOM 2595 C C . ILE A 1 335 ? 6.285 29.266 7.039 1 98.38 335 ILE A C 1
ATOM 2597 O O . ILE A 1 335 ? 5.648 28.703 7.934 1 98.38 335 ILE A O 1
ATOM 2601 N N . THR A 1 336 ? 7.035 30.297 7.234 1 98.44 336 THR A N 1
ATOM 2602 C CA . THR A 1 336 ? 7.273 30.828 8.57 1 98.44 336 THR A CA 1
ATOM 2603 C C . THR A 1 336 ? 5.977 31.344 9.188 1 98.44 336 THR A C 1
ATOM 2605 O O . THR A 1 336 ? 5.68 31.062 10.352 1 98.44 336 THR A O 1
ATOM 2608 N N . ALA A 1 337 ? 5.25 32.062 8.422 1 98.25 337 ALA A N 1
ATOM 2609 C CA . ALA A 1 337 ? 3.998 32.656 8.906 1 98.25 337 ALA A CA 1
ATOM 2610 C C . ALA A 1 337 ? 3.008 31.547 9.297 1 98.25 337 ALA A C 1
ATOM 2612 O O . ALA A 1 337 ? 2.348 31.641 10.336 1 98.25 337 ALA A O 1
ATOM 2613 N N . PHE A 1 338 ? 2.9 30.578 8.5 1 98.19 338 PHE A N 1
ATOM 2614 C CA . PHE A 1 338 ? 1.999 29.469 8.781 1 98.19 338 PHE A CA 1
ATOM 2615 C C . PHE A 1 338 ? 2.422 28.734 10.047 1 98.19 338 PHE A C 1
ATOM 2617 O O . PHE A 1 338 ? 1.582 28.406 10.883 1 98.19 338 PHE A O 1
ATOM 2624 N N . ALA A 1 339 ? 3.686 28.453 10.141 1 98.44 339 ALA A N 1
ATOM 2625 C CA . ALA A 1 339 ? 4.195 27.75 11.312 1 98.44 339 ALA A CA 1
ATOM 2626 C C . ALA A 1 339 ? 3.941 28.547 12.586 1 98.44 339 ALA A C 1
ATOM 2628 O O . ALA A 1 339 ? 3.59 27.984 13.625 1 98.44 339 ALA A O 1
ATOM 2629 N N . LYS A 1 340 ? 4.145 29.875 12.492 1 98.31 340 LYS A N 1
ATOM 2630 C CA . LYS A 1 340 ? 3.852 30.734 13.633 1 98.31 340 LYS A CA 1
ATOM 2631 C C . LYS A 1 340 ? 2.375 30.672 14.016 1 98.31 340 LYS A C 1
ATOM 2633 O O . LYS A 1 340 ? 2.039 30.594 15.203 1 98.31 340 LYS A O 1
ATOM 2638 N N . MET A 1 341 ? 1.588 30.688 13.023 1 97.94 341 MET A N 1
ATOM 2639 C CA . MET A 1 341 ? 0.151 30.562 13.266 1 97.94 341 MET A CA 1
ATOM 2640 C C . MET A 1 341 ? -0.18 29.234 13.945 1 97.94 341 MET A C 1
ATOM 2642 O O . MET A 1 341 ? -0.941 29.219 14.914 1 97.94 341 MET A O 1
ATOM 2646 N N . LEU A 1 342 ? 0.385 28.141 13.484 1 97.69 342 LEU A N 1
ATOM 2647 C CA . LEU A 1 342 ? 0.187 26.828 14.094 1 97.69 342 LEU A CA 1
ATOM 2648 C C . LEU A 1 342 ? 0.556 26.859 15.57 1 97.69 342 LEU A C 1
ATOM 2650 O O . LEU A 1 342 ? -0.245 26.453 16.422 1 97.69 342 LEU A O 1
ATOM 2654 N N . LEU A 1 343 ? 1.724 27.391 15.844 1 98.31 343 LEU A N 1
ATOM 2655 C CA . LEU A 1 343 ? 2.305 27.297 17.172 1 98.31 343 LEU A CA 1
ATOM 2656 C C . LEU A 1 343 ? 1.652 28.281 18.125 1 98.31 343 LEU A C 1
ATOM 2658 O O . LEU A 1 343 ? 1.895 28.25 19.344 1 98.31 343 LEU A O 1
ATOM 2662 N N . SER A 1 344 ? 0.84 29.141 17.594 1 97.62 344 SER A N 1
ATOM 2663 C CA . SER A 1 344 ? 0.138 30.109 18.438 1 97.62 344 SER A CA 1
ATOM 2664 C C . SER A 1 344 ? -1.044 29.453 19.156 1 97.62 344 SER A C 1
ATOM 2666 O O . SER A 1 344 ? -1.585 30.016 20.109 1 97.62 344 SER A O 1
ATOM 2668 N N . SER A 1 345 ? -1.465 28.297 18.672 1 97.31 345 SER A N 1
ATOM 2669 C CA . SER A 1 345 ? -2.562 27.609 19.344 1 97.31 345 SER A CA 1
ATOM 2670 C C . SER A 1 345 ? -2.064 26.797 20.531 1 97.31 345 SER A C 1
ATOM 2672 O O . SER A 1 345 ? -0.865 26.531 20.656 1 97.31 345 SER A O 1
ATOM 2674 N N . GLN A 1 346 ? -3.004 26.453 21.406 1 97.12 346 GLN A N 1
ATOM 2675 C CA . GLN A 1 346 ? -2.68 25.578 22.516 1 97.12 346 GLN A CA 1
ATOM 2676 C C . GLN A 1 346 ? -2.266 24.188 22.016 1 97.12 346 GLN A C 1
ATOM 2678 O O . GLN A 1 346 ? -2.947 23.594 21.188 1 97.12 346 GLN A O 1
ATOM 2683 N N . PRO A 1 347 ? -1.188 23.688 22.5 1 98.25 347 PRO A N 1
ATOM 2684 C CA . PRO A 1 347 ? -0.784 22.359 22.031 1 98.25 347 PRO A CA 1
ATOM 2685 C C . PRO A 1 347 ? -1.734 21.266 22.484 1 98.25 347 PRO A C 1
ATOM 2687 O O . PRO A 1 347 ? -2.365 21.375 23.547 1 98.25 347 PRO A O 1
ATOM 2690 N N . THR A 1 348 ? -1.866 20.234 21.688 1 98.69 348 THR A N 1
ATOM 2691 C CA . THR A 1 348 ? -2.479 18.969 22.031 1 98.69 348 THR A CA 1
ATOM 2692 C C . THR A 1 348 ? -1.431 17.859 22.094 1 98.69 348 THR A C 1
ATOM 2694 O O . THR A 1 348 ? -0.679 17.656 21.125 1 98.69 348 THR A O 1
ATOM 2697 N N . MET A 1 349 ? -1.342 17.188 23.203 1 98.69 349 MET A N 1
ATOM 2698 C CA . MET A 1 349 ? -0.338 16.141 23.375 1 98.69 349 MET A CA 1
ATOM 2699 C C . MET A 1 349 ? -0.98 14.844 23.844 1 98.69 349 MET A C 1
ATOM 2701 O O . MET A 1 349 ? -1.874 14.859 24.688 1 98.69 349 MET A O 1
ATOM 2705 N N . ALA A 1 350 ? -0.644 13.734 23.203 1 98.62 350 ALA A N 1
ATOM 2706 C CA . ALA A 1 350 ? -1.053 12.391 23.594 1 98.62 350 ALA A CA 1
ATOM 2707 C C . ALA A 1 350 ? 0.15 11.453 23.672 1 98.62 350 ALA A C 1
ATOM 2709 O O . ALA A 1 350 ? 1.018 11.469 22.797 1 98.62 350 ALA A O 1
ATOM 2710 N N . SER A 1 351 ? 0.232 10.719 24.766 1 98.69 351 SER A N 1
ATOM 2711 C CA . SER A 1 351 ? 1.367 9.82 24.953 1 98.69 351 SER A CA 1
ATOM 2712 C C . SER A 1 351 ? 0.909 8.438 25.406 1 98.69 351 SER A C 1
ATOM 2714 O O . SER A 1 351 ? -0.164 8.297 25.984 1 98.69 351 SER A O 1
ATOM 2716 N N . TYR A 1 352 ? 1.626 7.496 25.109 1 98.44 352 TYR A N 1
ATOM 2717 C CA . TYR A 1 352 ? 1.367 6.086 25.375 1 98.44 352 TYR A CA 1
ATOM 2718 C C . TYR A 1 352 ? 2.648 5.363 25.781 1 98.44 352 TYR A C 1
ATOM 2720 O O . TYR A 1 352 ? 3.691 5.543 25.141 1 98.44 352 TYR A O 1
ATOM 2728 N N . GLY A 1 353 ? 2.646 4.535 26.812 1 97.94 353 GLY A N 1
ATOM 2729 C CA . GLY A 1 353 ? 3.803 3.799 27.297 1 97.94 353 GLY A CA 1
ATOM 2730 C C . GLY A 1 353 ? 4.289 4.273 28.656 1 97.94 353 GLY A C 1
ATOM 2731 O O . GLY A 1 353 ? 3.51 4.367 29.609 1 97.94 353 GLY A O 1
ATOM 2732 N N . ASP A 1 354 ? 5.547 4.5 28.812 1 97.75 354 ASP A N 1
ATOM 2733 C CA . ASP A 1 354 ? 6.086 5.051 30.047 1 97.75 354 ASP A CA 1
ATOM 2734 C C . ASP A 1 354 ? 5.902 6.562 30.109 1 97.75 354 ASP A C 1
ATOM 2736 O O . ASP A 1 354 ? 6.871 7.316 30.031 1 97.75 354 ASP A O 1
ATOM 2740 N N . VAL A 1 355 ? 4.766 6.977 30.359 1 97.88 355 VAL A N 1
ATOM 2741 C CA . VAL A 1 355 ? 4.352 8.367 30.203 1 97.88 355 VAL A CA 1
ATOM 2742 C C . VAL A 1 355 ? 4.875 9.203 31.375 1 97.88 355 VAL A C 1
ATOM 2744 O O . VAL A 1 355 ? 4.867 10.43 31.312 1 97.88 355 VAL A O 1
ATOM 2747 N N . ASP A 1 356 ? 5.316 8.539 32.438 1 97.19 356 ASP A N 1
ATOM 2748 C CA . ASP A 1 356 ? 5.902 9.258 33.562 1 97.19 356 ASP A CA 1
ATOM 2749 C C . ASP A 1 356 ? 7.191 9.961 33.125 1 97.19 356 ASP A C 1
ATOM 2751 O O . ASP A 1 356 ? 7.602 10.938 33.781 1 97.19 356 ASP A O 1
ATOM 2755 N N . LYS A 1 357 ? 7.777 9.469 32.094 1 97.56 357 LYS A N 1
ATOM 2756 C CA . LYS A 1 357 ? 9.039 10.039 31.641 1 97.56 357 LYS A CA 1
ATOM 2757 C C . LYS A 1 357 ? 8.797 11.117 30.578 1 97.56 357 LYS A C 1
ATOM 2759 O O . LYS A 1 357 ? 9.734 11.789 30.156 1 97.56 357 LYS A O 1
ATOM 2764 N N . VAL A 1 358 ? 7.609 11.258 30.141 1 98.5 358 VAL A N 1
ATOM 2765 C CA . VAL A 1 358 ? 7.254 12.312 29.203 1 98.5 358 VAL A CA 1
ATOM 2766 C C . VAL A 1 358 ? 7.156 13.648 29.938 1 98.5 358 VAL A C 1
ATOM 2768 O O . VAL A 1 358 ? 6.52 13.742 30.984 1 98.5 358 VAL A O 1
ATOM 2771 N N . PRO A 1 359 ? 7.746 14.641 29.406 1 98.38 359 PRO A N 1
ATOM 2772 C CA . PRO A 1 359 ? 7.672 15.938 30.078 1 98.38 359 PRO A CA 1
ATOM 2773 C C . PRO A 1 359 ? 6.238 16.375 30.344 1 98.38 359 PRO A C 1
ATOM 2775 O O . PRO A 1 359 ? 5.348 16.125 29.531 1 98.38 359 PRO A O 1
ATOM 2778 N N . PRO A 1 360 ? 6.051 17.078 31.484 1 97.81 360 PRO A N 1
ATOM 2779 C CA . PRO A 1 360 ? 4.711 17.594 31.766 1 97.81 360 PRO A CA 1
ATOM 2780 C C . PRO A 1 360 ? 4.199 18.531 30.672 1 97.81 360 PRO A C 1
ATOM 2782 O O . PRO A 1 360 ? 4.977 19.297 30.094 1 97.81 360 PRO A O 1
ATOM 2785 N N . TYR A 1 361 ? 2.947 18.391 30.484 1 98 361 TYR A N 1
ATOM 2786 C CA . TYR A 1 361 ? 2.273 19.156 29.453 1 98 361 TYR A CA 1
ATOM 2787 C C . TYR A 1 361 ? 2.568 20.656 29.594 1 98 361 TYR A C 1
ATOM 2789 O O . TYR A 1 361 ? 2.807 21.344 28.609 1 98 361 TYR A O 1
ATOM 2797 N N . GLU A 1 362 ? 2.582 21.188 30.797 1 97.38 362 GLU A N 1
ATOM 2798 C CA . GLU A 1 362 ? 2.789 22.609 31.062 1 97.38 362 GLU A CA 1
ATOM 2799 C C . GLU A 1 362 ? 4.176 23.062 30.609 1 97.38 362 GLU A C 1
ATOM 2801 O O . GLU A 1 362 ? 4.344 24.172 30.125 1 97.38 362 GLU A O 1
ATOM 2806 N N . PHE A 1 363 ? 5.082 22.188 30.766 1 97.25 363 PHE A N 1
ATOM 2807 C CA . PHE A 1 363 ? 6.449 22.5 30.359 1 97.25 363 PHE A CA 1
ATOM 2808 C C . PHE A 1 363 ? 6.562 22.594 28.844 1 97.25 363 PHE A C 1
ATOM 2810 O O . PHE A 1 363 ? 7.227 23.484 28.328 1 97.25 363 PHE A O 1
ATOM 2817 N N . VAL A 1 364 ? 5.902 21.672 28.188 1 98 364 VAL A N 1
ATOM 2818 C CA . VAL A 1 364 ? 5.918 21.672 26.719 1 98 364 VAL A CA 1
ATOM 2819 C C . VAL A 1 364 ? 5.164 22.891 26.203 1 98 364 VAL A C 1
ATOM 2821 O O . VAL A 1 364 ? 5.648 23.609 25.312 1 98 364 VAL A O 1
ATOM 2824 N N . SER A 1 365 ? 3.994 23.125 26.766 1 97.75 365 SER A N 1
ATOM 2825 C CA . SER A 1 365 ? 3.164 24.266 26.359 1 97.75 365 SER A CA 1
ATOM 2826 C C . SER A 1 365 ? 3.91 25.578 26.531 1 97.75 365 SER A C 1
ATOM 2828 O O . SER A 1 365 ? 3.812 26.469 25.672 1 97.75 365 SER A O 1
ATOM 2830 N N . LYS A 1 366 ? 4.688 25.719 27.578 1 97.44 366 LYS A N 1
ATOM 2831 C CA . LYS A 1 366 ? 5.418 26.953 27.875 1 97.44 366 LYS A CA 1
ATOM 2832 C C . LYS A 1 366 ? 6.477 27.234 26.812 1 97.44 366 LYS A C 1
ATOM 2834 O O . LYS A 1 366 ? 6.793 28.391 26.547 1 97.44 366 LYS A O 1
ATOM 2839 N N . ARG A 1 367 ? 6.969 26.203 26.203 1 97.19 367 ARG A N 1
ATOM 2840 C CA . ARG A 1 367 ? 8 26.359 25.172 1 97.19 367 ARG A CA 1
ATOM 2841 C C . ARG A 1 367 ? 7.453 27.109 23.969 1 97.19 367 ARG A C 1
ATOM 2843 O O . ARG A 1 367 ? 8.227 27.641 23.156 1 97.19 367 ARG A O 1
ATOM 2850 N N . PHE A 1 368 ? 6.145 27.109 23.828 1 97.88 368 PHE A N 1
ATOM 2851 C CA . PHE A 1 368 ? 5.539 27.734 22.656 1 97.88 368 PHE A CA 1
ATOM 2852 C C . PHE A 1 368 ? 4.84 29.031 23.031 1 97.88 368 PHE A C 1
ATOM 2854 O O . PHE A 1 368 ? 4.141 29.625 22.219 1 97.88 368 PHE A O 1
ATOM 2861 N N . GLN A 1 369 ? 4.953 29.516 24.25 1 94.81 369 GLN A N 1
ATOM 2862 C CA . GLN A 1 369 ? 4.234 30.672 24.781 1 94.81 369 GLN A CA 1
ATOM 2863 C C . GLN A 1 369 ? 4.539 31.938 23.969 1 94.81 369 GLN A C 1
ATOM 2865 O O . GLN A 1 369 ? 3.674 32.781 23.812 1 94.81 369 GLN A O 1
ATOM 2870 N N . ARG A 1 370 ? 5.684 32.031 23.438 1 93.94 370 ARG A N 1
ATOM 2871 C CA . ARG A 1 370 ? 6.098 33.219 22.703 1 93.94 370 ARG A CA 1
ATOM 2872 C C . ARG A 1 370 ? 5.277 33.406 21.438 1 93.94 370 ARG A C 1
ATOM 2874 O O . ARG A 1 370 ? 5.23 34.5 20.875 1 93.94 370 ARG A O 1
ATOM 2881 N N . PHE A 1 371 ? 4.73 32.344 20.969 1 95.06 371 PHE A N 1
ATOM 2882 C CA . PHE A 1 371 ? 3.941 32.438 19.734 1 95.06 371 PHE A CA 1
ATOM 2883 C C . PHE A 1 371 ? 2.494 32.781 20.047 1 95.06 371 PHE A C 1
ATOM 2885 O O . PHE A 1 371 ? 1.711 33.062 19.141 1 95.06 371 PHE A O 1
ATOM 2892 N N . ARG A 1 372 ? 2.191 32.719 21.281 1 87.06 372 ARG A N 1
ATOM 2893 C CA . ARG A 1 372 ? 0.816 32.969 21.703 1 87.06 372 ARG A CA 1
ATOM 2894 C C . ARG A 1 372 ? 0.633 34.406 22.172 1 87.06 372 ARG A C 1
ATOM 2896 O O . ARG A 1 372 ? 1.58 35.031 22.656 1 87.06 372 ARG A O 1
ATOM 2903 N N . MET B 1 1 ? 25.516 9.859 -0.513 1 52.88 1 MET B N 1
ATOM 2904 C CA . MET B 1 1 ? 25.109 11.133 0.058 1 52.88 1 MET B CA 1
ATOM 2905 C C . MET B 1 1 ? 24.938 12.188 -1.032 1 52.88 1 MET B C 1
ATOM 2907 O O . MET B 1 1 ? 23.906 12.867 -1.086 1 52.88 1 MET B O 1
ATOM 2911 N N . GLN B 1 2 ? 25.938 12.266 -1.955 1 55.72 2 GLN B N 1
ATOM 2912 C CA . GLN B 1 2 ? 25.828 13.273 -3.008 1 55.72 2 GLN B CA 1
ATOM 2913 C C . GLN B 1 2 ? 24.641 13.008 -3.914 1 55.72 2 GLN B C 1
ATOM 2915 O O . GLN B 1 2 ? 23.891 13.93 -4.262 1 55.72 2 GLN B O 1
ATOM 2920 N N . ILE B 1 3 ? 24.375 11.758 -4.188 1 60.94 3 ILE B N 1
ATOM 2921 C CA . ILE B 1 3 ? 23.281 11.359 -5.059 1 60.94 3 ILE B CA 1
ATOM 2922 C C . ILE B 1 3 ? 21.938 11.695 -4.391 1 60.94 3 ILE B C 1
ATOM 2924 O O . ILE B 1 3 ? 21.031 12.203 -5.043 1 60.94 3 ILE B O 1
ATOM 2928 N N . VAL B 1 4 ? 22.031 11.516 -3.174 1 60.62 4 VAL B N 1
ATOM 2929 C CA . VAL B 1 4 ? 20.797 11.742 -2.428 1 60.62 4 VAL B CA 1
ATOM 2930 C C . VAL B 1 4 ? 20.422 13.219 -2.488 1 60.62 4 VAL B C 1
ATOM 2932 O O . VAL B 1 4 ? 19.25 13.555 -2.684 1 60.62 4 VAL B O 1
ATOM 2935 N N . GLN B 1 5 ? 21.422 14.039 -2.461 1 63.16 5 GLN B N 1
ATOM 2936 C CA . GLN B 1 5 ? 21.188 15.477 -2.51 1 63.16 5 GLN B CA 1
ATOM 2937 C C . GLN B 1 5 ? 20.672 15.906 -3.881 1 63.16 5 GLN B C 1
ATOM 2939 O O . GLN B 1 5 ? 19.766 16.734 -3.977 1 63.16 5 GLN B O 1
ATOM 2944 N N . GLU B 1 6 ? 21.188 15.312 -4.852 1 66.88 6 GLU B N 1
ATOM 2945 C CA . GLU B 1 6 ? 20.781 15.648 -6.211 1 66.88 6 GLU B CA 1
ATOM 2946 C C . GLU B 1 6 ? 19.359 15.18 -6.488 1 66.88 6 GLU B C 1
ATOM 2948 O O . GLU B 1 6 ? 18.578 15.883 -7.141 1 66.88 6 GLU B O 1
ATOM 2953 N N . VAL B 1 7 ? 19.047 14.062 -6.051 1 70.25 7 VAL B N 1
ATOM 2954 C CA . VAL B 1 7 ? 17.719 13.492 -6.246 1 70.25 7 VAL B CA 1
ATOM 2955 C C . VAL B 1 7 ? 16.672 14.367 -5.559 1 70.25 7 VAL B C 1
ATOM 2957 O O . VAL B 1 7 ? 15.617 14.656 -6.137 1 70.25 7 VAL B O 1
ATOM 2960 N N . GLU B 1 8 ? 17.094 14.828 -4.535 1 63.91 8 GLU B N 1
ATOM 2961 C CA . GLU B 1 8 ? 16.141 15.492 -3.656 1 63.91 8 GLU B CA 1
ATOM 2962 C C . GLU B 1 8 ? 15.812 16.891 -4.164 1 63.91 8 GLU B C 1
ATOM 2964 O O . GLU B 1 8 ? 14.688 17.359 -4.004 1 63.91 8 GLU B O 1
ATOM 2969 N N . ALA B 1 9 ? 16.844 17.422 -4.805 1 72.44 9 ALA B N 1
ATOM 2970 C CA . ALA B 1 9 ? 16.609 18.781 -5.297 1 72.44 9 ALA B CA 1
ATOM 2971 C C . ALA B 1 9 ? 15.484 18.797 -6.336 1 72.44 9 ALA B C 1
ATOM 2973 O O . ALA B 1 9 ? 14.766 19.797 -6.465 1 72.44 9 ALA B O 1
ATOM 2974 N N . THR B 1 10 ? 15.18 17.641 -6.824 1 79.19 10 THR B N 1
ATOM 2975 C CA . THR B 1 10 ? 14.203 17.578 -7.91 1 79.19 10 THR B CA 1
ATOM 2976 C C . THR B 1 10 ? 12.883 17 -7.418 1 79.19 10 THR B C 1
ATOM 2978 O O . THR B 1 10 ? 11.914 16.906 -8.188 1 79.19 10 THR B O 1
ATOM 2981 N N . GLY B 1 11 ? 12.859 16.703 -6.152 1 78.25 11 GLY B N 1
ATOM 2982 C CA . GLY B 1 11 ? 11.641 16.094 -5.625 1 78.25 11 GLY B CA 1
ATOM 2983 C C . GLY B 1 11 ? 11.43 14.672 -6.098 1 78.25 11 GLY B C 1
ATOM 2984 O O . GLY B 1 11 ? 10.297 14.18 -6.113 1 78.25 11 GLY B O 1
ATOM 2985 N N . GLY B 1 12 ? 12.5 14.109 -6.539 1 83.94 12 GLY B N 1
ATOM 2986 C CA . GLY B 1 12 ? 12.406 12.758 -7.062 1 83.94 12 GLY B CA 1
ATOM 2987 C C . GLY B 1 12 ? 12.383 11.695 -5.977 1 83.94 12 GLY B C 1
ATOM 2988 O O . GLY B 1 12 ? 12.688 11.984 -4.816 1 83.94 12 GLY B O 1
ATOM 2989 N N . ASN B 1 13 ? 11.836 10.555 -6.301 1 84.62 13 ASN B N 1
ATOM 2990 C CA . ASN B 1 13 ? 11.852 9.375 -5.449 1 84.62 13 ASN B CA 1
ATOM 2991 C C . ASN B 1 13 ? 12.703 8.258 -6.051 1 84.62 13 ASN B C 1
ATOM 2993 O O . ASN B 1 13 ? 12.617 7.984 -7.25 1 84.62 13 ASN B O 1
ATOM 2997 N N . VAL B 1 14 ? 13.523 7.73 -5.168 1 86.94 14 VAL B N 1
ATOM 2998 C CA . VAL B 1 14 ? 14.375 6.645 -5.641 1 86.94 14 VAL B CA 1
ATOM 2999 C C . VAL B 1 14 ? 14.023 5.355 -4.895 1 86.94 14 VAL B C 1
ATOM 3001 O O . VAL B 1 14 ? 13.516 5.398 -3.773 1 86.94 14 VAL B O 1
ATOM 3004 N N . GLY B 1 15 ? 14.227 4.297 -5.602 1 86 15 GLY B N 1
ATOM 3005 C CA . GLY B 1 15 ? 13.984 2.994 -5 1 86 15 GLY B CA 1
ATOM 3006 C C . GLY B 1 15 ? 14.867 1.9 -5.574 1 86 15 GLY B C 1
ATOM 3007 O O . GLY B 1 15 ? 15.461 2.07 -6.641 1 86 15 GLY B O 1
ATOM 3008 N N . ALA B 1 16 ? 15.039 0.895 -4.75 1 90.12 16 ALA B N 1
ATOM 3009 C CA . ALA B 1 16 ? 15.719 -0.315 -5.203 1 90.12 16 ALA B CA 1
ATOM 3010 C C . ALA B 1 16 ? 15 -1.567 -4.707 1 90.12 16 ALA B C 1
ATOM 3012 O O . ALA B 1 16 ? 14.469 -1.586 -3.596 1 90.12 16 ALA B O 1
ATOM 3013 N N . SER B 1 17 ? 14.914 -2.492 -5.52 1 90.69 17 SER B N 1
ATOM 3014 C CA . SER B 1 17 ? 14.336 -3.783 -5.152 1 90.69 17 SER B CA 1
ATOM 3015 C C . SER B 1 17 ? 15.117 -4.934 -5.781 1 90.69 17 SER B C 1
ATOM 3017 O O . SER B 1 17 ? 15.703 -4.781 -6.855 1 90.69 17 SER B O 1
ATOM 3019 N N . ALA B 1 18 ? 15.125 -6.012 -4.996 1 91.44 18 ALA B N 1
ATOM 3020 C CA . ALA B 1 18 ? 15.836 -7.199 -5.469 1 91.44 18 ALA B CA 1
ATOM 3021 C C . ALA B 1 18 ? 14.922 -8.414 -5.484 1 91.44 18 ALA B C 1
ATOM 3023 O O . ALA B 1 18 ? 14.109 -8.602 -4.574 1 91.44 18 ALA B O 1
ATOM 3024 N N . SER B 1 19 ? 14.953 -9.117 -6.535 1 92.5 19 SER B N 1
ATOM 3025 C CA . SER B 1 19 ? 14.414 -10.469 -6.617 1 92.5 19 SER B CA 1
ATOM 3026 C C . SER B 1 19 ? 15.523 -11.492 -6.859 1 92.5 19 SER B C 1
ATOM 3028 O O . SER B 1 19 ? 16.703 -11.141 -6.879 1 92.5 19 SER B O 1
ATOM 3030 N N . ARG B 1 20 ? 15.188 -12.766 -6.996 1 92.81 20 ARG B N 1
ATOM 3031 C CA . ARG B 1 20 ? 16.188 -13.812 -7.18 1 92.81 20 ARG B CA 1
ATOM 3032 C C . ARG B 1 20 ? 16.828 -13.719 -8.562 1 92.81 20 ARG B C 1
ATOM 3034 O O . ARG B 1 20 ? 17.938 -14.234 -8.773 1 92.81 20 ARG B O 1
ATOM 3041 N N . GLU B 1 21 ? 16.172 -13.016 -9.492 1 92.69 21 GLU B N 1
ATOM 3042 C CA . GLU B 1 21 ? 16.688 -13.055 -10.859 1 92.69 21 GLU B CA 1
ATOM 3043 C C . GLU B 1 21 ? 16.938 -11.648 -11.398 1 92.69 21 GLU B C 1
ATOM 3045 O O . GLU B 1 21 ? 17.484 -11.484 -12.484 1 92.69 21 GLU B O 1
ATOM 3050 N N . GLN B 1 22 ? 16.5 -10.648 -10.609 1 92.31 22 GLN B N 1
ATOM 3051 C CA . GLN B 1 22 ? 16.641 -9.289 -11.125 1 92.31 22 GLN B CA 1
ATOM 3052 C C . GLN B 1 22 ? 16.797 -8.289 -9.984 1 92.31 22 GLN B C 1
ATOM 3054 O O . GLN B 1 22 ? 16.328 -8.516 -8.875 1 92.31 22 GLN B O 1
ATOM 3059 N N . MET B 1 23 ? 17.531 -7.266 -10.297 1 94.06 23 MET B N 1
ATOM 3060 C CA . MET B 1 23 ? 17.641 -6.078 -9.453 1 94.06 23 MET B CA 1
ATOM 3061 C C . MET B 1 23 ? 17.094 -4.848 -10.172 1 94.06 23 MET B C 1
ATOM 3063 O O . MET B 1 23 ? 17.344 -4.668 -11.367 1 94.06 23 MET B O 1
ATOM 3067 N N . VAL B 1 24 ? 16.312 -4.078 -9.445 1 95.38 24 VAL B N 1
ATOM 3068 C CA . VAL B 1 24 ? 15.719 -2.895 -10.055 1 95.38 24 VAL B CA 1
ATOM 3069 C C . VAL B 1 24 ? 16.109 -1.65 -9.258 1 95.38 24 VAL B C 1
ATOM 3071 O O . VAL B 1 24 ? 15.992 -1.632 -8.031 1 95.38 24 VAL B O 1
ATOM 3074 N N . TYR B 1 25 ? 16.641 -0.669 -9.922 1 94.06 25 TYR B N 1
ATOM 3075 C CA . TYR B 1 25 ? 16.828 0.687 -9.422 1 94.06 25 TYR B CA 1
ATOM 3076 C C . TYR B 1 25 ? 15.898 1.663 -10.125 1 94.06 25 TYR B C 1
ATOM 3078 O O . TYR B 1 25 ? 15.805 1.66 -11.359 1 94.06 25 TYR B O 1
ATOM 3086 N N . SER B 1 26 ? 15.258 2.447 -9.328 1 92.62 26 SER B N 1
ATOM 3087 C CA . SER B 1 26 ? 14.25 3.301 -9.953 1 92.62 26 SER B CA 1
ATOM 3088 C C . SER B 1 26 ? 14.383 4.746 -9.492 1 92.62 26 SER B C 1
ATOM 3090 O O . SER B 1 26 ? 14.906 5.008 -8.406 1 92.62 26 SER B O 1
ATOM 3092 N N . TYR B 1 27 ? 14.023 5.629 -10.32 1 91.44 27 TYR B N 1
ATOM 3093 C CA . TYR B 1 27 ? 13.953 7.066 -10.094 1 91.44 27 TYR B CA 1
ATOM 3094 C C . TYR B 1 27 ? 12.664 7.648 -10.664 1 91.44 27 TYR B C 1
ATOM 3096 O O . TYR B 1 27 ? 12.414 7.555 -11.875 1 91.44 27 TYR B O 1
ATOM 3104 N N . ASP B 1 28 ? 11.82 8.141 -9.82 1 91.56 28 ASP B N 1
ATOM 3105 C CA . ASP B 1 28 ? 10.586 8.812 -10.211 1 91.56 28 ASP B CA 1
ATOM 3106 C C . ASP B 1 28 ? 10.672 10.312 -9.977 1 91.56 28 ASP B C 1
ATOM 3108 O O . ASP B 1 28 ? 11.078 10.758 -8.898 1 91.56 28 ASP B O 1
ATOM 3112 N N . THR B 1 29 ? 10.359 11.062 -10.961 1 90.88 29 THR B N 1
ATOM 3113 C CA . THR B 1 29 ? 10.477 12.516 -10.828 1 90.88 29 THR B CA 1
ATOM 3114 C C . THR B 1 29 ? 9.57 13.227 -11.82 1 90.88 29 THR B C 1
ATOM 3116 O O . THR B 1 29 ? 8.852 12.586 -12.586 1 90.88 29 THR B O 1
ATOM 3119 N N . LEU B 1 30 ? 9.539 14.492 -11.75 1 91.25 30 LEU B N 1
ATOM 3120 C CA . LEU B 1 30 ? 8.852 15.328 -12.719 1 91.25 30 LEU B CA 1
ATOM 3121 C C . LEU B 1 30 ? 9.539 15.273 -14.078 1 91.25 30 LEU B C 1
ATOM 3123 O O . LEU B 1 30 ? 10.766 15.156 -14.148 1 91.25 30 LEU B O 1
ATOM 3127 N N . LYS B 1 31 ? 8.789 15.516 -15.141 1 90.62 31 LYS B N 1
ATOM 3128 C CA . LYS B 1 31 ? 9.258 15.398 -16.516 1 90.62 31 LYS B CA 1
ATOM 3129 C C . LYS B 1 31 ? 10.453 16.328 -16.766 1 90.62 31 LYS B C 1
ATOM 3131 O O . LYS B 1 31 ? 11.398 15.945 -17.453 1 90.62 31 LYS B O 1
ATOM 3136 N N . ALA B 1 32 ? 10.398 17.453 -16.141 1 89.38 32 ALA B N 1
ATOM 3137 C CA . ALA B 1 32 ? 11.422 18.469 -16.344 1 89.38 32 ALA B CA 1
ATOM 3138 C C . ALA B 1 32 ? 12.789 17.984 -15.859 1 89.38 32 ALA B C 1
ATOM 3140 O O . ALA B 1 32 ? 13.82 18.484 -16.312 1 89.38 32 ALA B O 1
ATOM 3141 N N . TYR B 1 33 ? 12.828 17.016 -15.039 1 91.31 33 TYR B N 1
ATOM 3142 C CA . TYR B 1 33 ? 14.078 16.625 -14.406 1 91.31 33 TYR B CA 1
ATOM 3143 C C . TYR B 1 33 ? 14.539 15.25 -14.891 1 91.31 33 TYR B C 1
ATOM 3145 O O . TYR B 1 33 ? 15.422 14.641 -14.297 1 91.31 33 TYR B O 1
ATOM 3153 N N . ILE B 1 34 ? 13.984 14.789 -15.992 1 90.56 34 ILE B N 1
ATOM 3154 C CA . ILE B 1 34 ? 14.266 13.453 -16.5 1 90.56 34 ILE B CA 1
ATOM 3155 C C . ILE B 1 34 ? 15.742 13.336 -16.859 1 90.56 34 ILE B C 1
ATOM 3157 O O . ILE B 1 34 ? 16.406 12.367 -16.484 1 90.56 34 ILE B O 1
ATOM 3161 N N . PRO B 1 35 ? 16.406 14.32 -17.547 1 91.81 35 PRO B N 1
ATOM 3162 C CA . PRO B 1 35 ? 17.828 14.18 -17.875 1 91.81 35 PRO B CA 1
ATOM 3163 C C . PRO B 1 35 ? 18.688 14.031 -16.625 1 91.81 35 PRO B C 1
ATOM 3165 O O . PRO B 1 35 ? 19.562 13.156 -16.578 1 91.81 35 PRO B O 1
ATOM 3168 N N . GLN B 1 36 ? 18.406 14.797 -15.641 1 90.75 36 GLN B N 1
ATOM 3169 C CA . GLN B 1 36 ? 19.141 14.711 -14.391 1 90.75 36 GLN B CA 1
ATOM 3170 C C . GLN B 1 36 ? 18.906 13.375 -13.695 1 90.75 36 GLN B C 1
ATOM 3172 O O . GLN B 1 36 ? 19.844 12.773 -13.156 1 90.75 36 GLN B O 1
ATOM 3177 N N . ALA B 1 37 ? 17.656 12.953 -13.703 1 91.5 37 ALA B N 1
ATOM 3178 C CA . ALA B 1 37 ? 17.297 11.688 -13.07 1 91.5 37 ALA B CA 1
ATOM 3179 C C . ALA B 1 37 ? 18.047 10.523 -13.711 1 91.5 37 ALA B C 1
ATOM 3181 O O . ALA B 1 37 ? 18.562 9.648 -13.016 1 91.5 37 ALA B O 1
ATOM 3182 N N . VAL B 1 38 ? 18.094 10.539 -15.031 1 93.75 38 VAL B N 1
ATOM 3183 C CA . VAL B 1 38 ? 18.766 9.477 -15.773 1 93.75 38 VAL B CA 1
ATOM 3184 C C . VAL B 1 38 ? 20.266 9.484 -15.43 1 93.75 38 VAL B C 1
ATOM 3186 O O . VAL B 1 38 ? 20.844 8.43 -15.164 1 93.75 38 VAL B O 1
ATOM 3189 N N . GLU B 1 39 ? 20.875 10.609 -15.328 1 92.44 39 GLU B N 1
ATOM 3190 C CA . GLU B 1 39 ? 22.281 10.727 -14.992 1 92.44 39 GLU B CA 1
ATOM 3191 C C . GLU B 1 39 ? 22.578 10.195 -13.594 1 92.44 39 GLU B C 1
ATOM 3193 O O . GLU B 1 39 ? 23.5 9.406 -13.398 1 92.44 39 GLU B O 1
ATOM 3198 N N . VAL B 1 40 ? 21.766 10.594 -12.719 1 90.81 40 VAL B N 1
ATOM 3199 C CA . VAL B 1 40 ? 21.969 10.195 -11.328 1 90.81 40 VAL B CA 1
ATOM 3200 C C . VAL B 1 40 ? 21.766 8.695 -11.188 1 90.81 40 VAL B C 1
ATOM 3202 O O . VAL B 1 40 ? 22.547 8.008 -10.531 1 90.81 40 VAL B O 1
ATOM 3205 N N . LEU B 1 41 ? 20.672 8.195 -11.773 1 92.69 41 LEU B N 1
ATOM 3206 C CA . LEU B 1 41 ? 20.375 6.77 -11.711 1 92.69 41 LEU B CA 1
ATOM 3207 C C . LEU B 1 41 ? 21.516 5.938 -12.281 1 92.69 41 LEU B C 1
ATOM 3209 O O . LEU B 1 41 ? 22 5.008 -11.633 1 92.69 41 LEU B O 1
ATOM 3213 N N . LEU B 1 42 ? 21.953 6.312 -13.438 1 93.31 42 LEU B N 1
ATOM 3214 C CA . LEU B 1 42 ? 23 5.551 -14.117 1 93.31 42 LEU B CA 1
ATOM 3215 C C . LEU B 1 42 ? 24.312 5.68 -13.375 1 93.31 42 LEU B C 1
ATOM 3217 O O . LEU B 1 42 ? 25.062 4.699 -13.242 1 93.31 42 LEU B O 1
ATOM 3221 N N . ASP B 1 43 ? 24.625 6.809 -12.898 1 90.94 43 ASP B N 1
ATOM 3222 C CA . ASP B 1 43 ? 25.859 7 -12.141 1 90.94 43 ASP B CA 1
ATOM 3223 C C . ASP B 1 43 ? 25.859 6.141 -10.875 1 90.94 43 ASP B C 1
ATOM 3225 O O . ASP B 1 43 ? 26.891 5.543 -10.531 1 90.94 43 ASP B O 1
ATOM 3229 N N . SER B 1 44 ? 24.75 6.109 -10.234 1 89.62 44 SER B N 1
ATOM 3230 C CA . SER B 1 44 ? 24.641 5.34 -9 1 89.62 44 SER B CA 1
ATOM 3231 C C . SER B 1 44 ? 24.859 3.852 -9.25 1 89.62 44 SER B C 1
ATOM 3233 O O . SER B 1 44 ? 25.422 3.15 -8.398 1 89.62 44 SER B O 1
ATOM 3235 N N . VAL B 1 45 ? 24.438 3.385 -10.367 1 92.06 45 VAL B N 1
ATOM 3236 C CA . VAL B 1 45 ? 24.531 1.963 -10.68 1 92.06 45 VAL B CA 1
ATOM 3237 C C . VAL B 1 45 ? 25.922 1.649 -11.25 1 92.06 45 VAL B C 1
ATOM 3239 O O . VAL B 1 45 ? 26.516 0.621 -10.914 1 92.06 45 VAL B O 1
ATOM 3242 N N . ARG B 1 46 ? 26.484 2.531 -11.977 1 92.19 46 ARG B N 1
ATOM 3243 C CA . ARG B 1 46 ? 27.719 2.258 -12.719 1 92.19 46 ARG B CA 1
ATOM 3244 C C . ARG B 1 46 ? 28.938 2.518 -11.852 1 92.19 46 ARG B C 1
ATOM 3246 O O . ARG B 1 46 ? 29.984 1.908 -12.062 1 92.19 46 ARG B O 1
ATOM 3253 N N . ASN B 1 47 ? 28.828 3.486 -10.945 1 89.94 47 ASN B N 1
ATOM 3254 C CA . ASN B 1 47 ? 30.031 3.926 -10.234 1 89.94 47 ASN B CA 1
ATOM 3255 C C . ASN B 1 47 ? 29.844 3.84 -8.719 1 89.94 47 ASN B C 1
ATOM 3257 O O . ASN B 1 47 ? 30.094 4.812 -8.008 1 89.94 47 ASN B O 1
ATOM 3261 N N . PRO B 1 48 ? 29.469 2.658 -8.344 1 89.94 48 PRO B N 1
ATOM 3262 C CA . PRO B 1 48 ? 29.375 2.535 -6.887 1 89.94 48 PRO B CA 1
ATOM 3263 C C . PRO B 1 48 ? 30.734 2.557 -6.207 1 89.94 48 PRO B C 1
ATOM 3265 O O . PRO B 1 48 ? 31.719 2.053 -6.766 1 89.94 48 PRO B O 1
ATOM 3268 N N . LEU B 1 49 ? 30.938 3.135 -5.062 1 88.62 49 LEU B N 1
ATOM 3269 C CA . LEU B 1 49 ? 32.25 3.283 -4.418 1 88.62 49 LEU B CA 1
ATOM 3270 C C . LEU B 1 49 ? 32.469 2.186 -3.381 1 88.62 49 LEU B C 1
ATOM 3272 O O . LEU B 1 49 ? 33.594 1.849 -3.062 1 88.62 49 LEU B O 1
ATOM 3276 N N . PHE B 1 50 ? 31.609 1.449 -2.873 1 92 50 PHE B N 1
ATOM 3277 C CA . PHE B 1 50 ? 31.609 0.405 -1.854 1 92 50 PHE B CA 1
ATOM 3278 C C . PHE B 1 50 ? 32.594 0.734 -0.739 1 92 50 PHE B C 1
ATOM 3280 O O . PHE B 1 50 ? 33.5 -0.053 -0.45 1 92 50 PHE B O 1
ATOM 3287 N N . ILE B 1 51 ? 32.438 1.858 -0.085 1 92.25 51 ILE B N 1
ATOM 3288 C CA . ILE B 1 51 ? 33.25 2.252 1.048 1 92.25 51 ILE B CA 1
ATOM 3289 C C . ILE B 1 51 ? 33 1.335 2.236 1 92.25 51 ILE B C 1
ATOM 3291 O O . ILE B 1 51 ? 31.828 1.12 2.604 1 92.25 51 ILE B O 1
ATOM 3295 N N . GLN B 1 52 ? 34.094 0.841 2.857 1 93.19 52 GLN B N 1
ATOM 3296 C CA . GLN B 1 52 ? 33.938 -0.193 3.877 1 93.19 52 GLN B CA 1
ATOM 3297 C C . GLN B 1 52 ? 33.031 0.278 5.012 1 93.19 52 GLN B C 1
ATOM 3299 O O . GLN B 1 52 ? 32.188 -0.475 5.48 1 93.19 52 GLN B O 1
ATOM 3304 N N . ASP B 1 53 ? 33.219 1.492 5.355 1 88.25 53 ASP B N 1
ATOM 3305 C CA . ASP B 1 53 ? 32.375 2.021 6.441 1 88.25 53 ASP B CA 1
ATOM 3306 C C . ASP B 1 53 ? 30.906 1.981 6.082 1 88.25 53 ASP B C 1
ATOM 3308 O O . ASP B 1 53 ? 30.062 1.676 6.926 1 88.25 53 ASP B O 1
ATOM 3312 N N . GLU B 1 54 ? 30.594 2.316 4.883 1 84.56 54 GLU B N 1
ATOM 3313 C CA . GLU B 1 54 ? 29.203 2.283 4.414 1 84.56 54 GLU B CA 1
ATOM 3314 C C . GLU B 1 54 ? 28.688 0.85 4.32 1 84.56 54 GLU B C 1
ATOM 3316 O O . GLU B 1 54 ? 27.531 0.576 4.656 1 84.56 54 GLU B O 1
ATOM 3321 N N . VAL B 1 55 ? 29.531 0.022 3.943 1 90.56 55 VAL B N 1
ATOM 3322 C CA . VAL B 1 55 ? 29.172 -1.392 3.854 1 90.56 55 VAL B CA 1
ATOM 3323 C C . VAL B 1 55 ? 28.875 -1.937 5.246 1 90.56 55 VAL B C 1
ATOM 3325 O O . VAL B 1 55 ? 27.875 -2.637 5.438 1 90.56 55 VAL B O 1
ATOM 3328 N N . ASP B 1 56 ? 29.688 -1.542 6.137 1 88.69 56 ASP B N 1
ATOM 3329 C CA . ASP B 1 56 ? 29.484 -2.004 7.508 1 88.69 56 ASP B CA 1
ATOM 3330 C C . ASP B 1 56 ? 28.141 -1.525 8.062 1 88.69 56 ASP B C 1
ATOM 3332 O O . ASP B 1 56 ? 27.438 -2.277 8.742 1 88.69 56 ASP B O 1
ATOM 3336 N N . ARG B 1 57 ? 27.859 -0.359 7.773 1 83.06 57 ARG B N 1
ATOM 3337 C CA . ARG B 1 57 ? 26.578 0.188 8.219 1 83.06 57 ARG B CA 1
ATOM 3338 C C . ARG B 1 57 ? 25.406 -0.582 7.613 1 83.06 57 ARG B C 1
ATOM 3340 O O . ARG B 1 57 ? 24.438 -0.899 8.305 1 83.06 57 ARG B O 1
ATOM 3347 N N . GLN B 1 58 ? 25.5 -0.881 6.312 1 85.12 58 GLN B N 1
ATOM 3348 C CA . GLN B 1 58 ? 24.438 -1.617 5.633 1 85.12 58 GLN B CA 1
ATOM 3349 C C . GLN B 1 58 ? 24.344 -3.049 6.152 1 85.12 58 GLN B C 1
ATOM 3351 O O . GLN B 1 58 ? 23.25 -3.615 6.227 1 85.12 58 GLN B O 1
ATOM 3356 N N . LEU B 1 59 ? 25.453 -3.58 6.492 1 88.62 59 LEU B N 1
ATOM 3357 C CA . LEU B 1 59 ? 25.453 -4.934 7.035 1 88.62 59 LEU B CA 1
ATOM 3358 C C . LEU B 1 59 ? 24.719 -4.984 8.367 1 88.62 59 LEU B C 1
ATOM 3360 O O . LEU B 1 59 ? 24 -5.949 8.656 1 88.62 59 LEU B O 1
ATOM 3364 N N . ALA B 1 60 ? 24.922 -3.98 9.125 1 83.88 60 ALA B N 1
ATOM 3365 C CA . ALA B 1 60 ? 24.219 -3.904 10.406 1 83.88 60 ALA B CA 1
ATOM 3366 C C . ALA B 1 60 ? 22.703 -3.842 10.195 1 83.88 60 ALA B C 1
ATOM 3368 O O . ALA B 1 60 ? 21.953 -4.516 10.898 1 83.88 60 ALA B O 1
ATOM 3369 N N . LEU B 1 61 ? 22.297 -3.115 9.211 1 81 61 LEU B N 1
ATOM 3370 C CA . LEU B 1 61 ? 20.891 -3.006 8.891 1 81 61 LEU B CA 1
ATOM 3371 C C . LEU B 1 61 ? 20.344 -4.332 8.375 1 81 61 LEU B C 1
ATOM 3373 O O . LEU B 1 61 ? 19.219 -4.73 8.719 1 81 61 LEU B O 1
ATOM 3377 N N . THR B 1 62 ? 21.094 -4.953 7.574 1 87.06 62 THR B N 1
ATOM 3378 C CA . THR B 1 62 ? 20.688 -6.234 7.004 1 87.06 62 THR B CA 1
ATOM 3379 C C . THR B 1 62 ? 20.531 -7.289 8.094 1 87.06 62 THR B C 1
ATOM 3381 O O . THR B 1 62 ? 19.656 -8.148 8.016 1 87.06 62 THR B O 1
ATOM 3384 N N . ARG B 1 63 ? 21.406 -7.23 9.078 1 87.44 63 ARG B N 1
ATOM 3385 C CA . ARG B 1 63 ? 21.312 -8.172 10.195 1 87.44 63 ARG B CA 1
ATOM 3386 C C . ARG B 1 63 ? 19.984 -8.031 10.914 1 87.44 63 ARG B C 1
ATOM 3388 O O . ARG B 1 63 ? 19.359 -9.031 11.289 1 87.44 63 ARG B O 1
ATOM 3395 N N . GLU B 1 64 ? 19.531 -6.824 11.016 1 81.81 64 GLU B N 1
ATOM 3396 C CA . GLU B 1 64 ? 18.234 -6.578 11.625 1 81.81 64 GLU B CA 1
ATOM 3397 C C . GLU B 1 64 ? 17.094 -7.109 10.758 1 81.81 64 GLU B C 1
ATOM 3399 O O . GLU B 1 64 ? 16.125 -7.672 11.266 1 81.81 64 GLU B O 1
ATOM 3404 N N . GLU B 1 65 ? 17.234 -6.953 9.492 1 82.5 65 GLU B N 1
ATOM 3405 C CA . GLU B 1 65 ? 16.234 -7.441 8.547 1 82.5 65 GLU B CA 1
ATOM 3406 C C . GLU B 1 65 ? 16.125 -8.961 8.602 1 82.5 65 GLU B C 1
ATOM 3408 O O . GLU B 1 65 ? 15.016 -9.508 8.523 1 82.5 65 GLU B O 1
ATOM 3413 N N . VAL B 1 66 ? 17.25 -9.539 8.688 1 87.38 66 VAL B N 1
ATOM 3414 C CA . VAL B 1 66 ? 17.281 -10.992 8.75 1 87.38 66 VAL B CA 1
ATOM 3415 C C . VAL B 1 66 ? 16.531 -11.477 9.992 1 87.38 66 VAL B C 1
ATOM 3417 O O . VAL B 1 66 ? 15.742 -12.422 9.922 1 87.38 66 VAL B O 1
ATOM 3420 N N . GLN B 1 67 ? 16.703 -10.789 11.07 1 85.44 67 GLN B N 1
ATOM 3421 C CA . GLN B 1 67 ? 16.031 -11.148 12.312 1 85.44 67 GLN B CA 1
ATOM 3422 C C . GLN B 1 67 ? 14.531 -10.922 12.219 1 85.44 67 GLN B C 1
ATOM 3424 O O . GLN B 1 67 ? 13.742 -11.719 12.734 1 85.44 67 GLN B O 1
ATOM 3429 N N . GLU B 1 68 ? 14.227 -9.93 11.5 1 83.12 68 GLU B N 1
ATOM 3430 C CA . GLU B 1 68 ? 12.812 -9.602 11.344 1 83.12 68 GLU B CA 1
ATOM 3431 C C . GLU B 1 68 ? 12.094 -10.648 10.492 1 83.12 68 GLU B C 1
ATOM 3433 O O . GLU B 1 68 ? 10.953 -11.016 10.781 1 83.12 68 GLU B O 1
ATOM 3438 N N . VAL B 1 69 ? 12.68 -11.016 9.477 1 86 69 VAL B N 1
ATOM 3439 C CA . VAL B 1 69 ? 12.094 -12.016 8.586 1 86 69 VAL B CA 1
ATOM 3440 C C . VAL B 1 69 ? 11.859 -13.312 9.352 1 86 69 VAL B C 1
ATOM 3442 O O . VAL B 1 69 ? 10.828 -13.969 9.18 1 86 69 VAL B O 1
ATOM 3445 N N . GLN B 1 70 ? 12.773 -13.656 10.219 1 85.62 70 GLN B N 1
ATOM 3446 C CA . GLN B 1 70 ? 12.672 -14.891 10.992 1 85.62 70 GLN B CA 1
ATOM 3447 C C . GLN B 1 70 ? 11.5 -14.844 11.969 1 85.62 70 GLN B C 1
ATOM 3449 O O . GLN B 1 70 ? 10.93 -15.875 12.312 1 85.62 70 GLN B O 1
ATOM 3454 N N . LYS B 1 71 ? 11.102 -13.68 12.289 1 86.62 71 LYS B N 1
ATOM 3455 C CA . LYS B 1 71 ? 10.023 -13.492 13.25 1 86.62 71 LYS B CA 1
ATOM 3456 C C . LYS B 1 71 ? 8.672 -13.398 12.555 1 86.62 71 LYS B C 1
ATOM 3458 O O . LYS B 1 71 ? 7.625 -13.328 13.203 1 86.62 71 LYS B O 1
ATOM 3463 N N . ASN B 1 72 ? 8.75 -13.383 11.227 1 91.75 72 ASN B N 1
ATOM 3464 C CA . ASN B 1 72 ? 7.535 -13.352 10.414 1 91.75 72 ASN B CA 1
ATOM 3465 C C . ASN B 1 72 ? 7.289 -14.68 9.719 1 91.75 72 ASN B C 1
ATOM 3467 O O . ASN B 1 72 ? 7.855 -14.938 8.648 1 91.75 72 ASN B O 1
ATOM 3471 N N . PRO B 1 73 ? 6.375 -15.414 10.258 1 94.94 73 PRO B N 1
ATOM 3472 C CA . PRO B 1 73 ? 6.215 -16.781 9.75 1 94.94 73 PRO B CA 1
ATOM 3473 C C . PRO B 1 73 ? 5.887 -16.812 8.258 1 94.94 73 PRO B C 1
ATOM 3475 O O . PRO B 1 73 ? 6.391 -17.672 7.531 1 94.94 73 PRO B O 1
ATOM 3478 N N . GLU B 1 74 ? 5.09 -15.945 7.812 1 93.69 74 GLU B N 1
ATOM 3479 C CA . GLU B 1 74 ? 4.703 -15.945 6.402 1 93.69 74 GLU B CA 1
ATOM 3480 C C . GLU B 1 74 ? 5.906 -15.672 5.504 1 93.69 74 GLU B C 1
ATOM 3482 O O . GLU B 1 74 ? 6.137 -16.391 4.531 1 93.69 74 GLU B O 1
ATOM 3487 N N . LYS B 1 75 ? 6.66 -14.625 5.797 1 93.25 75 LYS B N 1
ATOM 3488 C CA . LYS B 1 75 ? 7.852 -14.305 5.016 1 93.25 75 LYS B CA 1
ATOM 3489 C C . LYS B 1 75 ? 8.883 -15.43 5.113 1 93.25 75 LYS B C 1
ATOM 3491 O O . LYS B 1 75 ? 9.5 -15.797 4.113 1 93.25 75 LYS B O 1
ATOM 3496 N N . PHE B 1 76 ? 9.008 -15.898 6.32 1 94.81 76 PHE B N 1
ATOM 3497 C CA . PHE B 1 76 ? 9.953 -16.984 6.574 1 94.81 76 PHE B CA 1
ATOM 3498 C C . PHE B 1 76 ? 9.609 -18.203 5.73 1 94.81 76 PHE B C 1
ATOM 3500 O O . PHE B 1 76 ? 10.484 -18.781 5.074 1 94.81 76 PHE B O 1
ATOM 3507 N N . LEU B 1 77 ? 8.367 -18.578 5.668 1 96.88 77 LEU B N 1
ATOM 3508 C CA . LEU B 1 77 ? 7.961 -19.781 4.949 1 96.88 77 LEU B CA 1
ATOM 3509 C C . LEU B 1 77 ? 8.109 -19.578 3.443 1 96.88 77 LEU B C 1
ATOM 3511 O O . LEU B 1 77 ? 8.43 -20.531 2.721 1 96.88 77 LEU B O 1
ATOM 3515 N N . GLN B 1 78 ? 7.891 -18.391 2.963 1 94.62 78 GLN B N 1
ATOM 3516 C CA . GLN B 1 78 ? 8.055 -18.125 1.538 1 94.62 78 GLN B CA 1
ATOM 3517 C C . GLN B 1 78 ? 9.5 -18.344 1.1 1 94.62 78 GLN B C 1
ATOM 3519 O O . GLN B 1 78 ? 9.75 -18.875 0.018 1 94.62 78 GLN B O 1
ATOM 3524 N N . GLU B 1 79 ? 10.422 -17.984 1.953 1 93.94 79 GLU B N 1
ATOM 3525 C CA . GLU B 1 79 ? 11.836 -18.203 1.678 1 93.94 79 GLU B CA 1
ATOM 3526 C C . GLU B 1 79 ? 12.18 -19.688 1.751 1 93.94 79 GLU B C 1
ATOM 3528 O O . GLU B 1 79 ? 12.914 -20.203 0.901 1 93.94 79 GLU B O 1
ATOM 3533 N N . VAL B 1 80 ? 11.594 -20.312 2.68 1 95.81 80 VAL B N 1
ATOM 3534 C CA . VAL B 1 80 ? 11.938 -21.703 2.951 1 95.81 80 VAL B CA 1
ATOM 3535 C C . VAL B 1 80 ? 11.406 -22.594 1.828 1 95.81 80 VAL B C 1
ATOM 3537 O O . VAL B 1 80 ? 12.016 -23.609 1.491 1 95.81 80 VAL B O 1
ATOM 3540 N N . LEU B 1 81 ? 10.336 -22.234 1.205 1 97.88 81 LEU B N 1
ATOM 3541 C CA . LEU B 1 81 ? 9.789 -23 0.095 1 97.88 81 LEU B CA 1
ATOM 3542 C C . LEU B 1 81 ? 10.82 -23.172 -1.015 1 97.88 81 LEU B C 1
ATOM 3544 O O . LEU B 1 81 ? 10.93 -24.234 -1.612 1 97.88 81 LEU B O 1
ATOM 3548 N N . ASN B 1 82 ? 11.547 -22.094 -1.297 1 97.25 82 ASN B N 1
ATOM 3549 C CA . ASN B 1 82 ? 12.594 -22.203 -2.309 1 97.25 82 ASN B CA 1
ATOM 3550 C C . ASN B 1 82 ? 13.734 -23.094 -1.837 1 97.25 82 ASN B C 1
ATOM 3552 O O . ASN B 1 82 ? 14.234 -23.922 -2.6 1 97.25 82 ASN B O 1
ATOM 3556 N N . LEU B 1 83 ? 14.086 -22.906 -0.62 1 95.94 83 LEU B N 1
ATOM 3557 C CA . LEU B 1 83 ? 15.188 -23.656 -0.043 1 95.94 83 LEU B CA 1
ATOM 3558 C C . LEU B 1 83 ? 14.922 -25.156 -0.126 1 95.94 83 LEU B C 1
ATOM 3560 O O . LEU B 1 83 ? 15.82 -25.938 -0.459 1 95.94 83 LEU B O 1
ATOM 3564 N N . VAL B 1 84 ? 13.703 -25.5 0.125 1 97.06 84 VAL B N 1
ATOM 3565 C CA . VAL B 1 84 ? 13.367 -26.906 0.214 1 97.06 84 VAL B CA 1
ATOM 3566 C C . VAL B 1 84 ? 12.891 -27.422 -1.147 1 97.06 84 VAL B C 1
ATOM 3568 O O . VAL B 1 84 ? 13.133 -28.578 -1.505 1 97.06 84 VAL B O 1
ATOM 3571 N N . GLY B 1 85 ? 12.297 -26.625 -1.923 1 98.12 85 GLY B N 1
ATOM 3572 C CA . GLY B 1 85 ? 11.656 -27.047 -3.158 1 98.12 85 GLY B CA 1
ATOM 3573 C C . GLY B 1 85 ? 12.617 -27.156 -4.324 1 98.12 85 GLY B C 1
ATOM 3574 O O . GLY B 1 85 ? 12.328 -27.812 -5.32 1 98.12 85 GLY B O 1
ATOM 3575 N N . TYR B 1 86 ? 13.773 -26.516 -4.211 1 98.31 86 TYR B N 1
ATOM 3576 C CA . TYR B 1 86 ? 14.664 -26.453 -5.363 1 98.31 86 TYR B CA 1
ATOM 3577 C C . TYR B 1 86 ? 16.062 -26.922 -4.984 1 98.31 86 TYR B C 1
ATOM 3579 O O . TYR B 1 86 ? 16.453 -26.844 -3.816 1 98.31 86 TYR B O 1
ATOM 3587 N N . GLU B 1 87 ? 16.766 -27.406 -5.977 1 97.88 87 GLU B N 1
ATOM 3588 C CA . GLU B 1 87 ? 18.219 -2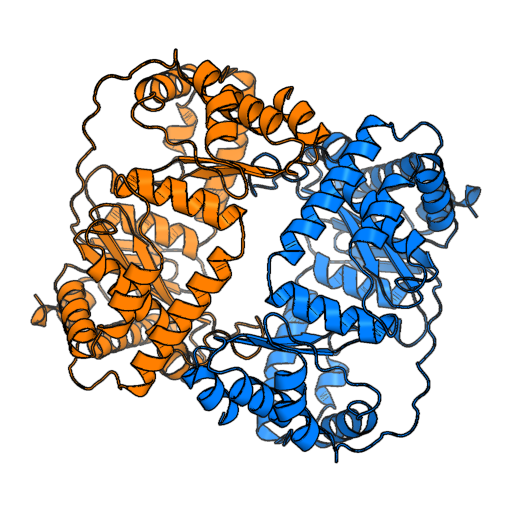7.469 -6 1 97.88 87 GLU B CA 1
ATOM 3589 C C . GLU B 1 87 ? 18.812 -26.484 -6.996 1 97.88 87 GLU B C 1
ATOM 3591 O O . GLU B 1 87 ? 18.203 -26.203 -8.031 1 97.88 87 GLU B O 1
ATOM 3596 N N . GLY B 1 88 ? 19.969 -25.922 -6.547 1 96 88 GLY B N 1
ATOM 3597 C CA . GLY B 1 88 ? 20.594 -24.953 -7.434 1 96 88 GLY B CA 1
ATOM 3598 C C . GLY B 1 88 ? 20.375 -23.516 -7.012 1 96 88 GLY B C 1
ATOM 3599 O O . GLY B 1 88 ? 20.141 -23.234 -5.832 1 96 88 GLY B O 1
ATOM 3600 N N . ALA B 1 89 ? 20.453 -22.578 -7.91 1 94.75 89 ALA B N 1
ATOM 3601 C CA . ALA B 1 89 ? 20.562 -21.141 -7.633 1 94.75 89 ALA B CA 1
ATOM 3602 C C . ALA B 1 89 ? 19.266 -20.609 -7.027 1 94.75 89 ALA B C 1
ATOM 3604 O O . ALA B 1 89 ? 19.297 -19.75 -6.145 1 94.75 89 ALA B O 1
ATOM 3605 N N . ILE B 1 90 ? 18.125 -21.125 -7.492 1 96.38 90 ILE B N 1
ATOM 3606 C CA . ILE B 1 90 ? 16.828 -20.625 -7.043 1 96.38 90 ILE B CA 1
ATOM 3607 C C . ILE B 1 90 ? 16.625 -20.984 -5.57 1 96.38 90 ILE B C 1
ATOM 3609 O O . ILE B 1 90 ? 15.836 -20.344 -4.875 1 96.38 90 ILE B O 1
ATOM 3613 N N . ALA B 1 91 ? 17.344 -21.969 -5.09 1 96.5 91 ALA B N 1
ATOM 3614 C CA . ALA B 1 91 ? 17.234 -22.391 -3.697 1 96.5 91 ALA B CA 1
ATOM 3615 C C . ALA B 1 91 ? 17.922 -21.391 -2.764 1 96.5 91 ALA B C 1
ATOM 3617 O O . ALA B 1 91 ? 17.688 -21.406 -1.552 1 96.5 91 ALA B O 1
ATOM 3618 N N . ASN B 1 92 ? 18.781 -20.594 -3.305 1 93.31 92 ASN B N 1
ATOM 3619 C CA . ASN B 1 92 ? 19.5 -19.625 -2.473 1 93.31 92 ASN B CA 1
ATOM 3620 C C . ASN B 1 92 ? 18.531 -18.594 -1.877 1 93.31 92 ASN B C 1
ATOM 3622 O O . ASN B 1 92 ? 17.609 -18.141 -2.547 1 93.31 92 ASN B O 1
ATOM 3626 N N . PRO B 1 93 ? 18.766 -18.297 -0.594 1 92.06 93 PRO B N 1
ATOM 3627 C CA . PRO B 1 93 ? 17.906 -17.281 0.009 1 92.06 93 PRO B CA 1
ATOM 3628 C C . PRO B 1 93 ? 18.078 -15.906 -0.629 1 92.06 93 PRO B C 1
ATOM 3630 O O . PRO B 1 93 ? 19.188 -15.539 -1.035 1 92.06 93 PRO B O 1
ATOM 3633 N N . LEU B 1 94 ? 16.984 -15.211 -0.775 1 90.88 94 LEU B N 1
ATOM 3634 C CA . LEU B 1 94 ? 17.047 -13.836 -1.253 1 90.88 94 LEU B CA 1
ATOM 3635 C C . LEU B 1 94 ? 17.703 -12.93 -0.217 1 90.88 94 LEU B C 1
ATOM 3637 O O . LEU B 1 94 ? 18.5 -12.055 -0.567 1 90.88 94 LEU B O 1
ATOM 3641 N N . ILE B 1 95 ? 17.344 -13.164 1.069 1 88 95 ILE B N 1
ATOM 3642 C CA . ILE B 1 95 ? 17.969 -12.422 2.164 1 88 95 ILE B CA 1
ATOM 3643 C C . ILE B 1 95 ? 19.203 -13.18 2.668 1 88 95 ILE B C 1
ATOM 3645 O O . ILE B 1 95 ? 19.125 -14.375 2.951 1 88 95 ILE B O 1
ATOM 3649 N N . ALA B 1 96 ? 20.297 -12.5 2.838 1 88.5 96 ALA B N 1
ATOM 3650 C CA . ALA B 1 96 ? 21.562 -13.109 3.238 1 88.5 96 ALA B CA 1
ATOM 3651 C C . ALA B 1 96 ? 21.438 -13.758 4.613 1 88.5 96 ALA B C 1
ATOM 3653 O O . ALA B 1 96 ? 20.984 -13.125 5.566 1 88.5 96 ALA B O 1
ATOM 3654 N N . PRO B 1 97 ? 21.828 -15.023 4.656 1 87.75 97 PRO B N 1
ATOM 3655 C CA . PRO B 1 97 ? 21.859 -15.664 5.977 1 87.75 97 PRO B CA 1
ATOM 3656 C C . PRO B 1 97 ? 22.859 -15.008 6.93 1 87.75 97 PRO B C 1
ATOM 3658 O O . PRO B 1 97 ? 23.781 -14.328 6.484 1 87.75 97 PRO B O 1
ATOM 3661 N N . GLU B 1 98 ? 22.672 -15.234 8.188 1 87.88 98 GLU B N 1
ATOM 3662 C CA . GLU B 1 98 ? 23.5 -14.617 9.219 1 87.88 98 GLU B CA 1
ATOM 3663 C C . GLU B 1 98 ? 24.969 -14.977 9.047 1 87.88 98 GLU B C 1
ATOM 3665 O O . GLU B 1 98 ? 25.844 -14.133 9.211 1 87.88 98 GLU B O 1
ATOM 3670 N N . GLU B 1 99 ? 25.25 -16.172 8.664 1 89.38 99 GLU B N 1
ATOM 3671 C CA . GLU B 1 99 ? 26.625 -16.625 8.484 1 89.38 99 GLU B CA 1
ATOM 3672 C C . GLU B 1 99 ? 27.312 -15.875 7.352 1 89.38 99 GLU B C 1
ATOM 3674 O O . GLU B 1 99 ? 28.516 -15.586 7.434 1 89.38 99 GLU B O 1
ATOM 3679 N N . ALA B 1 100 ? 26.562 -15.609 6.359 1 90.88 100 ALA B N 1
ATOM 3680 C CA . ALA B 1 100 ? 27.125 -14.883 5.219 1 90.88 100 ALA B CA 1
ATOM 3681 C C . ALA B 1 100 ? 27.406 -13.43 5.586 1 90.88 100 ALA B C 1
ATOM 3683 O O . ALA B 1 100 ? 28.375 -12.844 5.105 1 90.88 100 ALA B O 1
ATOM 3684 N N . LEU B 1 101 ? 26.594 -12.836 6.43 1 92.12 101 LEU B N 1
ATOM 3685 C CA . LEU B 1 101 ? 26.734 -11.438 6.82 1 92.12 101 LEU B CA 1
ATOM 3686 C C . LEU B 1 101 ? 28.047 -11.219 7.57 1 92.12 101 LEU B C 1
ATOM 3688 O O . LEU B 1 101 ? 28.594 -10.109 7.566 1 92.12 101 LEU B O 1
ATOM 3692 N N . GLU B 1 102 ? 28.547 -12.281 8.156 1 91.25 102 GLU B N 1
ATOM 3693 C CA . GLU B 1 102 ? 29.797 -12.18 8.922 1 91.25 102 GLU B CA 1
ATOM 3694 C C . GLU B 1 102 ? 31 -12.109 7.996 1 91.25 102 GLU B C 1
ATOM 3696 O O . GLU B 1 102 ? 32.062 -11.617 8.391 1 91.25 102 GLU B O 1
ATOM 3701 N N . ILE B 1 103 ? 30.828 -12.508 6.793 1 93.75 103 ILE B N 1
ATOM 3702 C CA . ILE B 1 103 ? 31.969 -12.641 5.895 1 93.75 103 ILE B CA 1
ATOM 3703 C C . ILE B 1 103 ? 31.922 -11.531 4.836 1 93.75 103 ILE B C 1
ATOM 3705 O O . ILE B 1 103 ? 32.969 -11.156 4.281 1 93.75 103 ILE B O 1
ATOM 3709 N N . ILE B 1 104 ? 30.781 -10.984 4.547 1 94.69 104 ILE B N 1
ATOM 3710 C CA . ILE B 1 104 ? 30.594 -10 3.486 1 94.69 104 ILE B CA 1
ATOM 3711 C C . ILE B 1 104 ? 31.359 -8.719 3.828 1 94.69 104 ILE B C 1
ATOM 3713 O O . ILE B 1 104 ? 31.344 -8.273 4.977 1 94.69 104 ILE B O 1
ATOM 3717 N N . ASN B 1 105 ? 32.094 -8.195 2.939 1 95.25 105 ASN B N 1
ATOM 3718 C CA . ASN B 1 105 ? 32.812 -6.926 3.041 1 95.25 105 ASN B CA 1
ATOM 3719 C C . ASN B 1 105 ? 32.812 -6.188 1.705 1 95.25 105 ASN B C 1
ATOM 3721 O O . ASN B 1 105 ? 32.25 -6.656 0.724 1 95.25 105 ASN B O 1
ATOM 3725 N N . ALA B 1 106 ? 33.469 -5.117 1.659 1 96.12 106 ALA B N 1
ATOM 3726 C CA . ALA B 1 106 ? 33.469 -4.25 0.485 1 96.12 106 ALA B CA 1
ATOM 3727 C C . ALA B 1 106 ? 34.094 -4.957 -0.721 1 96.12 106 ALA B C 1
ATOM 3729 O O . ALA B 1 106 ? 33.562 -4.844 -1.839 1 96.12 106 ALA B O 1
ATOM 3730 N N . ASP B 1 107 ? 35.094 -5.723 -0.491 1 96.31 107 ASP B N 1
ATOM 3731 C CA . ASP B 1 107 ? 35.781 -6.398 -1.583 1 96.31 107 ASP B CA 1
ATOM 3732 C C . ASP B 1 107 ? 34.906 -7.469 -2.215 1 96.31 107 ASP B C 1
ATOM 3734 O O . ASP B 1 107 ? 34.875 -7.605 -3.439 1 96.31 107 ASP B O 1
ATOM 3738 N N . ILE B 1 108 ? 34.281 -8.172 -1.42 1 95.38 108 ILE B N 1
ATOM 3739 C CA . ILE B 1 108 ? 33.375 -9.234 -1.901 1 95.38 108 ILE B CA 1
ATOM 3740 C C . ILE B 1 108 ? 32.25 -8.625 -2.719 1 95.38 108 ILE B C 1
ATOM 3742 O O . ILE B 1 108 ? 31.922 -9.125 -3.799 1 95.38 108 ILE B O 1
ATOM 3746 N N . ILE B 1 109 ? 31.656 -7.551 -2.238 1 95.12 109 ILE B N 1
ATOM 3747 C CA . ILE B 1 109 ? 30.562 -6.895 -2.936 1 95.12 109 ILE B CA 1
ATOM 3748 C C . ILE B 1 109 ? 31.062 -6.312 -4.258 1 95.12 109 ILE B C 1
ATOM 3750 O O . ILE B 1 109 ? 30.375 -6.398 -5.281 1 95.12 109 ILE B O 1
ATOM 3754 N N . ARG B 1 110 ? 32.219 -5.766 -4.18 1 94.44 110 ARG B N 1
ATOM 3755 C CA . ARG B 1 110 ? 32.812 -5.199 -5.383 1 94.44 110 ARG B CA 1
ATOM 3756 C C . ARG B 1 110 ? 33.031 -6.273 -6.449 1 94.44 110 ARG B C 1
ATOM 3758 O O . ARG B 1 110 ? 32.719 -6.051 -7.625 1 94.44 110 ARG B O 1
ATOM 3765 N N . LYS B 1 111 ? 33.531 -7.359 -6.047 1 92.62 111 LYS B N 1
ATOM 3766 C CA . LYS B 1 111 ? 33.75 -8.469 -6.973 1 92.62 111 LYS 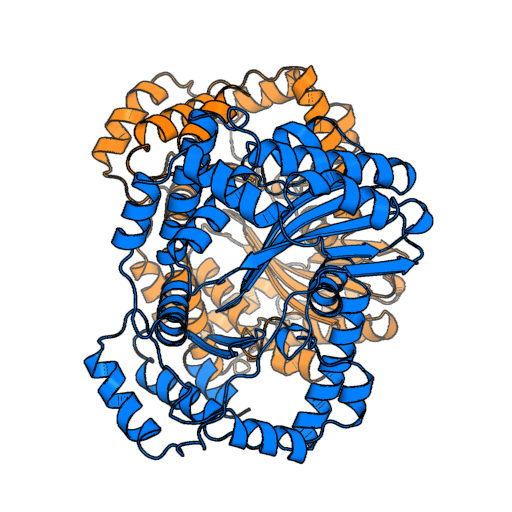B CA 1
ATOM 3767 C C . LYS B 1 111 ? 32.438 -8.938 -7.578 1 92.62 111 LYS B C 1
ATOM 3769 O O . LYS B 1 111 ? 32.344 -9.141 -8.789 1 92.62 111 LYS B O 1
ATOM 3774 N N . PHE B 1 112 ? 31.453 -9.109 -6.77 1 92.06 112 PHE B N 1
ATOM 3775 C CA . PHE B 1 112 ? 30.141 -9.508 -7.246 1 92.06 112 PHE B CA 1
ATOM 3776 C C . PHE B 1 112 ? 29.609 -8.508 -8.266 1 92.06 112 PHE B C 1
ATOM 3778 O O . PHE B 1 112 ? 29.109 -8.891 -9.32 1 92.06 112 PHE B O 1
ATOM 3785 N N . TYR B 1 113 ? 29.672 -7.273 -7.828 1 92.62 113 TYR B N 1
ATOM 3786 C CA . TYR B 1 113 ? 29.219 -6.203 -8.703 1 92.62 113 TYR B CA 1
ATOM 3787 C C . TYR B 1 113 ? 29.891 -6.281 -10.07 1 92.62 113 TYR B C 1
ATOM 3789 O O . TYR B 1 113 ? 29.219 -6.293 -11.102 1 92.62 113 TYR B O 1
ATOM 3797 N N . HIS B 1 114 ? 31.172 -6.434 -10.094 1 90.19 114 HIS B N 1
ATOM 3798 C CA . HIS B 1 114 ? 31.938 -6.453 -11.336 1 90.19 114 HIS B CA 1
ATOM 3799 C C . HIS B 1 114 ? 31.547 -7.648 -12.203 1 90.19 114 HIS B C 1
ATOM 3801 O O . HIS B 1 114 ? 31.531 -7.551 -13.43 1 90.19 114 HIS B O 1
ATOM 3807 N N . GLU B 1 115 ? 31.219 -8.648 -11.547 1 88.94 115 GLU B N 1
ATOM 3808 C CA . GLU B 1 115 ? 30.922 -9.883 -12.266 1 88.94 115 GLU B CA 1
ATOM 3809 C C . GLU B 1 115 ? 29.484 -9.891 -12.789 1 88.94 115 GLU B C 1
ATOM 3811 O O . GLU B 1 115 ? 29.188 -10.547 -13.789 1 88.94 115 GLU B O 1
ATOM 3816 N N . ASN B 1 116 ? 28.625 -9.148 -12.148 1 90.19 116 ASN B N 1
ATOM 3817 C CA . ASN B 1 116 ? 27.203 -9.375 -12.445 1 90.19 116 ASN B CA 1
ATOM 3818 C C . ASN B 1 116 ? 26.547 -8.125 -13.023 1 90.19 116 ASN B C 1
ATOM 3820 O O . ASN B 1 116 ? 25.547 -8.211 -13.727 1 90.19 116 ASN B O 1
ATOM 3824 N N . PHE B 1 117 ? 27.094 -6.953 -12.703 1 92 117 PHE B N 1
ATOM 3825 C CA . PHE B 1 117 ? 26.547 -5.711 -13.234 1 92 117 PHE B CA 1
ATOM 3826 C C . PHE B 1 117 ? 27.297 -5.277 -14.484 1 92 117 PHE B C 1
ATOM 3828 O O . PHE B 1 117 ? 28.188 -4.426 -14.414 1 92 117 PHE B O 1
ATOM 3835 N N . THR B 1 118 ? 26.938 -5.914 -15.609 1 91.56 118 THR B N 1
ATOM 3836 C CA . THR B 1 118 ? 27.625 -5.707 -16.875 1 91.56 118 THR B CA 1
ATOM 3837 C C . THR B 1 118 ? 26.656 -5.156 -17.922 1 91.56 118 THR B C 1
ATOM 3839 O O . THR B 1 118 ? 25.438 -5.293 -17.797 1 91.56 118 THR B O 1
ATOM 3842 N N . ALA B 1 119 ? 27.125 -4.574 -18.984 1 90.25 119 ALA B N 1
ATOM 3843 C CA . ALA B 1 119 ? 26.359 -3.838 -19.984 1 90.25 119 ALA B CA 1
ATOM 3844 C C . ALA B 1 119 ? 25.359 -4.75 -20.688 1 90.25 119 ALA B C 1
ATOM 3846 O O . ALA B 1 119 ? 24.281 -4.305 -21.109 1 90.25 119 ALA B O 1
ATOM 3847 N N . ASP B 1 120 ? 25.688 -6.02 -20.812 1 88.12 120 ASP B N 1
ATOM 3848 C CA . ASP B 1 120 ? 24.828 -6.949 -21.547 1 88.12 120 ASP B CA 1
ATOM 3849 C C . ASP B 1 120 ? 23.688 -7.457 -20.672 1 88.12 120 ASP B C 1
ATOM 3851 O O . ASP B 1 120 ? 22.812 -8.18 -21.141 1 88.12 120 ASP B O 1
ATOM 3855 N N . ARG B 1 121 ? 23.656 -6.996 -19.422 1 89.94 121 ARG B N 1
ATOM 3856 C CA . ARG B 1 121 ? 22.656 -7.508 -18.484 1 89.94 121 ARG B CA 1
ATOM 3857 C C . ARG B 1 121 ? 21.797 -6.375 -17.922 1 89.94 121 ARG B C 1
ATOM 3859 O O . ARG B 1 121 ? 21.172 -6.535 -16.875 1 89.94 121 ARG B O 1
ATOM 3866 N N . VAL B 1 122 ? 21.844 -5.27 -18.547 1 92.5 122 VAL B N 1
ATOM 3867 C CA . VAL B 1 122 ? 21.141 -4.117 -18 1 92.5 122 VAL B CA 1
ATOM 3868 C C . VAL B 1 122 ? 20.156 -3.574 -19.031 1 92.5 122 VAL B C 1
ATOM 3870 O O . VAL B 1 122 ? 20.469 -3.527 -20.219 1 92.5 122 VAL B O 1
ATOM 3873 N N . VAL B 1 123 ? 19.016 -3.234 -18.594 1 95.38 123 VAL B N 1
ATOM 3874 C CA . VAL B 1 123 ? 18.016 -2.529 -19.391 1 95.38 123 VAL B CA 1
ATOM 3875 C C . VAL B 1 123 ? 17.625 -1.225 -18.688 1 95.38 123 VAL B C 1
ATOM 3877 O O . VAL B 1 123 ? 17.391 -1.205 -17.484 1 95.38 123 VAL B O 1
ATOM 3880 N N . LEU B 1 124 ? 17.703 -0.127 -19.391 1 96.5 124 LEU B N 1
ATOM 3881 C CA . LEU B 1 124 ? 17.125 1.136 -18.938 1 96.5 124 LEU B CA 1
ATOM 3882 C C . LEU B 1 124 ? 15.742 1.357 -19.547 1 96.5 124 LEU B C 1
ATOM 3884 O O . LEU B 1 124 ? 15.602 1.368 -20.781 1 96.5 124 LEU B O 1
ATOM 3888 N N . ALA B 1 125 ? 14.766 1.382 -18.703 1 96.75 125 ALA B N 1
ATOM 3889 C CA . ALA B 1 125 ? 13.391 1.593 -19.141 1 96.75 125 ALA B CA 1
ATOM 3890 C C . ALA B 1 125 ? 12.812 2.871 -18.531 1 96.75 125 ALA B C 1
ATOM 3892 O O . ALA B 1 125 ? 13.172 3.256 -17.422 1 96.75 125 ALA B O 1
ATOM 3893 N N . ALA B 1 126 ? 11.953 3.549 -19.234 1 96.81 126 ALA B N 1
ATOM 3894 C CA . ALA B 1 126 ? 11.297 4.77 -18.781 1 96.81 126 ALA B CA 1
ATOM 3895 C C . ALA B 1 126 ? 9.867 4.852 -19.312 1 96.81 126 ALA B C 1
ATOM 3897 O O . ALA B 1 126 ? 9.539 4.242 -20.328 1 96.81 126 ALA B O 1
ATOM 3898 N N . SER B 1 127 ? 9.047 5.457 -18.625 1 95.25 127 SER B N 1
ATOM 3899 C CA . SER B 1 127 ? 7.676 5.75 -19.031 1 95.25 127 SER B CA 1
ATOM 3900 C C . SER B 1 127 ? 7.375 7.238 -18.938 1 95.25 127 SER B C 1
ATOM 3902 O O . SER B 1 127 ? 7.797 7.902 -17.984 1 95.25 127 SER B O 1
ATOM 3904 N N . GLY B 1 128 ? 6.641 7.766 -19.938 1 91.75 128 GLY B N 1
ATOM 3905 C CA . GLY B 1 128 ? 6.309 9.18 -19.984 1 91.75 128 GLY B CA 1
ATOM 3906 C C . GLY B 1 128 ? 7.414 10.039 -20.578 1 91.75 128 GLY B C 1
ATOM 3907 O O . GLY B 1 128 ? 7.477 11.242 -20.312 1 91.75 128 GLY B O 1
ATOM 3908 N N . VAL B 1 129 ? 8.305 9.406 -21.234 1 94.25 129 VAL B N 1
ATOM 3909 C CA . VAL B 1 129 ? 9.445 10.094 -21.844 1 94.25 129 VAL B CA 1
ATOM 3910 C C . VAL B 1 129 ? 9.531 9.734 -23.328 1 94.25 129 VAL B C 1
ATOM 3912 O O . VAL B 1 129 ? 9.273 8.594 -23.719 1 94.25 129 VAL B O 1
ATOM 3915 N N . ASP B 1 130 ? 9.875 10.75 -24.109 1 94.44 130 ASP B N 1
ATOM 3916 C CA . ASP B 1 130 ? 10.18 10.453 -25.516 1 94.44 130 ASP B CA 1
ATOM 3917 C C . ASP B 1 130 ? 11.406 9.555 -25.641 1 94.44 130 ASP B C 1
ATOM 3919 O O . ASP B 1 130 ? 12.43 9.805 -25 1 94.44 130 ASP B O 1
ATOM 3923 N N . HIS B 1 131 ? 11.242 8.547 -26.422 1 95.06 131 HIS B N 1
ATOM 3924 C CA . HIS B 1 131 ? 12.297 7.543 -26.5 1 95.06 131 HIS B CA 1
ATOM 3925 C C . HIS B 1 131 ? 13.609 8.156 -26.969 1 95.06 131 HIS B C 1
ATOM 3927 O O . HIS B 1 131 ? 14.672 7.859 -26.422 1 95.06 131 HIS B O 1
ATOM 3933 N N . GLN B 1 132 ? 13.562 8.992 -27.984 1 95.94 132 GLN B N 1
ATOM 3934 C CA . GLN B 1 132 ? 14.789 9.602 -28.516 1 95.94 132 GLN B CA 1
ATOM 3935 C C . GLN B 1 132 ? 15.43 10.516 -27.469 1 95.94 132 GLN B C 1
ATOM 3937 O O . GLN B 1 132 ? 16.656 10.555 -27.344 1 95.94 132 GLN B O 1
ATOM 3942 N N . GLN B 1 133 ? 14.625 11.172 -26.719 1 94.38 133 GLN B N 1
ATOM 3943 C CA . GLN B 1 133 ? 15.148 12.008 -25.656 1 94.38 133 GLN B CA 1
ATOM 3944 C C . GLN B 1 133 ? 15.883 11.172 -24.609 1 94.38 133 GLN B C 1
ATOM 3946 O O . GLN B 1 133 ? 16.938 11.57 -24.125 1 94.38 133 GLN B O 1
ATOM 3951 N N . LEU B 1 134 ? 15.281 10.07 -24.297 1 96.19 134 LEU B N 1
ATOM 3952 C CA . LEU B 1 134 ? 15.93 9.156 -23.359 1 96.19 134 LEU B CA 1
ATOM 3953 C C . LEU B 1 134 ? 17.281 8.688 -23.906 1 96.19 134 LEU B C 1
ATOM 3955 O O . LEU B 1 134 ? 18.281 8.688 -23.188 1 96.19 134 LEU B O 1
ATOM 3959 N N . LEU B 1 135 ? 17.328 8.32 -25.156 1 95.88 135 LEU B N 1
ATOM 3960 C CA . LEU B 1 135 ? 18.547 7.844 -25.781 1 95.88 135 LEU B CA 1
ATOM 3961 C C . LEU B 1 135 ? 19.625 8.922 -25.781 1 95.88 135 LEU B C 1
ATOM 3963 O O . LEU B 1 135 ? 20.781 8.641 -25.5 1 95.88 135 LEU B O 1
ATOM 3967 N N . ASP B 1 136 ? 19.203 10.117 -26.031 1 95.88 136 ASP B N 1
ATOM 3968 C CA . ASP B 1 136 ? 20.141 11.227 -26.109 1 95.88 136 ASP B CA 1
ATOM 3969 C C . ASP B 1 136 ? 20.875 11.422 -24.781 1 95.88 136 ASP B C 1
ATOM 3971 O O . ASP B 1 136 ? 22.062 11.773 -24.766 1 95.88 136 ASP B O 1
ATOM 3975 N N . VAL B 1 137 ? 20.219 11.18 -23.766 1 95.44 137 VAL B N 1
ATOM 3976 C CA . VAL B 1 137 ? 20.812 11.367 -22.438 1 95.44 137 VAL B CA 1
ATOM 3977 C C . VAL B 1 137 ? 21.578 10.109 -22.031 1 95.44 137 VAL B C 1
ATOM 3979 O O . VAL B 1 137 ? 22.688 10.195 -21.5 1 95.44 137 VAL B O 1
ATOM 3982 N N . ALA B 1 138 ? 21.031 8.953 -22.312 1 95.88 138 ALA B N 1
ATOM 3983 C CA . ALA B 1 138 ? 21.516 7.688 -21.766 1 95.88 138 ALA B CA 1
ATOM 3984 C C . ALA B 1 138 ? 22.719 7.172 -22.547 1 95.88 138 ALA B C 1
ATOM 3986 O O . ALA B 1 138 ? 23.641 6.598 -21.969 1 95.88 138 ALA B O 1
ATOM 3987 N N . GLU B 1 139 ? 22.75 7.301 -23.828 1 94.88 139 GLU B N 1
ATOM 3988 C CA . GLU B 1 139 ? 23.734 6.668 -24.688 1 94.88 139 GLU B CA 1
ATOM 3989 C C . GLU B 1 139 ? 25.156 7.078 -24.312 1 94.88 139 GLU B C 1
ATOM 3991 O O . GLU B 1 139 ? 26.031 6.227 -24.125 1 94.88 139 GLU B O 1
ATOM 3996 N N . PRO B 1 140 ? 25.406 8.359 -24.109 1 94.31 140 PRO B N 1
ATOM 3997 C CA . PRO B 1 140 ? 26.766 8.75 -23.719 1 94.31 140 PRO B CA 1
ATOM 3998 C C . PRO B 1 140 ? 27.188 8.172 -22.375 1 94.31 140 PRO B C 1
ATOM 4000 O O . PRO B 1 140 ? 28.375 7.957 -22.125 1 94.31 140 PRO B O 1
ATOM 4003 N N . LEU B 1 141 ? 26.266 7.926 -21.547 1 92.81 141 LEU B N 1
ATOM 4004 C CA . LEU B 1 141 ? 26.547 7.445 -20.203 1 92.81 141 LEU B CA 1
ATOM 4005 C C . LEU B 1 141 ? 26.781 5.938 -20.203 1 92.81 141 LEU B C 1
ATOM 4007 O O . LEU B 1 141 ? 27.406 5.402 -19.281 1 92.81 141 LEU B O 1
ATOM 4011 N N . LEU B 1 142 ? 26.25 5.262 -21.188 1 92.94 142 LEU B N 1
ATOM 4012 C CA . LEU B 1 142 ? 26.266 3.803 -21.188 1 92.94 142 LEU B CA 1
ATOM 4013 C C . LEU B 1 142 ? 27.266 3.254 -22.188 1 92.94 142 LEU B C 1
ATOM 4015 O O . LEU B 1 142 ?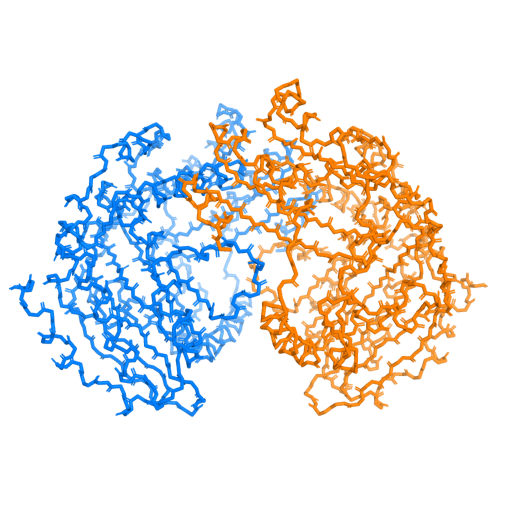 27.594 2.064 -22.156 1 92.94 142 LEU B O 1
ATOM 4019 N N . SER B 1 143 ? 27.844 4.094 -22.984 1 88.69 143 SER B N 1
ATOM 4020 C CA . SER B 1 143 ? 28.641 3.664 -24.141 1 88.69 143 SER B CA 1
ATOM 4021 C C . SER B 1 143 ? 29.938 2.986 -23.688 1 88.69 143 SER B C 1
ATOM 4023 O O . SER B 1 143 ? 30.438 2.096 -24.375 1 88.69 143 SER B O 1
ATOM 4025 N N . ASP B 1 144 ? 30.391 3.279 -22.484 1 89.06 144 ASP B N 1
ATOM 4026 C CA . ASP B 1 144 ? 31.688 2.748 -22.062 1 89.06 144 ASP B CA 1
ATOM 4027 C C . ASP B 1 144 ? 31.531 1.742 -20.938 1 89.06 144 ASP B C 1
ATOM 4029 O O . ASP B 1 144 ? 32.5 1.419 -20.234 1 89.06 144 ASP B O 1
ATOM 4033 N N . TRP B 1 145 ? 30.328 1.339 -20.75 1 88.12 145 TRP B N 1
ATOM 4034 C CA . TRP B 1 145 ? 30.109 0.371 -19.688 1 88.12 145 TRP B CA 1
ATOM 4035 C C . TRP B 1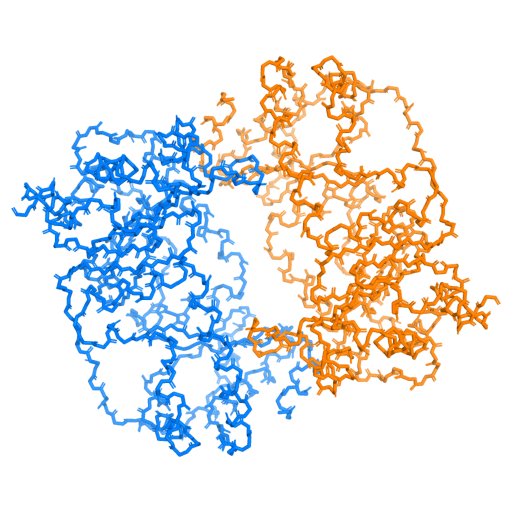 145 ? 30.703 -0.987 -20.047 1 88.12 145 TRP B C 1
ATOM 4037 O O . TRP B 1 145 ? 30.547 -1.455 -21.188 1 88.12 145 TRP B O 1
ATOM 4047 N N . HIS B 1 146 ? 31.453 -1.534 -19.203 1 84 146 HIS B N 1
ATOM 4048 C CA . HIS B 1 146 ? 32.156 -2.779 -19.453 1 84 146 HIS B CA 1
ATOM 4049 C C . HIS B 1 146 ? 31.203 -3.912 -19.797 1 84 146 HIS B C 1
ATOM 4051 O O . HIS B 1 146 ? 30.141 -4.023 -19.203 1 84 146 HIS B O 1
ATOM 4057 N N . LYS B 1 147 ? 31.719 -4.613 -20.891 1 81.25 147 LYS B N 1
ATOM 4058 C CA . LYS B 1 147 ? 30.984 -5.828 -21.234 1 81.25 147 LYS B CA 1
ATOM 4059 C C . LYS B 1 147 ? 31.469 -7.02 -20.422 1 81.25 147 LYS B C 1
ATOM 4061 O O . LYS B 1 147 ? 32.656 -7.152 -20.172 1 81.25 147 LYS B O 1
ATOM 4066 N N . GLY B 1 148 ? 30.656 -7.453 -19.562 1 73.62 148 GLY B N 1
ATOM 4067 C CA . GLY B 1 148 ? 31.047 -8.602 -18.766 1 73.62 148 GLY B CA 1
ATOM 4068 C C . GLY B 1 148 ? 31.25 -9.859 -19.594 1 73.62 148 GLY B C 1
ATOM 4069 O O . GLY B 1 148 ? 31.094 -9.836 -20.812 1 73.62 148 GLY B O 1
ATOM 4070 N N . SER B 1 149 ? 32.031 -10.812 -18.906 1 76.44 149 SER B N 1
ATOM 4071 C CA . SER B 1 149 ? 32.094 -12.133 -19.516 1 76.44 149 SER B CA 1
ATOM 4072 C C . SER B 1 149 ? 30.75 -12.836 -19.484 1 76.44 149 SER B C 1
ATOM 4074 O O . SER B 1 149 ? 29.969 -12.633 -18.562 1 76.44 149 SER B O 1
ATOM 4076 N N . PRO B 1 150 ? 30.5 -13.445 -20.609 1 70.75 150 PRO B N 1
ATOM 4077 C CA . PRO B 1 150 ? 29.234 -14.195 -20.578 1 70.75 150 PRO B CA 1
ATOM 4078 C C . PRO B 1 150 ? 29.141 -15.125 -19.375 1 70.75 150 PRO B C 1
ATOM 4080 O O . PRO B 1 150 ? 30.094 -15.844 -19.062 1 70.75 150 PRO B O 1
ATOM 4083 N N . VAL B 1 151 ? 28.25 -14.789 -18.516 1 74.19 151 VAL B N 1
ATOM 4084 C CA . VAL B 1 151 ? 28.016 -15.688 -17.391 1 74.19 151 VAL B CA 1
ATOM 4085 C C . VAL B 1 151 ? 26.781 -16.547 -17.672 1 74.19 151 VAL B C 1
ATOM 4087 O O . VAL B 1 151 ? 25.75 -16.047 -18.094 1 74.19 151 VAL B O 1
ATOM 4090 N N . GLU B 1 152 ? 27.062 -17.891 -17.641 1 80.88 152 GLU B N 1
ATOM 4091 C CA . GLU B 1 152 ? 25.938 -18.797 -17.797 1 80.88 152 GLU B CA 1
ATOM 4092 C C . GLU B 1 152 ? 24.969 -18.688 -16.625 1 80.88 152 GLU B C 1
ATOM 4094 O O . GLU B 1 152 ? 25.391 -18.562 -15.469 1 80.88 152 GLU B O 1
ATOM 4099 N N . THR B 1 153 ? 23.688 -18.609 -16.969 1 84.12 153 THR B N 1
ATOM 4100 C CA . THR B 1 153 ? 22.672 -18.641 -15.93 1 84.12 153 THR B CA 1
ATOM 4101 C C . THR B 1 153 ? 22.719 -19.953 -15.172 1 84.12 153 THR B C 1
ATOM 4103 O O . THR B 1 153 ? 22.641 -21.031 -15.781 1 84.12 153 THR B O 1
ATOM 4106 N N . PRO B 1 154 ? 22.859 -19.812 -13.914 1 88.44 154 PRO B N 1
ATOM 4107 C CA . PRO B 1 154 ? 22.891 -21.062 -13.148 1 88.44 154 PRO B CA 1
ATOM 4108 C C . PRO B 1 154 ? 21.578 -21.844 -13.25 1 88.44 154 PRO B C 1
ATOM 4110 O O . PRO B 1 154 ? 20.5 -21.25 -13.297 1 88.44 154 PRO B O 1
ATOM 4113 N N . LYS B 1 155 ? 21.688 -23.125 -13.266 1 90.75 155 LYS B N 1
ATOM 4114 C CA . LYS B 1 155 ? 20.516 -24 -13.391 1 90.75 155 LYS B CA 1
ATOM 4115 C C . LYS B 1 155 ? 19.891 -24.281 -12.031 1 90.75 155 LYS B C 1
ATOM 4117 O O . LYS B 1 155 ? 20.578 -24.266 -11.008 1 90.75 155 LYS B O 1
ATOM 4122 N N . SER B 1 156 ? 18.609 -24.469 -12.047 1 95.88 156 SER B N 1
ATOM 4123 C CA . SER B 1 156 ? 17.859 -24.906 -10.875 1 95.88 156 SER B CA 1
ATOM 4124 C C . SER B 1 156 ? 16.891 -26.031 -11.227 1 95.88 156 SER B C 1
ATOM 4126 O O . SER B 1 156 ? 16.375 -26.094 -12.344 1 95.88 156 SER B O 1
ATOM 4128 N N . THR B 1 157 ? 16.781 -26.953 -10.289 1 97.44 157 THR B N 1
ATOM 4129 C CA . THR B 1 157 ? 15.875 -28.078 -10.461 1 97.44 157 THR B CA 1
ATOM 4130 C C . THR B 1 157 ? 14.867 -28.141 -9.312 1 97.44 157 THR B C 1
ATOM 4132 O O . THR B 1 157 ? 15.25 -28.031 -8.148 1 97.44 157 THR B O 1
ATOM 4135 N N . TYR B 1 158 ? 13.641 -28.281 -9.688 1 98.25 158 TYR B N 1
ATOM 4136 C CA . TYR B 1 158 ? 12.602 -28.469 -8.68 1 98.25 158 TYR B CA 1
ATOM 4137 C C . TYR B 1 158 ? 12.57 -29.906 -8.188 1 98.25 158 TYR B C 1
ATOM 4139 O O . TYR B 1 158 ? 12.555 -30.844 -8.992 1 98.25 158 TYR B O 1
ATOM 4147 N N . THR B 1 159 ? 12.516 -30.125 -6.844 1 97.94 159 THR B N 1
ATOM 4148 C CA . THR B 1 159 ? 12.562 -31.469 -6.285 1 97.94 159 THR B CA 1
ATOM 4149 C C . THR B 1 159 ? 11.391 -31.688 -5.332 1 97.94 159 THR B C 1
ATOM 4151 O O . THR B 1 159 ? 11.055 -32.844 -5.012 1 97.94 159 THR B O 1
ATOM 4154 N N . GLY B 1 160 ? 10.703 -30.641 -4.902 1 97.75 160 GLY B N 1
ATOM 4155 C CA . GLY B 1 160 ? 9.766 -30.766 -3.799 1 97.75 160 GLY B CA 1
ATOM 4156 C C . GLY B 1 160 ? 10.445 -31.047 -2.471 1 97.75 160 GLY B C 1
ATOM 4157 O O . GLY B 1 160 ? 11.68 -31.047 -2.385 1 97.75 160 GLY B O 1
ATOM 4158 N N . GLY B 1 161 ? 9.641 -31.109 -1.397 1 98 161 GLY B N 1
ATOM 4159 C CA . GLY B 1 161 ? 10.227 -31.406 -0.099 1 98 161 GLY B CA 1
ATOM 4160 C C . GLY B 1 161 ? 9.391 -30.891 1.061 1 98 161 GLY B C 1
ATOM 4161 O O . GLY B 1 161 ? 8.273 -30.422 0.865 1 98 161 GLY B O 1
ATOM 4162 N N . ASP B 1 162 ? 9.914 -31.156 2.314 1 98.38 162 ASP B N 1
ATOM 4163 C CA . ASP B 1 162 ? 9.211 -30.844 3.555 1 98.38 162 ASP B CA 1
ATOM 4164 C C . ASP B 1 162 ? 10.133 -30.125 4.539 1 98.38 162 ASP B C 1
ATOM 4166 O O . ASP B 1 162 ? 11.305 -30.484 4.672 1 98.38 162 ASP B O 1
ATOM 4170 N N . PHE B 1 163 ? 9.648 -29.047 5.055 1 98.19 163 PHE B N 1
ATOM 4171 C CA . PHE B 1 163 ? 10.352 -28.328 6.109 1 98.19 163 PHE B CA 1
ATOM 4172 C C . PHE B 1 163 ? 9.406 -27.969 7.246 1 98.19 163 PHE B C 1
ATOM 4174 O O . PHE B 1 163 ? 8.297 -27.484 7.012 1 98.19 163 PHE B O 1
ATOM 4181 N N . ARG B 1 164 ? 9.82 -28.266 8.43 1 98.06 164 ARG B N 1
ATOM 4182 C CA . ARG B 1 164 ? 9.008 -28 9.617 1 98.06 164 ARG B CA 1
ATOM 4183 C C . ARG B 1 164 ? 9.805 -27.234 10.672 1 98.06 164 ARG B C 1
ATOM 4185 O O . ARG B 1 164 ? 10.883 -27.672 11.078 1 98.06 164 ARG B O 1
ATOM 4192 N N . HIS B 1 165 ? 9.328 -26.109 11 1 97.19 165 HIS B N 1
ATOM 4193 C CA . HIS B 1 165 ? 9.961 -25.297 12.023 1 97.19 165 HIS B CA 1
ATOM 4194 C C . HIS B 1 165 ? 9.07 -25.188 13.258 1 97.19 165 HIS B C 1
ATOM 4196 O O . HIS B 1 165 ? 8.133 -24.375 13.281 1 97.19 165 HIS B O 1
ATOM 4202 N N . LYS B 1 166 ? 9.461 -25.938 14.336 1 96.88 166 LYS B N 1
ATOM 4203 C CA . LYS B 1 166 ? 8.727 -25.875 15.594 1 96.88 166 LYS B CA 1
ATOM 4204 C C . LYS B 1 166 ? 8.984 -24.562 16.312 1 96.88 166 LYS B C 1
ATOM 4206 O O . LYS B 1 166 ? 10.141 -24.156 16.484 1 96.88 166 LYS B O 1
ATOM 4211 N N . ALA B 1 167 ? 7.949 -23.844 16.547 1 95.31 167 ALA B N 1
ATOM 4212 C CA . ALA B 1 167 ? 8.055 -22.562 17.25 1 95.31 167 ALA B CA 1
ATOM 4213 C C . ALA B 1 167 ? 6.906 -22.391 18.25 1 95.31 167 ALA B C 1
ATOM 4215 O O . ALA B 1 167 ? 5.828 -22.969 18.062 1 95.31 167 ALA B O 1
ATOM 4216 N N . GLU B 1 168 ? 7.219 -21.672 19.328 1 92.44 168 GLU B N 1
ATOM 4217 C CA . GLU B 1 168 ? 6.145 -21.297 20.25 1 92.44 168 GLU B CA 1
ATOM 4218 C C . GLU B 1 168 ? 5.258 -20.219 19.656 1 92.44 168 GLU B C 1
ATOM 4220 O O . GLU B 1 168 ? 5.68 -19.062 19.531 1 92.44 168 GLU B O 1
ATOM 4225 N N . SER B 1 169 ? 4.156 -20.609 19.188 1 92.62 169 SER B N 1
ATOM 4226 C CA . SER B 1 169 ? 3.199 -19.703 18.547 1 92.62 169 SER B CA 1
ATOM 4227 C C . SER B 1 169 ? 1.767 -20.188 18.766 1 92.62 169 SER B C 1
ATOM 4229 O O . SER B 1 169 ? 1.516 -21.391 18.859 1 92.62 169 SER B O 1
ATOM 4231 N N . ASP B 1 170 ? 0.87 -19.234 18.844 1 93.56 170 ASP B N 1
ATOM 4232 C CA . ASP B 1 170 ? -0.545 -19.562 18.984 1 93.56 170 ASP B CA 1
ATOM 4233 C C . ASP B 1 170 ? -1.134 -20.062 17.672 1 93.56 170 ASP B C 1
ATOM 4235 O O . ASP B 1 170 ? -2.219 -20.656 17.656 1 93.56 170 ASP B O 1
ATOM 4239 N N . MET B 1 171 ? -0.399 -19.766 16.625 1 96.19 171 MET B N 1
ATOM 4240 C CA . MET B 1 171 ? -0.882 -20.156 15.297 1 96.19 171 MET B CA 1
ATOM 4241 C C . MET B 1 171 ? 0.091 -21.109 14.625 1 96.19 171 MET B C 1
ATOM 4243 O O . MET B 1 171 ? 1.286 -21.109 14.922 1 96.19 171 MET B O 1
ATOM 4247 N N . THR B 1 172 ? -0.443 -21.922 13.812 1 98.19 172 THR B N 1
ATOM 4248 C CA . THR B 1 172 ? 0.344 -22.781 12.93 1 98.19 172 THR B CA 1
ATOM 4249 C C . THR B 1 172 ? 0.195 -22.328 11.477 1 98.19 172 THR B C 1
ATOM 4251 O O . THR B 1 172 ? -0.915 -22.062 11.016 1 98.19 172 THR B O 1
ATOM 4254 N N . HIS B 1 173 ? 1.301 -22.172 10.797 1 98.44 173 HIS B N 1
ATOM 4255 C CA . HIS B 1 173 ? 1.363 -21.75 9.406 1 98.44 173 HIS B CA 1
ATOM 4256 C C . HIS B 1 173 ? 1.785 -22.891 8.492 1 98.44 173 HIS B C 1
ATOM 4258 O O . HIS B 1 173 ? 2.678 -23.672 8.836 1 98.44 173 HIS B O 1
ATOM 4264 N N . VAL B 1 174 ? 1.132 -23.016 7.398 1 98.75 174 VAL B N 1
ATOM 4265 C CA . VAL B 1 174 ? 1.504 -24.031 6.426 1 98.75 174 VAL B CA 1
ATOM 4266 C C . VAL B 1 174 ? 1.448 -23.453 5.016 1 98.75 174 VAL B C 1
ATOM 4268 O O . VAL B 1 174 ? 0.497 -22.75 4.664 1 98.75 174 VAL B O 1
ATOM 4271 N N . ALA B 1 175 ? 2.445 -23.656 4.254 1 98.69 175 ALA B N 1
ATOM 4272 C CA . ALA B 1 175 ? 2.465 -23.391 2.818 1 98.69 175 ALA B CA 1
ATOM 4273 C C . ALA B 1 175 ? 2.631 -24.672 2.025 1 98.69 175 ALA B C 1
ATOM 4275 O O . ALA B 1 175 ? 3.562 -25.453 2.271 1 98.69 175 ALA B O 1
ATOM 4276 N N . LEU B 1 176 ? 1.718 -24.953 1.188 1 98.81 176 LEU B N 1
ATOM 4277 C CA . LEU B 1 176 ? 1.733 -26.109 0.297 1 98.81 176 LEU B CA 1
ATOM 4278 C C . LEU B 1 176 ? 1.798 -25.672 -1.161 1 98.81 176 LEU B C 1
ATOM 4280 O O . LEU B 1 176 ? 0.879 -25.016 -1.657 1 98.81 176 LEU B O 1
ATOM 4284 N N . ALA B 1 177 ? 2.854 -26.062 -1.836 1 98.75 177 ALA B N 1
ATOM 4285 C CA . ALA B 1 177 ? 3.066 -25.516 -3.176 1 98.75 177 ALA B CA 1
ATOM 4286 C C . ALA B 1 177 ? 3.535 -26.609 -4.141 1 98.75 177 ALA B C 1
ATOM 4288 O O . ALA B 1 177 ? 3.957 -27.688 -3.711 1 98.75 177 ALA B O 1
ATOM 4289 N N . PHE B 1 178 ? 3.441 -26.328 -5.398 1 98.75 178 PHE B N 1
ATOM 4290 C CA . PHE B 1 178 ? 3.848 -27.188 -6.504 1 98.75 178 PHE B CA 1
ATOM 4291 C C . PHE B 1 178 ? 4.609 -26.391 -7.555 1 98.75 178 PHE B C 1
ATOM 4293 O O . PHE B 1 178 ? 4.5 -25.156 -7.613 1 98.75 178 PHE B O 1
ATOM 4300 N N . GLU B 1 179 ? 5.328 -27.078 -8.344 1 98.5 179 GLU B N 1
ATOM 4301 C CA . GLU B 1 179 ? 6.113 -26.406 -9.375 1 98.5 179 GLU B CA 1
ATOM 4302 C C . GLU B 1 179 ? 5.219 -25.891 -10.5 1 98.5 179 GLU B C 1
ATOM 4304 O O . GLU B 1 179 ? 4.297 -26.578 -10.93 1 98.5 179 GLU B O 1
ATOM 4309 N N . VAL B 1 180 ? 5.492 -24.734 -10.938 1 97.94 180 VAL B N 1
ATOM 4310 C CA . VAL B 1 180 ? 5.023 -24.219 -12.219 1 97.94 180 VAL B CA 1
ATOM 4311 C C . VAL B 1 180 ? 6.148 -24.281 -13.25 1 97.94 180 VAL B C 1
ATOM 4313 O O . VAL B 1 180 ? 6.938 -23.344 -13.375 1 97.94 180 VAL B O 1
ATOM 4316 N N . PRO B 1 181 ? 6.152 -25.328 -14.031 1 96.69 181 PRO B N 1
ATOM 4317 C CA . PRO B 1 181 ? 7.242 -25.453 -15 1 96.69 181 PRO B CA 1
ATOM 4318 C C . PRO B 1 181 ? 7.211 -24.359 -16.062 1 96.69 181 PRO B C 1
ATOM 4320 O O . PRO B 1 181 ? 6.137 -23.953 -16.516 1 96.69 181 PRO B O 1
ATOM 4323 N N . GLY B 1 182 ? 8.383 -23.859 -16.453 1 96.19 182 GLY B N 1
ATOM 4324 C CA . GLY B 1 182 ? 8.531 -22.875 -17.516 1 96.19 182 GLY B CA 1
ATOM 4325 C C . GLY B 1 182 ? 8.43 -21.438 -17.016 1 96.19 182 GLY B C 1
ATOM 4326 O O . GLY B 1 182 ? 8.867 -20.516 -17.688 1 96.19 182 GLY B O 1
ATOM 4327 N N . GLY B 1 183 ? 7.836 -21.25 -15.852 1 96.25 183 GLY B N 1
ATOM 4328 C CA . GLY B 1 183 ? 7.781 -19.938 -15.234 1 96.25 183 GLY B CA 1
ATOM 4329 C C . GLY B 1 183 ? 7.238 -18.875 -16.156 1 96.25 183 GLY B C 1
ATOM 4330 O O . GLY B 1 183 ? 6.25 -19.094 -16.859 1 96.25 183 GLY B O 1
ATOM 4331 N N . TRP B 1 184 ? 7.855 -17.734 -16.203 1 95.88 184 TRP B N 1
ATOM 4332 C CA . TRP B 1 184 ? 7.422 -16.594 -17 1 95.88 184 TRP B CA 1
ATOM 4333 C C . TRP B 1 184 ? 7.637 -16.859 -18.484 1 95.88 184 TRP B C 1
ATOM 4335 O O . TRP B 1 184 ? 6.949 -16.281 -19.328 1 95.88 184 TRP B O 1
ATOM 4345 N N . LEU B 1 185 ? 8.547 -17.703 -18.812 1 96.31 185 LEU B N 1
ATOM 4346 C CA . LEU B 1 185 ? 8.898 -17.938 -20.219 1 96.31 185 LEU B CA 1
ATOM 4347 C C . LEU B 1 185 ? 7.785 -18.688 -20.938 1 96.31 185 LEU B C 1
ATOM 4349 O O . LEU B 1 185 ? 7.668 -18.609 -22.156 1 96.31 185 LEU B O 1
ATOM 4353 N N . LYS B 1 186 ? 7.051 -19.469 -20.172 1 96.62 186 LYS B N 1
ATOM 4354 C CA . LYS B 1 186 ? 5.836 -20.062 -20.734 1 96.62 186 LYS B CA 1
ATOM 4355 C C . LYS B 1 186 ? 4.637 -19.125 -20.531 1 96.62 186 LYS B C 1
ATOM 4357 O O . LYS B 1 186 ? 3.811 -19.359 -19.656 1 96.62 186 LYS B O 1
ATOM 4362 N N . GLU B 1 187 ? 4.492 -18.219 -21.406 1 94.31 187 GLU B N 1
ATOM 4363 C CA . GLU B 1 187 ? 3.615 -17.062 -21.266 1 94.31 187 GLU B CA 1
ATOM 4364 C C . GLU B 1 187 ? 2.168 -17.484 -21.031 1 94.31 187 GLU B C 1
ATOM 4366 O O . GLU B 1 187 ? 1.486 -16.938 -20.172 1 94.31 187 GLU B O 1
ATOM 4371 N N . ARG B 1 188 ? 1.665 -18.391 -21.797 1 94.94 188 ARG B N 1
ATOM 4372 C CA . ARG B 1 188 ? 0.278 -18.828 -21.672 1 94.94 188 ARG B CA 1
ATOM 4373 C C . ARG B 1 188 ? 0.026 -19.469 -20.312 1 94.94 188 ARG B C 1
ATOM 4375 O O . ARG B 1 188 ? -0.966 -19.156 -19.641 1 94.94 188 ARG B O 1
ATOM 4382 N N . ASP B 1 189 ? 0.956 -20.328 -19.891 1 96.5 189 ASP B N 1
ATOM 4383 C CA . ASP B 1 189 ? 0.83 -20.969 -18.594 1 96.5 189 ASP B CA 1
ATOM 4384 C C . ASP B 1 189 ? 0.858 -19.938 -17.469 1 96.5 189 ASP B C 1
ATOM 4386 O O . ASP B 1 189 ? 0.099 -20.047 -16.5 1 96.5 189 ASP B O 1
ATOM 4390 N N . ALA B 1 190 ? 1.776 -18.969 -17.625 1 95.94 190 ALA B N 1
ATOM 4391 C CA . ALA B 1 190 ? 1.866 -17.906 -16.625 1 95.94 190 ALA B CA 1
ATOM 4392 C C . ALA B 1 190 ? 0.556 -17.125 -16.531 1 95.94 190 ALA B C 1
ATOM 4394 O O . ALA B 1 190 ? 0.131 -16.75 -15.438 1 95.94 190 ALA B O 1
ATOM 4395 N N . THR B 1 191 ? -0.069 -16.891 -17.625 1 96.44 191 THR B N 1
ATOM 4396 C CA . THR B 1 191 ? -1.355 -16.203 -17.656 1 96.44 191 THR B CA 1
ATOM 4397 C C . THR B 1 191 ? -2.432 -17.047 -16.969 1 96.44 191 THR B C 1
ATOM 4399 O O . THR B 1 191 ? -3.197 -16.531 -16.156 1 96.44 191 THR B O 1
ATOM 4402 N N . ILE B 1 192 ? -2.471 -18.312 -17.281 1 98 192 ILE B N 1
ATOM 4403 C CA . ILE B 1 192 ? -3.439 -19.219 -16.672 1 98 192 ILE B CA 1
ATOM 4404 C C . ILE B 1 192 ? -3.238 -19.25 -15.164 1 98 192 ILE B C 1
ATOM 4406 O O . ILE B 1 192 ? -4.207 -19.188 -14.398 1 98 192 ILE B O 1
ATOM 4410 N N . MET B 1 193 ? -1.988 -19.281 -14.773 1 98.06 193 MET B N 1
ATOM 4411 C CA . MET B 1 193 ? -1.648 -19.297 -13.352 1 98.06 193 MET B CA 1
ATOM 4412 C C . MET B 1 193 ? -2.201 -18.047 -12.656 1 98.06 193 MET B C 1
ATOM 4414 O O . MET B 1 193 ? -2.756 -18.156 -11.555 1 98.06 193 MET B O 1
ATOM 4418 N N . THR B 1 194 ? -2.012 -16.938 -13.281 1 97.38 194 THR B N 1
ATOM 4419 C CA . THR B 1 194 ? -2.475 -15.68 -12.703 1 97.38 194 THR B CA 1
ATOM 4420 C C . THR B 1 194 ? -3.992 -15.688 -12.539 1 97.38 194 THR B C 1
ATOM 4422 O O . THR B 1 194 ? -4.512 -15.234 -11.516 1 97.38 194 THR B O 1
ATOM 4425 N N . VAL B 1 195 ? -4.676 -16.219 -13.484 1 97.44 195 VAL B N 1
ATOM 4426 C CA . VAL B 1 195 ? -6.129 -16.297 -13.422 1 97.44 195 VAL B CA 1
ATOM 4427 C C . VAL B 1 195 ? -6.547 -17.25 -12.312 1 97.44 195 VAL B C 1
ATOM 4429 O O . VAL B 1 195 ? -7.469 -16.969 -11.539 1 97.44 195 VAL B O 1
ATOM 4432 N N . ILE B 1 196 ? -5.848 -18.344 -12.227 1 98.19 196 ILE B N 1
ATOM 4433 C CA . ILE B 1 196 ? -6.168 -19.344 -11.203 1 98.19 196 ILE B CA 1
ATOM 4434 C C . ILE B 1 196 ? -5.922 -18.734 -9.82 1 98.19 196 ILE B C 1
ATOM 4436 O O . ILE B 1 196 ? -6.695 -18.969 -8.883 1 98.19 196 ILE B O 1
ATOM 4440 N N . GLN B 1 197 ? -4.867 -18.031 -9.719 1 97.69 197 GLN B N 1
ATOM 4441 C CA . GLN B 1 197 ? -4.602 -17.375 -8.445 1 97.69 197 GLN B CA 1
ATOM 4442 C C . GLN B 1 197 ? -5.742 -16.438 -8.062 1 97.69 197 GLN B C 1
ATOM 4444 O O . GLN B 1 197 ? -6.172 -16.406 -6.906 1 97.69 197 GLN B O 1
ATOM 4449 N N . THR B 1 198 ? -6.16 -15.672 -9.031 1 94.62 198 THR B N 1
ATOM 4450 C CA . THR B 1 198 ? -7.281 -14.766 -8.805 1 94.62 198 THR B CA 1
ATOM 4451 C C . THR B 1 198 ? -8.555 -15.547 -8.492 1 94.62 198 THR B C 1
ATOM 4453 O O . THR B 1 198 ? -9.312 -15.164 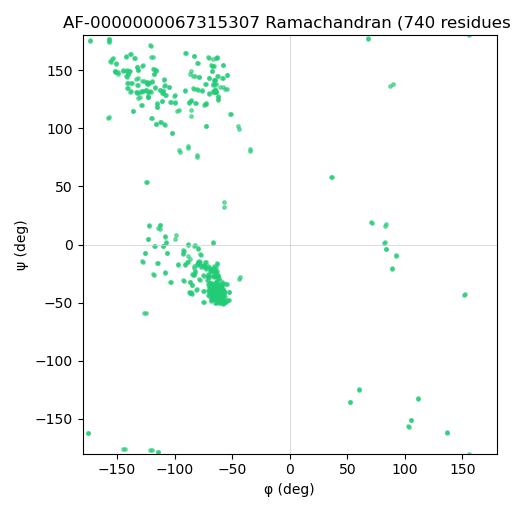-7.598 1 94.62 198 THR B O 1
ATOM 4456 N N . LEU B 1 199 ? -8.805 -16.609 -9.195 1 95.56 199 LEU B N 1
ATOM 4457 C CA . LEU B 1 199 ? -9.969 -17.484 -9.023 1 95.56 199 LEU B CA 1
ATOM 4458 C C . LEU B 1 199 ? -10.023 -18.047 -7.609 1 95.56 199 LEU B C 1
ATOM 4460 O O . LEU B 1 199 ? -11.062 -18 -6.957 1 95.56 199 LEU B O 1
ATOM 4464 N N . MET B 1 200 ? -8.883 -18.516 -7.184 1 96.88 200 MET B N 1
ATOM 4465 C CA . MET B 1 200 ? -8.828 -19.094 -5.848 1 96.88 200 MET B CA 1
ATOM 4466 C C . MET B 1 200 ? -8.867 -18.016 -4.773 1 96.88 200 MET B C 1
ATOM 4468 O O . MET B 1 200 ? -9.648 -18.094 -3.826 1 96.88 200 MET B O 1
ATOM 4472 N N . GLY B 1 201 ? -8.008 -16.984 -4.93 1 94 201 GLY B N 1
ATOM 4473 C CA . GLY B 1 201 ? -7.996 -15.828 -4.051 1 94 201 GLY B CA 1
ATOM 4474 C C . GLY B 1 201 ? -7.723 -16.188 -2.602 1 94 201 GLY B C 1
ATOM 4475 O O . GLY B 1 201 ? -6.73 -16.844 -2.297 1 94 201 GLY B O 1
ATOM 4476 N N . GLY B 1 202 ? -8.617 -15.766 -1.791 1 91.56 202 GLY B N 1
ATOM 4477 C CA . GLY B 1 202 ? -8.469 -16 -0.364 1 91.56 202 GLY B CA 1
ATOM 4478 C C . GLY B 1 202 ? -8.062 -14.758 0.405 1 91.56 202 GLY B C 1
ATOM 4479 O O . GLY B 1 202 ? -8.555 -13.656 0.126 1 91.56 202 GLY B O 1
ATOM 4480 N N . GLY B 1 203 ? -7.383 -14.852 1.466 1 87.44 203 GLY B N 1
ATOM 4481 C CA . GLY B 1 203 ? -6.965 -13.766 2.33 1 87.44 203 GLY B CA 1
ATOM 4482 C C . GLY B 1 203 ? -7.133 -14.07 3.807 1 87.44 203 GLY B C 1
ATOM 4483 O O . GLY B 1 203 ? -7.02 -15.227 4.219 1 87.44 203 GLY B O 1
ATOM 4484 N N . GLY B 1 204 ? -7.137 -13.023 4.535 1 77.81 204 GLY B N 1
ATOM 4485 C CA . GLY B 1 204 ? -7.41 -13.188 5.953 1 77.81 204 GLY B CA 1
ATOM 4486 C C . GLY B 1 204 ? -8.891 -13.227 6.277 1 77.81 204 GLY B C 1
ATOM 4487 O O . GLY B 1 204 ? -9.711 -12.68 5.535 1 77.81 204 GLY B O 1
ATOM 4488 N N . SER B 1 205 ? -9.148 -14.023 7.246 1 58.06 205 SER B N 1
ATOM 4489 C CA . SER B 1 205 ? -10.539 -14.156 7.656 1 58.06 205 SER B CA 1
ATOM 4490 C C . SER B 1 205 ? -11.156 -12.805 7.984 1 58.06 205 SER B C 1
ATOM 4492 O O . SER B 1 205 ? -12.359 -12.609 7.82 1 58.06 205 SER B O 1
ATOM 4494 N N . PHE B 1 206 ? -10.203 -11.898 8.562 1 53.44 206 PHE B N 1
ATOM 4495 C CA . PHE B 1 206 ? -10.75 -10.617 9.008 1 53.44 206 PHE B CA 1
ATOM 4496 C C . PHE B 1 206 ? -10.477 -9.523 7.98 1 53.44 206 PHE B C 1
ATOM 4498 O O . PHE B 1 206 ? -10.539 -8.336 8.305 1 53.44 206 PHE B O 1
ATOM 4505 N N . SER B 1 207 ? -9.922 -9.859 6.887 1 50.38 207 SER B N 1
ATOM 4506 C CA . SER B 1 207 ? -9.508 -8.82 5.949 1 50.38 207 SER B CA 1
ATOM 4507 C C . SER B 1 207 ? -10.477 -7.641 5.969 1 50.38 207 SER B C 1
ATOM 4509 O O . SER B 1 207 ? -11.664 -7.805 5.695 1 50.38 207 SER B O 1
ATOM 4511 N N . SER B 1 208 ? -10.227 -6.844 6.988 1 39.06 208 SER B N 1
ATOM 4512 C CA . SER B 1 208 ? -10.789 -5.516 7.191 1 39.06 208 SER B CA 1
ATOM 4513 C C . SER B 1 208 ? -10.797 -4.711 5.895 1 39.06 208 SER B C 1
ATOM 4515 O O . SER B 1 208 ? -11.227 -3.555 5.879 1 39.06 208 SER B O 1
ATOM 4517 N N . GLY B 1 209 ? -9.836 -5.023 4.984 1 43.06 209 GLY B N 1
ATOM 4518 C CA . GLY B 1 209 ? -9.586 -4.016 3.967 1 43.06 209 GLY B CA 1
ATOM 4519 C C . GLY B 1 209 ? -10.828 -3.652 3.172 1 43.06 209 GLY B C 1
ATOM 4520 O O . GLY B 1 209 ? -10.734 -3.025 2.115 1 43.06 209 GLY B O 1
ATOM 4521 N N . GLY B 1 210 ? -11.906 -3.613 3.775 1 42.88 210 GLY B N 1
ATOM 4522 C CA . GLY B 1 210 ? -13.18 -3.156 3.236 1 42.88 210 GLY B CA 1
ATOM 4523 C C . GLY B 1 210 ? -13.953 -4.25 2.52 1 42.88 210 GLY B C 1
ATOM 4524 O O . GLY B 1 210 ? -13.375 -5.262 2.121 1 42.88 210 GLY B O 1
ATOM 4525 N N . PRO B 1 211 ? -15.125 -4.328 2.727 1 39.12 211 PRO B N 1
ATOM 4526 C CA . PRO B 1 211 ? -16.094 -5.164 2.014 1 39.12 211 PRO B CA 1
ATOM 4527 C C . PRO B 1 211 ? -15.906 -5.125 0.5 1 39.12 211 PRO B C 1
ATOM 4529 O O . PRO B 1 211 ? -15.781 -4.047 -0.084 1 39.12 211 PRO B O 1
ATOM 4532 N N . GLY B 1 212 ? -15.133 -6.336 -0.015 1 50.91 212 GLY B N 1
ATOM 4533 C CA . GLY B 1 212 ? -15.367 -6.441 -1.447 1 50.91 212 GLY B CA 1
ATOM 4534 C C . GLY B 1 212 ? -14.227 -7.113 -2.188 1 50.91 212 GLY B C 1
ATOM 4535 O O . GLY B 1 212 ? -14.422 -7.664 -3.273 1 50.91 212 GLY B O 1
ATOM 4536 N N . LYS B 1 213 ? -12.875 -6.566 -1.617 1 56.28 213 LYS B N 1
ATOM 4537 C CA . LYS B 1 213 ? -11.883 -7.176 -2.498 1 56.28 213 LYS B CA 1
ATOM 4538 C C . LYS B 1 213 ? -11.703 -8.656 -2.184 1 56.28 213 LYS B C 1
ATOM 4540 O O . LYS B 1 213 ? -11.398 -9.023 -1.046 1 56.28 213 LYS B O 1
ATOM 4545 N N . GLY B 1 214 ? -11.938 -9.477 -3.045 1 61.84 214 GLY B N 1
ATOM 4546 C CA . GLY B 1 214 ? -11.672 -10.906 -2.988 1 61.84 214 GLY B CA 1
ATOM 4547 C C . GLY B 1 214 ? -12.742 -11.688 -2.258 1 61.84 214 GLY B C 1
ATOM 4548 O O . GLY B 1 214 ? -12.625 -12.906 -2.09 1 61.84 214 GLY B O 1
ATOM 4549 N N . MET B 1 215 ? -13.758 -10.953 -1.829 1 69.25 215 MET B N 1
ATOM 4550 C CA . MET B 1 215 ? -14.781 -11.578 -1.004 1 69.25 215 MET B CA 1
ATOM 4551 C C . MET B 1 215 ? -15.57 -12.609 -1.808 1 69.25 215 MET B C 1
ATOM 4553 O O . MET B 1 215 ? -16.375 -13.352 -1.248 1 69.25 215 MET B O 1
ATOM 4557 N N . HIS B 1 216 ? -15.164 -12.773 -3.045 1 75.88 216 HIS B N 1
ATOM 4558 C CA . HIS B 1 216 ? -15.922 -13.727 -3.85 1 75.88 216 HIS B CA 1
ATOM 4559 C C . HIS B 1 216 ? -15.016 -14.82 -4.406 1 75.88 216 HIS B C 1
ATOM 4561 O O . HIS B 1 216 ? -15.461 -15.656 -5.195 1 75.88 216 HIS B O 1
ATOM 4567 N N . SER B 1 217 ? -13.867 -14.758 -4.004 1 86.69 217 SER B N 1
ATOM 4568 C CA . SER B 1 217 ? -12.969 -15.812 -4.477 1 86.69 217 SER B CA 1
ATOM 4569 C C . SER B 1 217 ? -13.305 -17.156 -3.846 1 86.69 217 SER B C 1
ATOM 4571 O O . SER B 1 217 ? -14.008 -17.219 -2.832 1 86.69 217 SER B O 1
ATOM 4573 N N . ARG B 1 218 ? -12.875 -18.172 -4.41 1 92.38 218 ARG B N 1
ATOM 4574 C CA . ARG B 1 218 ? -13.195 -19.531 -3.992 1 92.38 218 ARG B CA 1
ATOM 4575 C C . ARG B 1 218 ? -12.766 -19.781 -2.551 1 92.38 218 ARG B C 1
ATOM 4577 O O . ARG B 1 218 ? -13.555 -20.266 -1.738 1 92.38 218 ARG B O 1
ATOM 4584 N N . LEU B 1 219 ? -11.57 -19.375 -2.266 1 95.44 219 LEU B N 1
ATOM 4585 C CA . LEU B 1 219 ? -11.055 -19.719 -0.942 1 95.44 219 LEU B CA 1
ATOM 4586 C C . LEU B 1 219 ? -11.703 -18.844 0.13 1 95.44 219 LEU B C 1
ATOM 4588 O O . LEU B 1 219 ? -11.82 -19.266 1.285 1 95.44 219 LEU B O 1
ATOM 4592 N N . TYR B 1 220 ? -12.117 -17.703 -0.262 1 89.38 220 TYR B N 1
ATOM 4593 C CA . TYR B 1 220 ? -12.883 -16.906 0.691 1 89.38 220 TYR B CA 1
ATOM 4594 C C . TYR B 1 220 ? -14.234 -17.531 0.971 1 89.38 220 TYR B C 1
ATOM 4596 O O . TYR B 1 220 ? -14.609 -17.734 2.129 1 89.38 220 TYR B O 1
ATOM 4604 N N . LEU B 1 221 ? -14.953 -17.922 -0.089 1 86.88 221 LEU B N 1
ATOM 4605 C CA . LEU B 1 221 ? -16.328 -18.406 0.035 1 86.88 221 LEU B CA 1
ATOM 4606 C C . LEU B 1 221 ? -16.359 -19.828 0.607 1 86.88 221 LEU B C 1
ATOM 4608 O O . LEU B 1 221 ? -17.203 -20.141 1.438 1 86.88 221 LEU B O 1
ATOM 4612 N N . ARG B 1 222 ? -15.477 -20.578 0.185 1 92.75 222 ARG B N 1
ATOM 4613 C CA . ARG B 1 222 ? -15.539 -22 0.506 1 92.75 222 ARG B CA 1
ATOM 4614 C C . ARG B 1 222 ? -14.773 -22.312 1.788 1 92.75 222 ARG B C 1
ATOM 4616 O O . ARG B 1 222 ? -14.969 -23.375 2.391 1 92.75 222 ARG B O 1
ATOM 4623 N N . VAL B 1 223 ? -13.906 -21.359 2.209 1 94.62 223 VAL B N 1
ATOM 4624 C CA . VAL B 1 223 ? -13.07 -21.719 3.355 1 94.62 223 VAL B CA 1
ATOM 4625 C C . VAL B 1 223 ? -13.219 -20.656 4.449 1 94.62 223 VAL B C 1
ATOM 4627 O O . VAL B 1 223 ? -13.75 -20.953 5.527 1 94.62 223 VAL B O 1
ATOM 4630 N N . LEU B 1 224 ? -12.922 -19.422 4.191 1 90.25 224 LEU B N 1
ATOM 4631 C CA . LEU B 1 224 ? -12.836 -18.406 5.23 1 90.25 224 LEU B CA 1
ATOM 4632 C C . LEU B 1 224 ? -14.219 -18.109 5.809 1 90.25 224 LEU B C 1
ATOM 4634 O O . LEU B 1 224 ? -14.344 -17.828 7.004 1 90.25 224 LEU B O 1
ATOM 4638 N N . THR B 1 225 ? -15.258 -18.203 4.988 1 83.56 225 THR B N 1
ATOM 4639 C CA . THR B 1 225 ? -16.594 -17.922 5.473 1 83.56 225 THR B CA 1
ATOM 4640 C C . THR B 1 225 ? -17.172 -19.125 6.211 1 83.56 225 THR B C 1
ATOM 4642 O O . THR B 1 225 ? -18.125 -18.984 6.98 1 83.56 225 THR B O 1
ATOM 4645 N N . ARG B 1 226 ? -16.609 -20.281 6.027 1 89.12 226 ARG B N 1
ATOM 4646 C CA . ARG B 1 226 ? -17.188 -21.516 6.566 1 89.12 226 ARG B CA 1
ATOM 4647 C C . ARG B 1 226 ? -16.422 -21.984 7.797 1 89.12 226 ARG B C 1
ATOM 4649 O O . ARG B 1 226 ? -17 -22.625 8.688 1 89.12 226 ARG B O 1
ATOM 4656 N N . TYR B 1 227 ? -15.18 -21.719 7.789 1 92.06 227 TYR B N 1
ATOM 4657 C CA . TYR B 1 227 ? -14.336 -22.172 8.891 1 92.06 227 TYR B CA 1
ATOM 4658 C C . TYR B 1 227 ? -13.742 -20.984 9.648 1 92.06 227 TYR B C 1
ATOM 4660 O O . TYR B 1 227 ? -12.672 -20.484 9.281 1 92.06 227 TYR B O 1
ATOM 4668 N N . HIS B 1 228 ? -14.242 -20.688 10.742 1 85.69 228 HIS B N 1
ATOM 4669 C CA . HIS B 1 228 ? -13.914 -19.469 11.461 1 85.69 228 HIS B CA 1
ATOM 4670 C C . HIS B 1 228 ? -12.586 -19.609 12.203 1 85.69 228 HIS B C 1
ATOM 4672 O O . HIS B 1 228 ? -12 -18.609 12.625 1 85.69 228 HIS B O 1
ATOM 4678 N N . ASP B 1 229 ? -12.156 -20.828 12.328 1 89.88 229 ASP B N 1
ATOM 4679 C CA . ASP B 1 229 ? -10.875 -21.062 12.984 1 89.88 229 ASP B CA 1
ATOM 4680 C C . ASP B 1 229 ? -9.711 -20.656 12.086 1 89.88 229 ASP B C 1
ATOM 4682 O O . ASP B 1 229 ? -8.594 -20.469 12.562 1 89.88 229 ASP B O 1
ATOM 4686 N N . VAL B 1 230 ? -10.008 -20.547 10.828 1 93.62 230 VAL B N 1
ATOM 4687 C CA . VAL B 1 230 ? -8.953 -20.219 9.875 1 93.62 230 VAL B CA 1
ATOM 4688 C C . VAL B 1 230 ? -8.719 -18.703 9.852 1 93.62 230 VAL B C 1
ATOM 4690 O O . VAL B 1 230 ? -9.641 -17.938 9.555 1 93.62 230 VAL B O 1
ATOM 4693 N N . GLN B 1 231 ? -7.547 -18.359 10.133 1 90.94 231 GLN B N 1
ATOM 4694 C CA . GLN B 1 231 ? -7.215 -16.938 10.164 1 90.94 231 GLN B CA 1
ATOM 4695 C C . GLN B 1 231 ? -6.852 -16.422 8.773 1 90.94 231 GLN B C 1
ATOM 4697 O O . GLN B 1 231 ? -7.223 -15.305 8.406 1 90.94 231 GLN B O 1
ATOM 4702 N N . SER B 1 232 ? -6.113 -17.219 8.094 1 94.19 232 SER B N 1
ATOM 4703 C CA . SER B 1 232 ? -5.75 -16.859 6.73 1 94.19 232 SER B CA 1
ATOM 4704 C C . SER B 1 232 ? -5.734 -18.094 5.824 1 94.19 232 SER B C 1
ATOM 4706 O O . SER B 1 232 ? -5.426 -19.188 6.273 1 94.19 232 SER B O 1
ATOM 4708 N N . PHE B 1 233 ? -6.113 -17.922 4.648 1 96.38 233 PHE B N 1
ATOM 4709 C CA . PHE B 1 233 ? -6.172 -18.938 3.611 1 96.38 233 PHE B CA 1
ATOM 4710 C C . PHE B 1 233 ? -6.148 -18.312 2.225 1 96.38 233 PHE B C 1
ATOM 4712 O O . PHE B 1 233 ? -7.117 -17.672 1.812 1 96.38 233 PHE B O 1
ATOM 4719 N N . SER B 1 234 ? -5.008 -18.5 1.532 1 96.88 234 SER B N 1
ATOM 4720 C CA . SER B 1 234 ? -4.902 -17.766 0.277 1 96.88 234 SER B CA 1
ATOM 4721 C C . SER B 1 234 ? -4.012 -18.5 -0.721 1 96.88 234 SER B C 1
ATOM 4723 O O . SER B 1 234 ? -3.047 -19.156 -0.332 1 96.88 234 SER B O 1
ATOM 4725 N N . ALA B 1 235 ? -4.355 -18.297 -1.958 1 97.75 235 ALA B N 1
ATOM 4726 C CA . ALA B 1 235 ? -3.486 -18.75 -3.039 1 97.75 235 ALA B CA 1
ATOM 4727 C C . ALA B 1 235 ? -2.312 -17.797 -3.238 1 97.75 235 ALA B C 1
ATOM 4729 O O . ALA B 1 235 ? -2.453 -16.594 -3.057 1 97.75 235 ALA B O 1
ATOM 4730 N N . PHE B 1 236 ? -1.168 -18.391 -3.57 1 97.75 236 PHE B N 1
ATOM 4731 C CA . PHE B 1 236 ? -0.006 -17.547 -3.855 1 97.75 236 PHE B CA 1
ATOM 4732 C C . PHE B 1 236 ? 0.805 -18.125 -5.008 1 97.75 236 PHE B C 1
ATOM 4734 O O . PHE B 1 236 ? 0.633 -19.297 -5.371 1 97.75 236 PHE B O 1
ATOM 4741 N N . SER B 1 237 ? 1.645 -17.281 -5.605 1 97.88 237 SER B N 1
ATOM 4742 C CA . SER B 1 237 ? 2.611 -17.719 -6.609 1 97.88 237 SER B CA 1
ATOM 4743 C C . SER B 1 237 ? 3.943 -17 -6.445 1 97.88 237 SER B C 1
ATOM 4745 O O . SER B 1 237 ? 3.975 -15.828 -6.047 1 97.88 237 SER B O 1
ATOM 4747 N N . ASN B 1 238 ? 4.988 -17.688 -6.594 1 96.56 238 ASN B N 1
ATOM 4748 C CA . ASN B 1 238 ? 6.352 -17.188 -6.75 1 96.56 238 ASN B CA 1
ATOM 4749 C C . ASN B 1 238 ? 6.965 -17.641 -8.07 1 96.56 238 ASN B C 1
ATOM 4751 O O . ASN B 1 238 ? 7.387 -18.797 -8.203 1 96.56 238 ASN B O 1
ATOM 4755 N N . VAL B 1 239 ? 7.129 -16.719 -8.984 1 96.44 239 VAL B N 1
ATOM 4756 C CA . VAL B 1 239 ? 7.441 -17.156 -10.336 1 96.44 239 VAL B CA 1
ATOM 4757 C C . VAL B 1 239 ? 8.797 -16.594 -10.766 1 96.44 239 VAL B C 1
ATOM 4759 O O . VAL B 1 239 ? 9.117 -15.445 -10.469 1 96.44 239 VAL B O 1
ATOM 4762 N N . TYR B 1 240 ? 9.539 -17.422 -11.438 1 96.69 240 TYR B N 1
ATOM 4763 C CA . TYR B 1 240 ? 10.82 -17.094 -12.047 1 96.69 240 TYR B CA 1
ATOM 4764 C C . TYR B 1 240 ? 10.781 -17.297 -13.555 1 96.69 240 TYR B C 1
ATOM 4766 O O . TYR B 1 240 ? 9.719 -17.594 -14.117 1 96.69 240 TYR B O 1
ATOM 4774 N N . ASP B 1 241 ? 11.891 -17.094 -14.172 1 95.38 241 ASP B N 1
ATOM 4775 C CA . ASP B 1 241 ? 11.898 -17.125 -15.633 1 95.38 241 ASP B CA 1
ATOM 4776 C C . ASP B 1 241 ? 11.508 -18.516 -16.141 1 95.38 241 ASP B C 1
ATOM 4778 O O . ASP B 1 241 ? 10.609 -18.625 -16.984 1 95.38 241 ASP B O 1
ATOM 4782 N N . SER B 1 242 ? 12.109 -19.609 -15.547 1 96.25 242 SER B N 1
ATOM 4783 C CA . SER B 1 242 ? 11.969 -20.922 -16.156 1 96.25 242 SER B CA 1
ATOM 4784 C C . SER B 1 242 ? 11.227 -21.891 -15.242 1 96.25 242 SER B C 1
ATOM 4786 O O . SER B 1 242 ? 11.086 -23.062 -15.562 1 96.25 242 SER B O 1
ATOM 4788 N N . THR B 1 243 ? 10.852 -21.453 -14.094 1 97.31 243 THR B N 1
ATOM 4789 C CA . THR B 1 243 ? 10.125 -22.266 -13.117 1 97.31 243 THR B CA 1
ATOM 4790 C C . THR B 1 243 ? 9.352 -21.375 -12.148 1 97.31 243 THR B C 1
ATOM 4792 O O . THR B 1 243 ? 9.375 -20.156 -12.266 1 97.31 243 THR B O 1
ATOM 4795 N N . GLY B 1 244 ? 8.594 -21.891 -11.297 1 97.44 244 GLY B N 1
ATOM 4796 C CA . GLY B 1 244 ? 7.871 -21.172 -10.258 1 97.44 244 GLY B CA 1
ATOM 4797 C C . GLY B 1 244 ? 7.148 -22.094 -9.289 1 97.44 244 GLY B C 1
ATOM 4798 O O . GLY B 1 244 ? 7.199 -23.312 -9.43 1 97.44 244 GLY B O 1
ATOM 4799 N N . LEU B 1 245 ? 6.586 -21.5 -8.32 1 98.38 245 LEU B N 1
ATOM 4800 C CA . LEU B 1 245 ? 5.77 -22.188 -7.336 1 98.38 245 LEU B CA 1
ATOM 4801 C C . LEU B 1 245 ? 4.359 -21.609 -7.281 1 98.38 245 LEU B C 1
ATOM 4803 O O . LEU B 1 245 ? 4.188 -20.391 -7.375 1 98.38 245 LEU B O 1
ATOM 4807 N N . PHE B 1 246 ? 3.4 -22.469 -7.164 1 98.69 246 PHE B N 1
ATOM 4808 C CA . PHE B 1 246 ? 2.016 -22.094 -6.906 1 98.69 246 PHE B CA 1
ATOM 4809 C C . PHE B 1 246 ? 1.426 -22.938 -5.785 1 98.69 246 PHE B C 1
ATOM 4811 O O . PHE B 1 246 ? 1.652 -24.141 -5.73 1 98.69 246 PHE B O 1
ATOM 4818 N N . GLY B 1 247 ? 0.697 -22.234 -4.906 1 98.38 247 GLY B N 1
ATOM 4819 C CA . GLY B 1 247 ? 0.115 -23.031 -3.84 1 98.38 247 GLY B CA 1
ATOM 4820 C C . GLY B 1 247 ? -0.797 -22.234 -2.924 1 98.38 247 GLY B C 1
ATOM 4821 O O . GLY B 1 247 ? -1.377 -21.234 -3.338 1 98.38 247 GLY B O 1
ATOM 4822 N N . ILE B 1 248 ? -1.054 -22.797 -1.766 1 98.62 248 ILE B N 1
ATOM 4823 C CA . ILE B 1 248 ? -1.929 -22.203 -0.762 1 98.62 248 ILE B CA 1
ATOM 4824 C C . ILE B 1 248 ? -1.154 -21.984 0.536 1 98.62 248 ILE B C 1
ATOM 4826 O O . ILE B 1 248 ? -0.384 -22.844 0.956 1 98.62 248 ILE B O 1
ATOM 4830 N N . TYR B 1 249 ? -1.28 -20.844 1.044 1 98.38 249 TYR B N 1
ATOM 4831 C CA . TYR B 1 249 ? -0.792 -20.484 2.373 1 98.38 249 TYR B CA 1
ATOM 4832 C C . TYR B 1 249 ? -1.941 -20.391 3.369 1 98.38 249 TYR B C 1
ATOM 4834 O O . TYR B 1 249 ? -2.99 -19.828 3.062 1 98.38 249 TYR B O 1
ATOM 4842 N N . LEU B 1 250 ? -1.745 -20.969 4.598 1 98.25 250 LEU B N 1
ATOM 4843 C CA . LEU B 1 250 ? -2.818 -20.922 5.586 1 98.25 250 LEU B CA 1
ATOM 4844 C C . LEU B 1 250 ? -2.256 -20.719 6.988 1 98.25 250 LEU B C 1
ATOM 4846 O O . LEU B 1 250 ? -1.112 -21.078 7.266 1 98.25 250 LEU B O 1
ATOM 4850 N N . THR B 1 251 ? -2.965 -20.094 7.805 1 97.69 251 THR B N 1
ATOM 4851 C CA . THR B 1 251 ? -2.693 -19.875 9.219 1 97.69 251 THR B CA 1
ATOM 4852 C C . THR B 1 251 ? -3.908 -20.25 10.07 1 97.69 251 THR B C 1
ATOM 4854 O O . THR B 1 251 ? -5.008 -19.75 9.828 1 97.69 251 THR B O 1
ATOM 4857 N N . THR B 1 252 ? -3.764 -21.078 11.055 1 97.25 252 THR B N 1
ATOM 4858 C CA . THR B 1 252 ? -4.852 -21.531 11.914 1 97.25 252 THR B CA 1
ATOM 4859 C C . THR B 1 252 ? -4.32 -21.953 13.281 1 97.25 252 THR B C 1
ATOM 4861 O O . THR B 1 252 ? -3.115 -22.172 13.445 1 97.25 252 THR B O 1
ATOM 4864 N N . PRO B 1 253 ? -5.156 -21.984 14.258 1 96.62 253 PRO B N 1
ATOM 4865 C CA . PRO B 1 253 ? -4.73 -22.609 15.508 1 96.62 253 PRO B CA 1
ATOM 4866 C C . PRO B 1 253 ? -4.301 -24.062 15.328 1 96.62 253 PRO B C 1
ATOM 4868 O O . PRO B 1 253 ? -4.773 -24.734 14.406 1 96.62 253 PRO B O 1
ATOM 4871 N N . PRO B 1 254 ? -3.441 -24.484 16.25 1 97.31 254 PRO B N 1
ATOM 4872 C CA . PRO B 1 254 ? -2.855 -25.812 16.109 1 97.31 254 PRO B CA 1
ATOM 4873 C C . PRO B 1 254 ? -3.91 -26.922 16.047 1 97.31 254 PRO B C 1
ATOM 4875 O O . PRO B 1 254 ? -3.756 -27.875 15.281 1 97.31 254 PRO B O 1
ATOM 4878 N N . ASP B 1 255 ? -4.973 -26.781 16.703 1 97.31 255 ASP B N 1
ATOM 4879 C CA . ASP B 1 255 ? -5.953 -27.859 16.812 1 97.31 255 ASP B CA 1
ATOM 4880 C C . ASP B 1 255 ? -6.707 -28.031 15.492 1 97.31 255 ASP B C 1
ATOM 4882 O O . ASP B 1 255 ? -7.324 -29.078 15.266 1 97.31 255 ASP B O 1
ATOM 4886 N N . PHE B 1 256 ? -6.594 -27.047 14.648 1 98 256 PHE B N 1
ATOM 4887 C CA . PHE B 1 256 ? -7.371 -27.109 13.414 1 98 256 PHE B CA 1
ATOM 4888 C C . PHE B 1 256 ? -6.465 -27.328 12.211 1 98 256 PHE B C 1
ATOM 4890 O O . PHE B 1 256 ? -6.938 -27.438 11.078 1 98 256 PHE B O 1
ATOM 4897 N N . VAL B 1 257 ? -5.203 -27.406 12.375 1 98.5 257 VAL B N 1
ATOM 4898 C CA . VAL B 1 257 ? -4.254 -27.328 11.266 1 98.5 257 VAL B CA 1
ATOM 4899 C C . VAL B 1 257 ? -4.379 -28.578 10.391 1 98.5 257 VAL B C 1
ATOM 4901 O O . VAL B 1 257 ? -4.254 -28.484 9.164 1 98.5 257 VAL B O 1
ATOM 4904 N N . ALA B 1 258 ? -4.598 -29.75 10.945 1 98.38 258 ALA B N 1
ATOM 4905 C CA . ALA B 1 258 ? -4.758 -30.953 10.148 1 98.38 258 ALA B CA 1
ATOM 4906 C C . ALA B 1 258 ? -5.945 -30.844 9.195 1 98.38 258 ALA B C 1
ATOM 4908 O O . ALA B 1 258 ? -5.832 -31.156 8.008 1 98.38 258 ALA B O 1
ATOM 4909 N N . LYS B 1 259 ? -7.012 -30.359 9.719 1 98.44 259 LYS B N 1
ATOM 4910 C CA . LYS B 1 259 ? -8.203 -30.156 8.898 1 98.44 259 LYS B CA 1
ATOM 4911 C C . LYS B 1 259 ? -7.965 -29.078 7.844 1 98.44 259 LYS B C 1
ATOM 4913 O O . LYS B 1 259 ? -8.398 -29.219 6.699 1 98.44 259 LYS B O 1
ATOM 4918 N N . ALA B 1 260 ? -7.266 -28.016 8.227 1 98.5 260 ALA B N 1
ATOM 4919 C CA . ALA B 1 260 ? -6.984 -26.922 7.281 1 98.5 260 ALA B CA 1
ATOM 4920 C C . ALA B 1 260 ? -6.137 -27.422 6.113 1 98.5 260 ALA B C 1
ATOM 4922 O O . ALA B 1 260 ? -6.367 -27.047 4.965 1 98.5 260 ALA B O 1
ATOM 4923 N N . VAL B 1 261 ? -5.199 -28.234 6.422 1 98.75 261 VAL B N 1
ATOM 4924 C CA . VAL B 1 261 ? -4.359 -28.812 5.375 1 98.75 261 VAL B CA 1
ATOM 4925 C C . VAL B 1 261 ? -5.207 -29.688 4.461 1 98.75 261 VAL B C 1
ATOM 4927 O O . VAL B 1 261 ? -5.055 -29.656 3.236 1 98.75 261 VAL B O 1
ATOM 4930 N N . ASP B 1 262 ? -6.082 -30.453 5.055 1 98.56 262 ASP B N 1
ATOM 4931 C CA . ASP B 1 262 ? -6.988 -31.281 4.27 1 98.56 262 ASP B CA 1
ATOM 4932 C C . ASP B 1 262 ? -7.844 -30.422 3.336 1 98.56 262 ASP B C 1
ATOM 4934 O O . ASP B 1 262 ? -8.047 -30.781 2.172 1 98.56 262 ASP B O 1
ATOM 4938 N N . ILE B 1 263 ? -8.312 -29.359 3.84 1 98.56 263 ILE B N 1
ATOM 4939 C CA . ILE B 1 263 ? -9.117 -28.438 3.045 1 98.56 263 ILE B CA 1
ATOM 4940 C C . ILE B 1 263 ? -8.281 -27.891 1.895 1 98.56 263 ILE B C 1
ATOM 4942 O O . ILE B 1 263 ? -8.758 -27.797 0.761 1 98.56 263 ILE B O 1
ATOM 4946 N N . ALA B 1 264 ? -7.035 -27.484 2.182 1 98.75 264 ALA B N 1
ATOM 4947 C CA . ALA B 1 264 ? -6.148 -26.984 1.137 1 98.75 264 ALA B CA 1
ATOM 4948 C C . ALA B 1 264 ? -5.969 -28.016 0.026 1 98.75 264 ALA B C 1
ATOM 4950 O O . ALA B 1 264 ? -6.039 -27.672 -1.158 1 98.75 264 ALA B O 1
ATOM 4951 N N . VAL B 1 265 ? -5.762 -29.266 0.424 1 98.69 265 VAL B N 1
ATOM 4952 C CA . VAL B 1 265 ? -5.598 -30.359 -0.526 1 98.69 265 VAL B CA 1
ATOM 4953 C C . VAL B 1 265 ? -6.852 -30.484 -1.382 1 98.69 265 VAL B C 1
ATOM 4955 O O . VAL B 1 265 ? -6.77 -30.562 -2.611 1 98.69 265 VAL B O 1
ATOM 4958 N N . GLN B 1 266 ? -7.969 -30.438 -0.761 1 98.44 266 GLN B N 1
ATOM 4959 C CA . GLN B 1 266 ? -9.234 -30.609 -1.465 1 98.44 266 GLN B CA 1
ATOM 4960 C C . GLN B 1 266 ? -9.477 -29.484 -2.455 1 98.44 266 GLN B C 1
ATOM 4962 O O . GLN B 1 266 ? -9.953 -29.719 -3.568 1 98.44 266 GLN B O 1
ATOM 4967 N N . GLU B 1 267 ? -9.18 -28.281 -2.043 1 98.5 267 GLU B N 1
ATOM 4968 C CA . GLU B 1 267 ? -9.406 -27.141 -2.914 1 98.5 267 GLU B CA 1
ATOM 4969 C C . GLU B 1 267 ? -8.477 -27.172 -4.125 1 98.5 267 GLU B C 1
ATOM 4971 O O . GLU B 1 267 ? -8.867 -26.781 -5.227 1 98.5 267 GLU B O 1
ATOM 4976 N N . LEU B 1 268 ? -7.227 -27.578 -3.9 1 98.69 268 LEU B N 1
ATOM 4977 C CA . LEU B 1 268 ? -6.293 -27.734 -5.012 1 98.69 268 LEU B CA 1
ATOM 4978 C C . LEU B 1 268 ? -6.762 -28.812 -5.977 1 98.69 268 LEU B C 1
ATOM 4980 O O . LEU B 1 268 ? -6.723 -28.625 -7.195 1 98.69 268 LEU B O 1
ATOM 4984 N N . ILE B 1 269 ? -7.223 -29.922 -5.453 1 98.56 269 ILE B N 1
ATOM 4985 C CA . ILE B 1 269 ? -7.711 -31.016 -6.281 1 98.56 269 ILE B CA 1
ATOM 4986 C C . ILE B 1 269 ? -8.969 -30.578 -7.031 1 98.56 269 ILE B C 1
ATOM 4988 O O . ILE B 1 269 ? -9.164 -30.938 -8.188 1 98.56 269 ILE B O 1
ATOM 4992 N N . ALA B 1 270 ? -9.789 -29.781 -6.383 1 98.31 270 ALA B N 1
ATOM 4993 C CA . ALA B 1 270 ? -11.031 -29.312 -6.992 1 98.31 270 ALA B CA 1
ATOM 4994 C C . ALA B 1 270 ? -10.758 -28.547 -8.281 1 98.31 270 ALA B C 1
ATOM 4996 O O . ALA B 1 270 ? -11.461 -28.719 -9.281 1 98.31 270 ALA B O 1
ATOM 4997 N N . ILE B 1 271 ? -9.758 -27.719 -8.305 1 98 271 ILE B N 1
ATOM 4998 C CA . ILE B 1 271 ? -9.445 -26.938 -9.5 1 98 271 ILE B CA 1
ATOM 4999 C C . ILE B 1 271 ? -8.984 -27.859 -10.617 1 98 271 ILE B C 1
ATOM 5001 O O . ILE B 1 271 ? -9.195 -27.562 -11.797 1 98 271 ILE B O 1
ATOM 5005 N N . ALA B 1 272 ? -8.406 -29.016 -10.281 1 98.25 272 ALA B N 1
ATOM 5006 C CA . ALA B 1 272 ? -7.879 -29.969 -11.25 1 98.25 272 ALA B CA 1
ATOM 5007 C C . ALA B 1 272 ? -8.953 -30.953 -11.695 1 98.25 272 ALA B C 1
ATOM 5009 O O . ALA B 1 272 ? -8.68 -31.875 -12.469 1 98.25 272 ALA B O 1
ATOM 5010 N N . THR B 1 273 ? -10.125 -30.844 -11.188 1 97.94 273 THR B N 1
ATOM 5011 C CA . THR B 1 273 ? -11.211 -31.766 -11.484 1 97.94 273 THR B CA 1
ATOM 5012 C C . THR B 1 273 ? -12.203 -31.141 -12.461 1 97.94 273 THR B C 1
ATOM 5014 O O . THR B 1 273 ? -12.797 -30.094 -12.164 1 97.94 273 THR B O 1
ATOM 5017 N N . PRO B 1 274 ? -12.406 -31.812 -13.594 1 96.81 274 PRO B N 1
ATOM 5018 C CA . PRO B 1 274 ? -13.367 -31.266 -14.562 1 96.81 274 PRO B CA 1
ATOM 5019 C C . PRO B 1 274 ? -14.742 -31 -13.945 1 96.81 274 PRO B C 1
ATOM 5021 O O . PRO B 1 274 ? -15.242 -31.828 -13.188 1 96.81 274 PRO B O 1
ATOM 5024 N N . GLY B 1 275 ? -15.305 -29.828 -14.234 1 96 275 GLY B N 1
ATOM 5025 C CA . GLY B 1 275 ? -16.656 -29.516 -13.805 1 96 275 GLY B CA 1
ATOM 5026 C C . GLY B 1 275 ? -16.703 -28.812 -12.461 1 96 275 GLY B C 1
ATOM 5027 O O . GLY B 1 275 ? -17.75 -28.281 -12.07 1 96 275 GLY B O 1
ATOM 5028 N N . GLN B 1 276 ? -15.648 -28.734 -11.797 1 97.19 276 GLN B N 1
ATOM 5029 C CA . GLN B 1 276 ? -15.648 -28.172 -10.453 1 97.19 276 GLN B CA 1
ATOM 5030 C C . GLN B 1 276 ? -15.523 -26.641 -10.492 1 97.19 276 GLN B C 1
ATOM 5032 O O . GLN B 1 276 ? -15.898 -25.953 -9.539 1 97.19 276 GLN B O 1
ATOM 5037 N N . VAL B 1 277 ? -14.961 -26.109 -11.523 1 96.75 277 VAL B N 1
ATOM 5038 C CA . VAL B 1 277 ? -14.938 -24.672 -11.758 1 96.75 277 VAL B CA 1
ATOM 5039 C C . VAL B 1 277 ? -16.016 -24.297 -12.773 1 96.75 277 VAL B C 1
ATOM 5041 O O . VAL B 1 277 ? -16.109 -24.922 -13.836 1 96.75 277 VAL B O 1
ATOM 5044 N N . THR B 1 278 ? -16.844 -23.344 -12.422 1 93.69 278 THR B N 1
ATOM 5045 C CA . THR B 1 278 ? -17.938 -22.969 -13.305 1 93.69 278 THR B CA 1
ATOM 5046 C C . THR B 1 278 ? -17.5 -21.859 -14.258 1 93.69 278 THR B C 1
ATOM 5048 O O . THR B 1 278 ? -16.516 -21.172 -14.008 1 93.69 278 THR B O 1
ATOM 5051 N N . GLU B 1 279 ? -18.312 -21.688 -15.289 1 93.44 279 GLU B N 1
ATOM 5052 C CA . GLU B 1 279 ? -18.078 -20.609 -16.25 1 93.44 279 GLU B CA 1
ATOM 5053 C C . GLU B 1 279 ? -18.203 -19.25 -15.602 1 93.44 279 GLU B C 1
ATOM 5055 O O . GLU B 1 279 ? -17.469 -18.312 -15.953 1 93.44 279 GLU B O 1
ATOM 5060 N N . VAL B 1 280 ? -19.062 -19.125 -14.695 1 89.38 280 VAL B N 1
ATOM 5061 C CA . VAL B 1 280 ? -19.281 -17.859 -14 1 89.38 280 VAL B CA 1
ATOM 5062 C C . VAL B 1 280 ? -18.031 -17.5 -13.188 1 89.38 280 VAL B C 1
ATOM 5064 O O . VAL B 1 280 ? -17.578 -16.359 -13.219 1 89.38 280 VAL B O 1
ATOM 5067 N N . GLU B 1 281 ? -17.469 -18.453 -12.508 1 91.94 281 GLU B N 1
ATOM 5068 C CA . GLU B 1 281 ? -16.266 -18.234 -11.711 1 91.94 281 GLU B CA 1
ATOM 5069 C C . GLU B 1 281 ? -15.086 -17.844 -12.602 1 91.94 281 GLU B C 1
ATOM 5071 O O . GLU B 1 281 ? -14.336 -16.922 -12.266 1 91.94 281 GLU B O 1
ATOM 5076 N N . LEU B 1 282 ? -14.984 -18.594 -13.672 1 95 282 LEU B N 1
ATOM 5077 C CA . LEU B 1 282 ? -13.875 -18.312 -14.586 1 95 282 LEU B CA 1
ATOM 5078 C C . LEU B 1 282 ? -14 -16.922 -15.188 1 95 282 LEU B C 1
ATOM 5080 O O . LEU B 1 282 ? -13.023 -16.172 -15.242 1 95 282 LEU B O 1
ATOM 5084 N N . THR B 1 283 ? -15.148 -16.578 -15.648 1 92.25 283 THR B N 1
ATOM 5085 C CA . THR B 1 283 ? -15.367 -15.258 -16.25 1 92.25 283 THR B CA 1
ATOM 5086 C C . THR B 1 283 ? -15.055 -14.156 -15.242 1 92.25 283 THR B C 1
ATOM 5088 O O . THR B 1 283 ? -14.398 -13.172 -15.586 1 92.25 283 THR B O 1
ATOM 5091 N N . ARG B 1 284 ? -15.461 -14.367 -14.094 1 90.25 284 ARG B N 1
ATOM 5092 C CA . ARG B 1 284 ? -15.18 -13.398 -13.039 1 90.25 284 ARG B CA 1
ATOM 5093 C C . ARG B 1 284 ? -13.68 -13.258 -12.805 1 90.25 284 ARG B C 1
ATOM 5095 O O . ARG B 1 284 ? -13.164 -12.148 -12.688 1 90.25 284 ARG B O 1
ATOM 5102 N N . ALA B 1 285 ? -13.055 -14.336 -12.656 1 94 285 ALA B N 1
ATOM 5103 C CA . ALA B 1 285 ? -11.609 -14.336 -12.422 1 94 285 ALA B CA 1
ATOM 5104 C C . ALA B 1 285 ? -10.867 -13.648 -13.57 1 94 285 ALA B C 1
ATOM 5106 O O . ALA B 1 285 ? -9.93 -12.883 -13.336 1 94 285 ALA B O 1
ATOM 5107 N N . LYS B 1 286 ? -11.305 -13.961 -14.797 1 94.94 286 LYS B N 1
ATOM 5108 C CA . LYS B 1 286 ? -10.711 -13.312 -15.961 1 94.94 286 LYS B CA 1
ATOM 5109 C C . LYS B 1 286 ? -10.891 -11.797 -15.906 1 94.94 286 LYS B C 1
ATOM 5111 O O . LYS B 1 286 ? -9.93 -11.047 -16.062 1 94.94 286 LYS B O 1
ATOM 5116 N N . ASN B 1 287 ? -12.102 -11.375 -15.656 1 92.44 287 ASN B N 1
ATOM 5117 C CA . ASN B 1 287 ? -12.391 -9.945 -15.609 1 92.44 287 ASN B CA 1
ATOM 5118 C C . ASN B 1 287 ? -11.617 -9.258 -14.492 1 92.44 287 ASN B C 1
ATOM 5120 O O . ASN B 1 287 ? -11.094 -8.156 -14.688 1 92.44 287 ASN B O 1
ATOM 5124 N N . SER B 1 288 ? -11.562 -9.898 -13.383 1 92.44 288 SER B N 1
ATOM 5125 C CA . SER B 1 288 ? -10.828 -9.344 -12.25 1 92.44 288 SER B CA 1
ATOM 5126 C C . SER B 1 288 ? -9.336 -9.219 -12.57 1 92.44 288 SER B C 1
ATOM 5128 O O . SER B 1 288 ? -8.703 -8.227 -12.219 1 92.44 288 SER B O 1
ATOM 5130 N N . THR B 1 289 ? -8.789 -10.211 -13.156 1 95 289 THR B N 1
ATOM 5131 C CA . THR B 1 289 ? -7.387 -10.195 -13.547 1 95 289 THR B CA 1
ATOM 5132 C C . THR B 1 289 ? -7.113 -9.078 -14.547 1 95 289 THR B C 1
ATOM 5134 O O . THR B 1 289 ? -6.148 -8.32 -14.398 1 95 289 THR B O 1
ATOM 5137 N N . ILE B 1 290 ? -7.969 -8.992 -15.531 1 94.81 290 ILE B N 1
ATOM 5138 C CA . ILE B 1 290 ? -7.84 -7.941 -16.547 1 94.81 290 ILE B CA 1
ATOM 5139 C C . ILE B 1 290 ? -7.898 -6.57 -15.867 1 94.81 290 ILE B C 1
ATOM 5141 O O . ILE B 1 290 ? -7.051 -5.711 -16.125 1 94.81 290 ILE B O 1
ATOM 5145 N N . SER B 1 291 ? -8.883 -6.395 -15.008 1 91.06 291 SER B N 1
ATOM 5146 C CA . SER B 1 291 ? -9.047 -5.133 -14.297 1 91.06 291 SER B CA 1
ATOM 5147 C C . SER B 1 291 ? -7.793 -4.773 -13.508 1 91.06 291 SER B C 1
ATOM 5149 O O . SER B 1 291 ? -7.32 -3.637 -13.562 1 91.06 291 SER B O 1
ATOM 5151 N N . SER B 1 292 ? -7.301 -5.695 -12.773 1 93 292 SER B N 1
ATOM 5152 C CA . SER B 1 292 ? -6.113 -5.477 -11.953 1 93 292 SER B CA 1
ATOM 5153 C C . SER B 1 292 ? -4.918 -5.078 -12.805 1 93 292 SER B C 1
ATOM 5155 O O . SER B 1 292 ? -4.191 -4.137 -12.469 1 93 292 SER B O 1
ATOM 5157 N N . VAL B 1 293 ? -4.719 -5.734 -13.844 1 94.31 293 VAL B N 1
ATOM 5158 C CA . VAL B 1 293 ? -3.592 -5.465 -14.734 1 94.31 293 VAL B CA 1
ATOM 5159 C C . VAL B 1 293 ? -3.736 -4.074 -15.344 1 94.31 293 VAL B C 1
ATOM 5161 O O . VAL B 1 293 ? -2.777 -3.297 -15.367 1 94.31 293 VAL B O 1
ATOM 5164 N N . LEU B 1 294 ? -4.891 -3.744 -15.844 1 93.31 294 LEU B N 1
ATOM 5165 C CA . LEU B 1 294 ? -5.125 -2.451 -16.469 1 93.31 294 LEU B CA 1
ATOM 5166 C C . LEU B 1 294 ? -4.969 -1.317 -15.469 1 93.31 294 LEU B C 1
ATOM 5168 O O . LEU B 1 294 ? -4.414 -0.264 -15.797 1 93.31 294 LEU B O 1
ATOM 5172 N N . MET B 1 295 ? -5.391 -1.525 -14.273 1 92.25 295 MET B N 1
ATOM 5173 C CA . MET B 1 295 ? -5.234 -0.522 -13.227 1 92.25 295 MET B CA 1
ATOM 5174 C C . MET B 1 295 ? -3.762 -0.289 -12.906 1 92.25 295 MET B C 1
ATOM 5176 O O . MET B 1 295 ? -3.336 0.854 -12.727 1 92.25 295 MET B O 1
ATOM 5180 N N . ASN B 1 296 ? -3.033 -1.35 -12.805 1 93.81 296 ASN B N 1
ATOM 5181 C CA . ASN B 1 296 ? -1.6 -1.231 -12.555 1 93.81 296 ASN B CA 1
ATOM 5182 C C . ASN B 1 296 ? -0.902 -0.447 -13.664 1 93.81 296 ASN B C 1
ATOM 5184 O O . ASN B 1 296 ? -0.011 0.36 -13.391 1 93.81 296 ASN B O 1
ATOM 5188 N N . LEU B 1 297 ? -1.342 -0.604 -14.844 1 94 297 LEU B N 1
ATOM 5189 C CA . LEU B 1 297 ? -0.687 -0.008 -16 1 94 297 LEU B CA 1
ATOM 5190 C C . LEU B 1 297 ? -1.058 1.465 -16.141 1 94 297 LEU B C 1
ATOM 5192 O O . LEU B 1 297 ? -0.526 2.166 -17 1 94 297 LEU B O 1
ATOM 5196 N N . GLU B 1 298 ? -1.923 1.954 -15.281 1 93.88 298 GLU B N 1
ATOM 5197 C CA . GLU B 1 298 ? -2.188 3.389 -15.219 1 93.88 298 GLU B CA 1
ATOM 5198 C C . GLU B 1 298 ? -1 4.145 -14.633 1 93.88 298 GLU B C 1
ATOM 5200 O O . GLU B 1 298 ? -0.808 5.328 -14.922 1 93.88 298 GLU B O 1
ATOM 5205 N N . SER B 1 299 ? -0.23 3.471 -13.812 1 94 299 SER B N 1
ATOM 5206 C CA . SER B 1 299 ? 0.901 4.082 -13.125 1 94 299 SER B CA 1
ATOM 5207 C C . SER B 1 299 ? 2.158 4.051 -13.992 1 94 299 SER B C 1
ATOM 5209 O O . SER B 1 299 ? 2.639 2.975 -14.359 1 94 299 SER B O 1
ATOM 5211 N N . ARG B 1 300 ? 2.713 5.203 -14.211 1 93.81 300 ARG B N 1
ATOM 5212 C CA . ARG B 1 300 ? 3.932 5.273 -15.008 1 93.81 300 ARG B CA 1
ATOM 5213 C C . ARG B 1 300 ? 5.074 4.527 -14.328 1 93.81 300 ARG B C 1
ATOM 5215 O O . ARG B 1 300 ? 5.93 3.945 -15.008 1 93.81 300 ARG B O 1
ATOM 5222 N N . VAL B 1 301 ? 5.055 4.582 -13.023 1 92.44 301 VAL B N 1
ATOM 5223 C CA . VAL B 1 301 ? 6.082 3.867 -12.273 1 92.44 301 VAL B CA 1
ATOM 5224 C C . VAL B 1 301 ? 5.984 2.371 -12.555 1 92.44 301 VAL B C 1
ATOM 5226 O O . VAL B 1 301 ? 6.988 1.721 -12.852 1 92.44 301 VAL B O 1
ATOM 5229 N N . ILE B 1 302 ? 4.785 1.84 -12.539 1 94.62 302 ILE B N 1
ATOM 5230 C CA . ILE B 1 302 ? 4.57 0.418 -12.781 1 94.62 302 ILE B CA 1
ATOM 5231 C C . ILE B 1 302 ? 4.887 0.09 -14.242 1 94.62 302 ILE B C 1
ATOM 5233 O O . ILE B 1 302 ? 5.488 -0.945 -14.531 1 94.62 302 ILE B O 1
ATOM 5237 N N . VAL B 1 303 ? 4.527 0.96 -15.18 1 96.25 303 VAL B N 1
ATOM 5238 C CA . VAL B 1 303 ? 4.77 0.75 -16.609 1 96.25 303 VAL B CA 1
ATOM 5239 C C . VAL B 1 303 ? 6.27 0.677 -16.875 1 96.25 303 VAL B C 1
ATOM 5241 O O . VAL B 1 303 ? 6.734 -0.196 -17.609 1 96.25 303 VAL B O 1
ATOM 5244 N N . ALA B 1 304 ? 7.023 1.589 -16.281 1 96.31 304 ALA B N 1
ATOM 5245 C CA . ALA B 1 304 ? 8.469 1.588 -16.484 1 96.31 304 ALA B CA 1
ATOM 5246 C C . ALA B 1 304 ? 9.086 0.275 -16.016 1 96.31 304 ALA B C 1
ATOM 5248 O O . ALA B 1 304 ? 9.914 -0.313 -16.719 1 96.31 304 ALA B O 1
ATOM 5249 N N . GLU B 1 305 ? 8.688 -0.152 -14.867 1 95.31 305 GLU B N 1
ATOM 5250 C CA . GLU B 1 305 ? 9.195 -1.419 -14.344 1 95.31 305 GLU B CA 1
ATOM 5251 C C . GLU B 1 305 ? 8.781 -2.586 -15.234 1 95.31 305 GLU B C 1
ATOM 5253 O O . GLU B 1 305 ? 9.586 -3.486 -15.5 1 95.31 305 GLU B O 1
ATOM 5258 N N . ASP B 1 306 ? 7.57 -2.572 -15.641 1 95.62 306 ASP B N 1
ATOM 5259 C CA . ASP B 1 306 ? 7.051 -3.627 -16.5 1 95.62 306 ASP B CA 1
ATOM 5260 C C . ASP B 1 306 ? 7.836 -3.707 -17.812 1 95.62 306 ASP B C 1
ATOM 5262 O O . ASP B 1 306 ? 8.156 -4.801 -18.281 1 95.62 306 ASP B O 1
ATOM 5266 N N . ILE B 1 307 ? 8.141 -2.568 -18.438 1 96.62 307 ILE B N 1
ATOM 5267 C CA . ILE B 1 307 ? 8.938 -2.523 -19.656 1 96.62 307 ILE B CA 1
ATOM 5268 C C . ILE B 1 307 ? 10.297 -3.188 -19.406 1 96.62 307 ILE B C 1
ATOM 5270 O O . ILE B 1 307 ? 10.711 -4.066 -20.156 1 96.62 307 ILE B O 1
ATOM 5274 N N . GLY B 1 308 ? 10.93 -2.754 -18.312 1 96.44 308 GLY B N 1
ATOM 5275 C CA . GLY B 1 308 ? 12.234 -3.303 -17.984 1 96.44 308 GLY B CA 1
ATOM 5276 C C . GLY B 1 308 ? 12.211 -4.801 -17.75 1 96.44 308 GLY B C 1
ATOM 5277 O O . GLY B 1 308 ? 13.055 -5.531 -18.281 1 96.44 308 GLY B O 1
ATOM 5278 N N . ARG B 1 309 ? 11.234 -5.301 -17.062 1 94.88 309 ARG B N 1
ATOM 5279 C CA . ARG B 1 309 ? 11.125 -6.723 -16.75 1 94.88 309 ARG B CA 1
ATOM 5280 C C . ARG B 1 309 ? 10.859 -7.543 -18 1 94.88 309 ARG B C 1
ATOM 5282 O O . ARG B 1 309 ? 11.445 -8.609 -18.188 1 94.88 309 ARG B O 1
ATOM 5289 N N . GLN B 1 310 ? 9.992 -7.105 -18.844 1 95.62 310 GLN B N 1
ATOM 5290 C CA . GLN B 1 310 ? 9.672 -7.832 -20.062 1 95.62 310 GLN B CA 1
ATOM 5291 C C . GLN B 1 310 ? 10.875 -7.891 -21 1 95.62 310 GLN B C 1
ATOM 5293 O O . GLN B 1 310 ? 11.148 -8.93 -21.609 1 95.62 310 GLN B O 1
ATOM 5298 N N . LEU B 1 311 ? 11.594 -6.754 -21.125 1 96.19 311 LEU B N 1
ATOM 5299 C CA . LEU B 1 311 ? 12.773 -6.75 -21.984 1 96.19 311 LEU B CA 1
ATOM 5300 C C . LEU B 1 311 ? 13.828 -7.719 -21.453 1 96.19 311 LEU B C 1
ATOM 5302 O O . LEU B 1 311 ? 14.484 -8.414 -22.25 1 96.19 311 LEU B O 1
ATOM 5306 N N . LEU B 1 312 ? 13.961 -7.754 -20.156 1 93.81 312 LEU B N 1
ATOM 5307 C CA . LEU B 1 312 ? 14.938 -8.656 -19.562 1 93.81 312 LEU B CA 1
ATOM 5308 C C . LEU B 1 312 ? 14.5 -10.109 -19.719 1 93.81 312 LEU B C 1
ATOM 5310 O O . LEU B 1 312 ? 15.336 -10.992 -19.938 1 93.81 312 LEU B O 1
ATOM 5314 N N . THR B 1 313 ? 13.211 -10.352 -19.625 1 93.06 313 THR B N 1
ATOM 5315 C CA . THR B 1 313 ? 12.703 -11.719 -19.625 1 93.06 313 THR B CA 1
ATOM 5316 C C . THR B 1 313 ? 12.469 -12.219 -21.047 1 93.06 313 THR B C 1
ATOM 5318 O O . THR B 1 313 ? 12.82 -13.352 -21.375 1 93.06 313 THR B O 1
ATOM 5321 N N . TYR B 1 314 ? 11.906 -11.352 -21.922 1 93.94 314 TYR B N 1
ATOM 5322 C CA . TYR B 1 314 ? 11.422 -11.812 -23.234 1 93.94 314 TYR B CA 1
ATOM 5323 C C . TYR B 1 314 ? 12.234 -11.195 -24.359 1 93.94 314 TYR B C 1
ATOM 5325 O O . TYR B 1 314 ? 12.117 -11.609 -25.516 1 93.94 314 TYR B O 1
ATOM 5333 N N . GLY B 1 315 ? 12.984 -10.164 -24.109 1 94.06 315 GLY B N 1
ATOM 5334 C CA . GLY B 1 315 ? 13.711 -9.438 -25.141 1 94.06 315 GLY B CA 1
ATOM 5335 C C . GLY B 1 315 ? 12.867 -8.398 -25.859 1 94.06 315 GLY B C 1
ATOM 5336 O O . GLY B 1 315 ? 13.367 -7.652 -26.703 1 94.06 315 GLY B O 1
ATOM 5337 N N . SER B 1 316 ? 11.625 -8.383 -25.484 1 94.81 316 SER B N 1
ATOM 5338 C CA . SER B 1 316 ? 10.711 -7.402 -26.062 1 94.81 316 SER B CA 1
ATOM 5339 C C . SER B 1 316 ? 9.531 -7.137 -25.125 1 94.81 316 SER B C 1
ATOM 5341 O O . SER B 1 316 ? 9.266 -7.918 -24.219 1 94.81 316 SER B O 1
ATOM 5343 N N . ARG B 1 317 ? 8.914 -5.98 -25.312 1 93.62 317 ARG B N 1
ATOM 5344 C CA . ARG B 1 317 ? 7.691 -5.672 -24.578 1 93.62 317 ARG B CA 1
ATOM 5345 C C . ARG B 1 317 ? 6.461 -6.191 -25.312 1 93.62 317 ARG B C 1
ATOM 5347 O O . ARG B 1 317 ? 6.211 -5.816 -26.453 1 93.62 317 ARG B O 1
ATOM 5354 N N . LYS B 1 318 ? 5.758 -6.988 -24.656 1 92.56 318 LYS B N 1
ATOM 5355 C CA . LYS B 1 318 ? 4.527 -7.516 -25.234 1 92.56 318 LYS B CA 1
ATOM 5356 C C . LYS B 1 318 ? 3.369 -6.539 -25.047 1 92.56 318 LYS B C 1
ATOM 5358 O O . LYS B 1 318 ? 3.166 -6.008 -23.969 1 92.56 318 LYS B O 1
ATOM 5363 N N . PRO B 1 319 ? 2.598 -6.328 -26.156 1 91.56 319 PRO B N 1
ATOM 5364 C CA . PRO B 1 319 ? 1.43 -5.453 -26.016 1 91.56 319 PRO B CA 1
ATOM 5365 C C . PRO B 1 319 ? 0.36 -6.039 -25.094 1 91.56 319 PRO B C 1
ATOM 5367 O O . PRO B 1 319 ? 0.228 -7.262 -25 1 91.56 319 PRO B O 1
ATOM 5370 N N . ILE B 1 320 ? -0.384 -5.184 -24.531 1 92.94 320 ILE B N 1
ATOM 5371 C CA . ILE B 1 320 ? -1.445 -5.59 -23.609 1 92.94 320 ILE B CA 1
ATOM 5372 C C . ILE B 1 320 ? -2.473 -6.438 -24.359 1 92.94 320 ILE B C 1
ATOM 5374 O O . ILE B 1 320 ? -3.09 -7.332 -23.781 1 92.94 320 ILE B O 1
ATOM 5378 N N . ASP B 1 321 ? -2.607 -6.242 -25.641 1 93.5 321 ASP B N 1
ATOM 5379 C CA . ASP B 1 321 ? -3.572 -6.973 -26.453 1 93.5 321 ASP B CA 1
ATOM 5380 C C . ASP B 1 321 ? -3.268 -8.469 -26.453 1 93.5 321 ASP B C 1
ATOM 5382 O O . ASP B 1 321 ? -4.18 -9.289 -26.531 1 93.5 321 ASP B O 1
ATOM 5386 N N . HIS B 1 322 ? -2.025 -8.742 -26.438 1 92.25 322 HIS B N 1
ATOM 5387 C CA . HIS B 1 322 ? -1.639 -10.148 -26.359 1 92.25 322 HIS B CA 1
ATOM 5388 C C . HIS B 1 322 ? -2.191 -10.805 -25.109 1 92.25 322 HIS B C 1
ATOM 5390 O O . HIS B 1 322 ? -2.748 -11.906 -25.172 1 92.25 322 HIS B O 1
ATOM 5396 N N . PHE B 1 323 ? -2.047 -10.18 -24.109 1 92.31 323 PHE B N 1
ATOM 5397 C CA . PHE B 1 323 ? -2.572 -10.648 -22.828 1 92.31 323 PHE B CA 1
ATOM 5398 C C . PHE B 1 323 ? -4.09 -10.789 -22.891 1 92.31 323 PHE B C 1
ATOM 5400 O O . PHE B 1 323 ? -4.645 -11.797 -22.453 1 92.31 323 PHE B O 1
ATOM 5407 N N . LEU B 1 324 ? -4.793 -9.797 -23.422 1 95.06 324 LEU B N 1
ATOM 5408 C CA . LEU B 1 324 ? -6.25 -9.797 -23.5 1 95.06 324 LEU B CA 1
ATOM 5409 C C . LEU B 1 324 ? -6.738 -10.922 -24.406 1 95.06 324 LEU B C 1
ATOM 5411 O O . LEU B 1 324 ? -7.773 -11.531 -24.141 1 95.06 324 LEU B O 1
ATOM 5415 N N . GLN B 1 325 ? -6.016 -11.18 -25.406 1 95.5 325 GLN B N 1
ATOM 5416 C CA . GLN B 1 325 ? -6.355 -12.289 -26.297 1 95.5 325 GLN B CA 1
ATOM 5417 C C . GLN B 1 325 ? -6.25 -13.625 -25.578 1 95.5 325 GLN B C 1
ATOM 5419 O O . GLN B 1 325 ? -7.117 -14.492 -25.734 1 95.5 325 GLN B O 1
ATOM 5424 N N . CYS B 1 326 ? -5.188 -13.781 -24.828 1 94.5 326 CYS B N 1
ATOM 5425 C CA . CYS B 1 326 ? -5.043 -14.992 -24.016 1 94.5 326 CYS B CA 1
ATOM 5426 C C . CYS B 1 326 ? -6.223 -15.164 -23.078 1 94.5 326 CYS B C 1
ATOM 5428 O O . CYS B 1 326 ? -6.734 -16.266 -22.906 1 94.5 326 CYS B O 1
ATOM 5430 N N . MET B 1 327 ? -6.629 -14.07 -22.516 1 95.31 327 MET B N 1
ATOM 5431 C CA . MET B 1 327 ? -7.762 -14.094 -21.594 1 95.31 327 MET B CA 1
ATOM 5432 C C . MET B 1 327 ? -9.039 -14.531 -22.297 1 95.31 327 MET B C 1
ATOM 5434 O O . MET B 1 327 ? -9.805 -15.336 -21.781 1 95.31 327 MET B O 1
ATOM 5438 N N . GLU B 1 328 ? -9.203 -14.039 -23.438 1 95.19 328 GLU B N 1
ATOM 5439 C CA . GLU B 1 328 ? -10.398 -14.359 -24.219 1 95.19 328 GLU B CA 1
ATOM 5440 C C . GLU B 1 328 ? -10.438 -15.836 -24.594 1 95.19 328 GLU B C 1
ATOM 5442 O O . GLU B 1 328 ? -11.5 -16.453 -24.594 1 95.19 328 GLU B O 1
ATOM 5447 N N . GLU B 1 329 ? -9.352 -16.406 -24.812 1 97.12 329 GLU B N 1
ATOM 5448 C CA . GLU B 1 329 ? -9.258 -17.781 -25.312 1 97.12 329 GLU B CA 1
ATOM 5449 C C . GLU B 1 329 ? -9.25 -18.781 -24.172 1 97.12 329 GLU B C 1
ATOM 5451 O O . GLU B 1 329 ? -9.445 -19.984 -24.391 1 97.12 329 GLU B O 1
ATOM 5456 N N . LEU B 1 330 ? -9.023 -18.328 -23.031 1 97.88 330 LEU B N 1
ATOM 5457 C CA . LEU B 1 330 ? -8.867 -19.219 -21.875 1 97.88 330 LEU B CA 1
ATOM 5458 C C . LEU B 1 330 ? -10.164 -19.953 -21.578 1 97.88 330 LEU B C 1
ATOM 5460 O O . LEU B 1 330 ? -11.234 -19.344 -21.484 1 97.88 330 LEU B O 1
ATOM 5464 N N . THR B 1 331 ? -10.109 -21.281 -21.406 1 98.06 331 THR B N 1
ATOM 5465 C CA . THR B 1 331 ? -11.281 -22.125 -21.188 1 98.06 331 THR B CA 1
ATOM 5466 C C . THR B 1 331 ? -11.164 -22.859 -19.844 1 98.06 331 THR B C 1
ATOM 5468 O O . THR B 1 331 ? -10.109 -22.859 -19.219 1 98.06 331 THR B O 1
ATOM 5471 N N . LEU B 1 332 ? -12.273 -23.484 -19.516 1 98.25 332 LEU B N 1
ATOM 5472 C CA . LEU B 1 332 ? -12.289 -24.312 -18.312 1 98.25 332 LEU B CA 1
ATOM 5473 C C . LEU B 1 332 ? -11.32 -25.484 -18.453 1 98.25 332 LEU B C 1
ATOM 5475 O O . LEU B 1 332 ? -10.703 -25.906 -17.484 1 98.25 332 LEU B O 1
ATOM 5479 N N . ASP B 1 333 ? -11.203 -25.953 -19.625 1 98.31 333 ASP B N 1
ATOM 5480 C CA . ASP B 1 333 ? -10.289 -27.062 -19.875 1 98.31 333 ASP B CA 1
ATOM 5481 C C . ASP B 1 333 ? -8.836 -26.641 -19.641 1 98.31 333 ASP B C 1
ATOM 5483 O O . ASP B 1 333 ? -8.031 -27.422 -19.141 1 98.31 333 ASP B O 1
ATOM 5487 N N . ASP B 1 334 ? -8.523 -25.422 -20.031 1 98.31 334 ASP B N 1
ATOM 5488 C CA . ASP B 1 334 ? -7.18 -24.906 -19.781 1 98.31 334 ASP B CA 1
ATOM 5489 C C . ASP B 1 334 ? -6.879 -24.844 -18.281 1 98.31 334 ASP B C 1
ATOM 5491 O O . ASP B 1 334 ? -5.777 -25.203 -17.859 1 98.31 334 ASP B O 1
ATOM 5495 N N . ILE B 1 335 ? -7.875 -24.422 -17.516 1 98.38 335 ILE B N 1
ATOM 5496 C CA . ILE B 1 335 ? -7.73 -24.344 -16.062 1 98.38 335 ILE B CA 1
ATOM 5497 C C . ILE B 1 335 ? -7.473 -25.719 -15.484 1 98.38 335 ILE B C 1
ATOM 5499 O O . ILE B 1 335 ? -6.523 -25.922 -14.711 1 98.38 335 ILE B O 1
ATOM 5503 N N . THR B 1 336 ? -8.266 -26.656 -15.891 1 98.44 336 THR B N 1
ATOM 5504 C CA . THR B 1 336 ? -8.164 -28.031 -15.391 1 98.44 336 THR B CA 1
ATOM 5505 C C . THR B 1 336 ? -6.824 -28.641 -15.789 1 98.44 336 THR B C 1
ATOM 5507 O O . THR B 1 336 ? -6.152 -29.266 -14.961 1 98.44 336 THR B O 1
ATOM 5510 N N . ALA B 1 337 ? -6.469 -28.484 -17.016 1 98.25 337 ALA B N 1
ATOM 5511 C CA . ALA B 1 337 ? -5.219 -29.047 -17.516 1 98.25 337 ALA B CA 1
ATOM 5512 C C . ALA B 1 337 ? -4.016 -28.469 -16.766 1 98.25 337 ALA B C 1
ATOM 5514 O O . ALA B 1 337 ? -3.094 -29.188 -16.406 1 98.25 337 ALA B O 1
ATOM 5515 N N . PHE B 1 338 ? -4.027 -27.203 -16.578 1 98.19 338 PHE B N 1
ATOM 5516 C CA . PHE B 1 338 ? -2.939 -26.547 -15.867 1 98.19 338 PHE B CA 1
ATOM 5517 C C . PHE B 1 338 ? -2.857 -27.047 -14.43 1 98.19 338 PHE B C 1
ATOM 5519 O O . PHE B 1 338 ? -1.767 -27.328 -13.922 1 98.19 338 PHE B O 1
ATOM 5526 N N . ALA B 1 339 ? -3.984 -27.109 -13.781 1 98.44 339 ALA B N 1
ATOM 5527 C CA . ALA B 1 339 ? -4.012 -27.578 -12.391 1 98.44 339 ALA B CA 1
ATOM 5528 C C . ALA B 1 339 ? -3.502 -29 -12.281 1 98.44 339 ALA B C 1
ATOM 5530 O O . ALA B 1 339 ? -2.781 -29.344 -11.336 1 98.44 339 ALA B O 1
ATOM 5531 N N . LYS B 1 340 ? -3.896 -29.844 -13.25 1 98.31 340 LYS B N 1
ATOM 5532 C CA . LYS B 1 340 ? -3.393 -31.219 -13.281 1 98.31 340 LYS B CA 1
ATOM 5533 C C . LYS B 1 340 ? -1.875 -31.234 -13.43 1 98.31 340 LYS B C 1
ATOM 5535 O O . LYS B 1 340 ? -1.19 -32 -12.758 1 98.31 340 LYS B O 1
ATOM 5540 N N . MET B 1 341 ? -1.435 -30.422 -14.297 1 97.94 341 MET B N 1
ATOM 5541 C CA . MET B 1 341 ? 0.008 -30.312 -14.492 1 97.94 341 MET B CA 1
ATOM 5542 C C . MET B 1 341 ? 0.706 -29.891 -13.203 1 97.94 341 MET B C 1
ATOM 5544 O O . MET B 1 341 ? 1.721 -30.469 -12.82 1 97.94 341 MET B O 1
ATOM 5548 N N . LEU B 1 342 ? 0.188 -28.891 -12.508 1 97.69 342 LEU B N 1
ATOM 5549 C CA . LEU B 1 342 ? 0.733 -28.438 -11.242 1 97.69 342 LEU B CA 1
ATOM 5550 C C . LEU B 1 342 ? 0.831 -29.578 -10.242 1 97.69 342 LEU B C 1
ATOM 5552 O O . LEU B 1 342 ? 1.897 -29.828 -9.672 1 97.69 342 LEU B O 1
ATOM 5556 N N . LEU B 1 343 ? -0.258 -30.312 -10.125 1 98.31 343 LEU B N 1
ATOM 5557 C CA . LEU B 1 343 ? -0.386 -31.312 -9.062 1 98.31 343 LEU B CA 1
ATOM 5558 C C . LEU B 1 343 ? 0.383 -32.562 -9.414 1 98.31 343 LEU B C 1
ATOM 5560 O O . LEU B 1 343 ? 0.527 -33.469 -8.578 1 98.31 343 LEU B O 1
ATOM 5564 N N . SER B 1 344 ? 0.874 -32.625 -10.602 1 97.62 344 SER B N 1
ATOM 5565 C CA . SER B 1 344 ? 1.657 -33.812 -11.008 1 97.62 344 SER B CA 1
ATOM 5566 C C . SER B 1 344 ? 3.076 -33.719 -10.453 1 97.62 344 SER B C 1
ATOM 5568 O O . SER B 1 344 ? 3.795 -34.75 -10.453 1 97.62 344 SER B O 1
ATOM 5570 N N . SER B 1 345 ? 3.488 -32.562 -10.023 1 97.25 345 SER B N 1
ATOM 5571 C CA . SER B 1 345 ? 4.82 -32.438 -9.438 1 97.25 345 SER B CA 1
ATOM 5572 C C . SER B 1 345 ? 4.816 -32.844 -7.969 1 97.25 345 SER B C 1
ATOM 5574 O O . SER B 1 345 ? 3.756 -32.906 -7.344 1 97.25 345 SER B O 1
ATOM 5576 N N . GLN B 1 346 ? 6.012 -33.125 -7.465 1 97.12 346 GLN B N 1
ATOM 5577 C CA . GLN B 1 346 ? 6.16 -33.406 -6.039 1 97.12 346 GLN B CA 1
ATOM 5578 C C . GLN B 1 346 ? 5.809 -32.156 -5.203 1 97.12 346 GLN B C 1
ATOM 5580 O O . GLN B 1 346 ? 6.281 -31.062 -5.48 1 97.12 346 GLN B O 1
ATOM 5585 N N . PRO B 1 347 ? 4.996 -32.344 -4.215 1 98.25 347 PRO B N 1
ATOM 5586 C CA . PRO B 1 347 ? 4.656 -31.156 -3.408 1 98.25 347 PRO B CA 1
ATOM 5587 C C . PRO B 1 347 ? 5.84 -30.625 -2.604 1 98.25 347 PRO B C 1
ATOM 5589 O O . PRO B 1 347 ? 6.738 -31.391 -2.248 1 98.25 347 PRO B O 1
ATOM 5592 N N . THR B 1 348 ? 5.863 -29.344 -2.387 1 98.69 348 THR B N 1
ATOM 5593 C CA . THR B 1 348 ? 6.723 -28.672 -1.418 1 98.69 348 THR B CA 1
ATOM 5594 C C . THR B 1 348 ? 5.902 -28.109 -0.257 1 98.69 348 THR B C 1
ATOM 5596 O O . THR B 1 348 ? 4.934 -27.391 -0.469 1 98.69 348 THR B O 1
ATOM 5599 N N . MET B 1 349 ? 6.238 -28.5 0.935 1 98.62 349 MET B N 1
ATOM 5600 C CA . MET B 1 349 ? 5.484 -28.078 2.107 1 98.62 349 MET B CA 1
ATOM 5601 C C . MET B 1 349 ? 6.406 -27.469 3.154 1 98.62 349 MET B C 1
ATOM 5603 O O . MET B 1 349 ? 7.504 -27.969 3.393 1 98.62 349 MET B O 1
ATOM 5607 N N . ALA B 1 350 ? 6.047 -26.312 3.686 1 98.56 350 ALA B N 1
ATOM 5608 C CA . ALA B 1 350 ? 6.734 -25.641 4.789 1 98.56 350 ALA B CA 1
ATOM 5609 C C . ALA B 1 350 ? 5.754 -25.25 5.891 1 98.56 350 ALA B C 1
ATOM 5611 O O . ALA B 1 350 ? 4.668 -24.734 5.609 1 98.56 350 ALA B O 1
ATOM 5612 N N . SER B 1 351 ? 6.105 -25.578 7.113 1 98.69 351 SER B N 1
ATOM 5613 C CA . SER B 1 351 ? 5.215 -25.266 8.227 1 98.69 351 SER B CA 1
ATOM 5614 C C . SER B 1 351 ? 5.973 -24.609 9.383 1 98.69 351 SER B C 1
ATOM 5616 O O . SER B 1 351 ? 7.18 -24.797 9.516 1 98.69 351 SER B O 1
ATOM 5618 N N . TYR B 1 352 ? 5.336 -23.875 10.109 1 98.44 352 TYR B N 1
ATOM 5619 C CA . TYR B 1 352 ? 5.855 -23.094 11.234 1 98.44 352 TYR B CA 1
ATOM 5620 C C . TYR B 1 352 ? 4.863 -23.094 12.391 1 98.44 352 TYR B C 1
ATOM 5622 O O . TYR B 1 352 ? 3.664 -22.891 12.188 1 98.44 352 TYR B O 1
ATOM 5630 N N . GLY B 1 353 ? 5.289 -23.297 13.625 1 97.94 353 GLY B N 1
ATOM 5631 C CA . GLY B 1 353 ? 4.445 -23.328 14.805 1 97.94 353 GLY B CA 1
ATOM 5632 C C . GLY B 1 353 ? 4.332 -24.703 15.43 1 97.94 353 GLY B C 1
ATOM 5633 O O . GLY B 1 353 ? 5.344 -25.359 15.711 1 97.94 353 GLY B O 1
ATOM 5634 N N . ASP B 1 354 ? 3.162 -25.125 15.742 1 97.69 354 ASP B N 1
ATOM 5635 C CA . ASP B 1 354 ? 2.957 -26.484 16.266 1 97.69 354 ASP B CA 1
ATOM 5636 C C . ASP B 1 354 ? 2.939 -27.5 15.133 1 97.69 354 ASP B C 1
ATOM 5638 O O . ASP B 1 354 ? 1.892 -28.078 14.82 1 97.69 354 ASP B O 1
ATOM 5642 N N . VAL B 1 355 ? 4.023 -27.812 14.648 1 97.81 355 VAL B N 1
ATOM 5643 C CA . VAL B 1 355 ? 4.176 -28.562 13.406 1 97.81 355 VAL B CA 1
ATOM 5644 C C . VAL B 1 355 ? 3.922 -30.047 13.664 1 97.81 355 VAL B C 1
ATOM 5646 O O . VAL B 1 355 ? 3.748 -30.828 12.727 1 97.81 355 VAL B O 1
ATOM 5649 N N . ASP B 1 356 ? 3.914 -30.438 14.922 1 97.12 356 ASP B N 1
ATOM 5650 C CA . ASP B 1 356 ? 3.604 -31.828 15.258 1 97.12 356 ASP B CA 1
ATOM 5651 C C . ASP B 1 356 ? 2.164 -32.188 14.875 1 97.12 356 ASP B C 1
ATOM 5653 O O . ASP B 1 356 ? 1.837 -33.344 14.664 1 97.12 356 ASP B O 1
ATOM 5657 N N . LYS B 1 357 ? 1.377 -31.188 14.773 1 97.56 357 LYS B N 1
ATOM 5658 C CA . LYS B 1 357 ? -0.031 -31.391 14.445 1 97.56 357 LYS B CA 1
ATOM 5659 C C . LYS B 1 357 ? -0.269 -31.297 12.945 1 97.56 357 LYS B C 1
ATOM 5661 O O . LYS B 1 357 ? -1.376 -31.562 12.469 1 97.56 357 LYS B O 1
ATOM 5666 N N . VAL B 1 358 ? 0.688 -30.906 12.211 1 98.5 358 VAL B N 1
ATOM 5667 C CA . VAL B 1 358 ? 0.598 -30.859 10.758 1 98.5 358 VAL B CA 1
ATOM 5668 C C . VAL B 1 358 ? 0.73 -32.281 10.188 1 98.5 358 VAL B C 1
ATOM 5670 O O . VAL B 1 358 ? 1.638 -33.031 10.57 1 98.5 358 VAL B O 1
ATOM 5673 N N . PRO B 1 359 ? -0.12 -32.625 9.32 1 98.31 359 PRO B N 1
ATOM 5674 C CA . PRO B 1 359 ? -0.018 -33.969 8.758 1 98.31 359 PRO B CA 1
ATOM 5675 C C . PRO B 1 359 ? 1.354 -34.281 8.156 1 98.31 359 PRO B C 1
ATOM 5677 O O . PRO B 1 359 ? 1.979 -33.375 7.578 1 98.31 359 PRO B O 1
ATOM 5680 N N . PRO B 1 360 ? 1.776 -35.531 8.281 1 97.81 360 PRO B N 1
ATOM 5681 C CA . PRO B 1 360 ? 3.057 -35.906 7.668 1 97.81 360 PRO B CA 1
ATOM 5682 C C . PRO B 1 360 ? 3.084 -35.656 6.16 1 97.81 360 PRO B C 1
ATOM 5684 O O . PRO B 1 360 ? 2.07 -35.844 5.484 1 97.81 360 PRO B O 1
ATOM 5687 N N . TYR B 1 361 ? 4.227 -35.25 5.777 1 97.94 361 TYR B N 1
ATOM 5688 C CA . TYR B 1 361 ? 4.445 -34.906 4.375 1 97.94 361 TYR B CA 1
ATOM 5689 C C . TYR B 1 361 ? 4.008 -36.062 3.463 1 97.94 361 TYR B C 1
ATOM 5691 O O . TYR B 1 361 ? 3.389 -35.812 2.424 1 97.94 361 TYR B O 1
ATOM 5699 N N . GLU B 1 362 ? 4.277 -37.312 3.807 1 97.31 362 GLU B N 1
ATOM 5700 C CA . GLU B 1 362 ? 3.969 -38.469 2.988 1 97.31 362 GLU B CA 1
ATOM 5701 C C . GLU B 1 362 ? 2.463 -38.625 2.801 1 97.31 362 GLU B C 1
ATOM 5703 O O . GLU B 1 362 ? 2.004 -39.031 1.732 1 97.31 362 GLU B O 1
ATOM 5708 N N . PHE B 1 363 ? 1.775 -38.281 3.803 1 97.19 363 PHE B N 1
ATOM 5709 C CA . PHE B 1 363 ? 0.322 -38.375 3.742 1 97.19 363 PHE B CA 1
ATOM 5710 C C . PHE B 1 363 ? -0.253 -37.344 2.785 1 97.19 363 PHE B C 1
ATOM 5712 O O . PHE B 1 363 ? -1.16 -37.625 2.006 1 97.19 363 PHE B O 1
ATOM 5719 N N . VAL B 1 364 ? 0.293 -36.156 2.855 1 98 364 VAL B N 1
ATOM 5720 C CA . VAL B 1 364 ? -0.16 -35.094 1.968 1 98 364 VAL B CA 1
ATOM 5721 C C . VAL B 1 364 ? 0.23 -35.406 0.527 1 98 364 VAL B C 1
ATOM 5723 O O . VAL B 1 364 ? -0.593 -35.281 -0.385 1 98 364 VAL B O 1
ATOM 5726 N N . SER B 1 365 ? 1.474 -35.812 0.341 1 97.75 365 SER B N 1
ATOM 5727 C CA . SER B 1 365 ? 1.98 -36.156 -0.984 1 97.75 365 SER B CA 1
ATOM 5728 C C . SER B 1 365 ? 1.142 -37.25 -1.631 1 97.75 365 SER B C 1
ATOM 5730 O O . SER B 1 365 ? 0.853 -37.219 -2.828 1 97.75 365 SER B O 1
ATOM 5732 N N . LYS B 1 366 ? 0.709 -38.25 -0.856 1 97.44 366 LYS B N 1
ATOM 5733 C CA . LYS B 1 366 ? -0.061 -39.375 -1.356 1 97.44 366 LYS B CA 1
ATOM 5734 C C . LYS B 1 366 ? -1.419 -38.938 -1.89 1 97.44 366 LYS B C 1
ATOM 5736 O O . LYS B 1 366 ? -1.962 -39.531 -2.812 1 97.44 366 LYS B O 1
ATOM 5741 N N . ARG B 1 367 ? -1.93 -37.844 -1.361 1 97.19 367 ARG B N 1
ATOM 5742 C CA . ARG B 1 367 ? -3.23 -37.344 -1.789 1 97.19 367 ARG B CA 1
ATOM 5743 C C . ARG B 1 367 ? -3.186 -36.875 -3.236 1 97.19 367 ARG B C 1
ATOM 5745 O O . ARG B 1 367 ? -4.227 -36.75 -3.887 1 97.19 367 ARG B O 1
ATOM 5752 N N . PHE B 1 368 ? -1.995 -36.594 -3.713 1 97.88 368 PHE B N 1
ATOM 5753 C CA . PHE B 1 368 ? -1.862 -36.062 -5.066 1 97.88 368 PHE B CA 1
ATOM 5754 C C . PHE B 1 368 ? -1.268 -37.094 -6 1 97.88 368 PHE B C 1
ATOM 5756 O O . PHE B 1 368 ? -0.938 -36.781 -7.148 1 97.88 368 PHE B O 1
ATOM 5763 N N . GLN B 1 369 ? -1.072 -38.344 -5.594 1 94.81 369 GLN B N 1
ATOM 5764 C CA . GLN B 1 369 ? -0.389 -39.375 -6.332 1 94.81 369 GLN B CA 1
ATOM 5765 C C . GLN B 1 369 ? -1.09 -39.688 -7.656 1 94.81 369 GLN B C 1
ATOM 5767 O O . GLN B 1 369 ? -0.439 -40 -8.648 1 94.81 369 GLN B O 1
ATOM 5772 N N . ARG B 1 370 ? -2.338 -39.5 -7.715 1 93.81 370 ARG B N 1
ATOM 5773 C CA . ARG B 1 370 ? -3.113 -39.844 -8.906 1 93.81 370 ARG B CA 1
ATOM 5774 C C . ARG B 1 370 ? -2.748 -38.906 -10.062 1 93.81 370 ARG B C 1
ATOM 5776 O O . ARG B 1 370 ? -3.037 -39.188 -11.219 1 93.81 370 ARG B O 1
ATOM 5783 N N . PHE B 1 371 ? -2.24 -37.781 -9.75 1 94.94 371 PHE B N 1
ATOM 5784 C CA . PHE B 1 371 ? -1.881 -36.812 -10.789 1 94.94 371 PHE B CA 1
ATOM 5785 C C . PHE B 1 371 ? -0.471 -37.094 -11.305 1 94.94 371 PHE B C 1
ATOM 5787 O O . PHE B 1 371 ? -0.05 -36.5 -12.305 1 94.94 371 PHE B O 1
ATOM 5794 N N . ARG B 1 372 ? 0.194 -37.906 -10.602 1 86.88 372 ARG B N 1
ATOM 5795 C CA . ARG B 1 372 ? 1.585 -38.188 -10.938 1 86.88 372 ARG B CA 1
ATOM 5796 C C . ARG B 1 372 ? 1.698 -39.469 -11.773 1 86.88 372 ARG B C 1
ATOM 5798 O O . ARG B 1 372 ? 0.859 -40.375 -11.664 1 86.88 372 ARG B O 1
#

Foldseek 3Di:
DVLVVQLVVQVKDWDWDDDLVDIDIDIGGDPVCVLVRLVSRLCCLQPPPQDQVVLVVVLVVLVVVQVVCVVPVVSVQVLVLLLFFKDKSSNDGPRDDPVVSVVDTSVVVVVVSQQQVFLVQFDQFFFPDDPVVSCVSNVVSSVPTHHHDDDDDMDMDTAAGEAEAADADQKKKKKKKFKDFQFVVVPLLNLLLQLVQLQQAWFFLPPPVDPDVSCPHNCNVVPSVVDVQWGTKGWDKATDRGMIMIAIMTMGGLVCQQVVLVVRLVVLVLQLDPPSDDPVSSVVSLVVSLVVVVVQCVDRRSVRVLQRVCCSRPVGRDDVVVSVVSSVPDDSVNRNVSSLVRLLGQMHMYMYHNCVSYDDSVVSRVSSPVSD/DVLVVQLVVQVKDWDWDDDLVDIDIDIGGDPVCVLVRLVSRLCCLQPPPLDQVVLVVVLVVLVVVQVVCVVPFVSVQVLVLLLFFKPKSSNDGPRDDPVVSVVDTSVNVVVVSQQQVFLVQFDQFFFPDDPVVSCVSNVVSSVPTHHHDDDDDMDMDTAAGEAEAADADQKKKKKKKFKDFQFVVVPLLNLLLQLVQLQQAWFFLPPVVDPDVSCPHNCNVVPSVVDVQWGTKGWDKATDRGMIMIAIMTMGGLVCQQVVLVVRLVVLVLQLDPPSDDPVSSVVSLVVSLVVVVVQCVDRRSVRVLQRVCCSRPVGRDDVVVSVVSSVPDDSVNRNVSSLVRLLGQMHMYMYHNCVSYDDSVVSRVSSPVSD

Radius of gyration: 27.56 Å; Cα contacts (8 Å, |Δi|>4): 1213; chains: 2; bounding box: 72×74×62 Å

Sequence (744 aa):
MQIVQEVEATGGNVGASASREQMVYSYDTLKAYIPQAVEVLLDSVRNPLFIQDEVDRQLALTREEVQEVQKNPEKFLQEVLNLVGYEGAIANPLIAPEEALEIINADIIRKFYHENFTADRVVLAASGVDHQQLLDVAEPLLSDWHKGSPVETPKSTYTGGDFRHKAESDMTHVALAFEVPGGWLKERDATIMTVIQTLMGGGGSFSSGGPGKGMHSRLYLRVLTRYHDVQSFSAFSNVYDSTGLFGIYLTTPPDFVAKAVDIAVQELIAIATPGQVTEVELTRAKNSTISSVLMNLESRVIVAEDIGRQLLTYGSRKPIDHFLQCMEELTLDDITAFAKMLLSSQPTMASYGDVDKVPPYEFVSKRFQRFRMQIVQEVEATGGNVGASASREQMVYSYDTLKAYIPQAVEVLLDSVRNPLFIQDEVDRQLALTREEVQEVQKNPEKFLQEVLNLVGYEGAIANPLIAPEEALEIINADIIRKFYHENFTADRVVLAASGVDHQQLLDVAEPLLSDWHKGSPVETPKSTYTGGDFRHKAESDMTHVALAFEVPGGWLKERDATIMTVIQTLMGGGGSFSSGGPGKGMHSRLYLRVLTRYHDVQSFSAFSNVYDSTGLFGIYLTTPPDFVAKAVDIAVQELIAIATPGQVTEVELTRAKNSTISSVLMNLESRVIVAEDIGRQLLTYGSRKPIDHFLQCMEELTLDDITAFAKMLLSSQPTMASYGDVDKVPPYEFVSKRFQRFR

Organism: Triticum aestivum (NCBI:txid4565)

pLDDT: mean 91.64, std 9.85, range [39.06, 98.81]

Secondary structure (DSSP, 8-state):
-HHHHHHHHTT-EEEEEE-SS-EEEEEE--GGGHHHHHHHHHHHHH-----HHHHHHHHHHHHHHHHHHHT-HHHHHHHHHHHHHEEEGGGS-SSPPHHHHTT--HHHHHHHHHHH--GGG-----SSS-HHHHHHHHHHHHTT------PPPPPEEE--EEEEEE---SSEEEEEEEE-TTGGGSHHHHHHHHHHHHHH-EEETT--S-TTSSTTSHHIIIIITT-TT-SEEEEEEEE-SS-EEEEEEEEE-GGGHHHHHHHHHHHHHHHTSTTSS-HHHHHHHHHHHHHHHHHHTT-HHHHHHHHHHHHHHHSSPPPHHHHHHHHHH--HHHHHHHHHHHHTSPPEEEEEESGGGSPPHHHHHHTTGGG-/-HHHHHHHHTT-EEEEEE-SS-EEEEEE--GGGHHHHHHHHHHHHH-----HHHHHHHHHHHHHHHHHHHT-HHHHHHHHHHHHHEEEGGGS-SSPPHHHHTT--HHHHHHHHHHH--GGG-----SSS-HHHHHHHHHHHHTT------PPPPPEEE--EEEEEE---SSEEEEEEEE-TTGGGSHHHHHHHHHHHHHH-EEETT--S-TTSSTTSHHIIIIITT-TT-SEEEEEEEE-SS-EEEEEEEEE-GGGHHHHHHHHHHHHHHHTSTTSS-HHHHHHHHHHHHHHHHHHTT-HHHHHHHHHHHHHHHSSPPPHHHHHHHHHH--HHHHHHHHHHHHTSPPEEEEEESGGGSPPHHHHHHTTGGG-